Protein 3TSO (pdb70)

Nearest PDB structures (foldseek):
  3tso-assembly1_B  TM=1.006E+00  e=9.933E-35  Homo sapiens
  4c4p-assembly1_A  TM=9.892E-01  e=2.116E-28  Homo sapiens
  1oiw-assembly1_A  TM=9.802E-01  e=1.824E-27  Homo sapiens
  5ez5-assembly1_A  TM=9.801E-01  e=3.437E-27  Homo sapiens
  2f9m-assembly1_A  TM=9.797E-01  e=6.476E-27  Homo sapiens

CATH classification: 3.40.50.300

B-factor: mean 28.24, std 9.23, r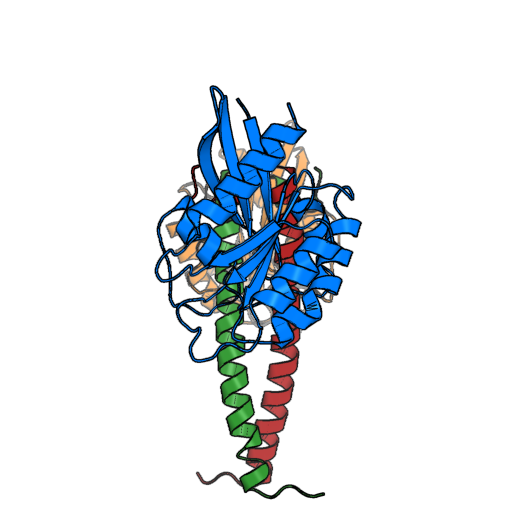ange [11.97, 69.47]

GO terms:
  GO:0031143 pseudopodium (C, IDA)
  GO:0031410 cytoplasmic vesicle (C, IDA)
  GO:0003925 G protein activity (F, IDA)
  GO:0031268 pseudopodium organization (P, IDA)
  GO:0008284 positive regulation of cell population proliferation (P, IDA)
  GO:0005515 protein binding (F, IPI)
  GO:0005886 plasma membrane (C, IDA)
  GO:0070062 extracellular exosome (C, HDA)
  GO:0010634 positive regulation of epithelial cell migration (P, IMP)
  GO:0060627 regulation of vesicle-mediated transport (P, IMP)
  GO:0031489 myosin V binding (F, IPI)

Radius of gyration: 27.39 Å; Cα contacts (8 Å, |Δi|>4): 758; chains: 4; bounding box: 66×65×72 Å

Organism: Homo sapiens (NCBI:txid9606)

Sequence (444 aa):
NFVFKVVLIGESGVGKTNLLSRFTRNEFSHDSRTTIGVEFSTRTVMLGTAAVKAQIWDTAGLERYRAITSAYYRGAVGALLVFDLTKHQTYAVVERWLKELYDHAEATIVVMLVGNKSDLSQAREVPTEEARMFAENNGLLFLETSALDSTNVELAFETVLKEIFAKVSFVFKVVLIIGESGVGKTNLLSRFTRNEFSHDSRTTIGVEFSTRTVMLGTTAAVKAQIWDTAGLERYRAITSAYYRGAVGALLVFDLTKHQTYAVVERWLKELYDHAEEATIVVMLLVGNKSDLSQAREVPTEEARMFAENNGLLFLETSALDSTNVELAFETVLKEIFAKVRSLTYEEVLLQELVKHKELLRRKDTHIRELEDYIDNLLVRVMEETPSILRVPYEPRSLTYEEVLQELVKHKELLRRKDTHIRELEDYIDNLLVRVMEETPSILRVPYEP

Foldseek 3Di:
DEEAEEEEEFAQQQQRVLLQCCVQPVDGDPDRDFFDDKDWGWDWDDDPNDTYIYTYMDHHHDPDDDPCLQVRLPRHQEYEYEGAQLDVVRVVCSVVRLVSNVVRDPLPRAYEYEHEDVVPCVNGPHDPVVVCVVCVVRVYHYDYAYSVVGRCSNVRVVVSVNVSVVVVD/DEAEEEEEFAAPQQRVLLQCCVQVVDGDPDDDFFDDKDWGWDWDQDPNDIYIYTYMDHHHDDDDDPCLLVRQPRHQEYEYEAAQLDVVRVVCSVVRVVSNVVRHDPNHAYEYEHEPVVPVVSGDHDPVVNCVVCVVVVHHYDYAYSPVGRCSNVRVVVRVVSSVVVD/DDDDPVRVVVVVVVVVVVVVVVVVVVVVVVVVVVVVVVVCVVPPVLCVDVVRDD/DDDDPVRVVVVVVVVVVVVVVVVVVVVVVVVVVVVVVVVCVVPPVLCVDVVHDD

Secondary structure (DSSP, 8-state):
-EEEEEEEES-TTSSHHHHHHHHHHS------PPPPSEEEEEEEEEETTEEEEEEEEEE----S--TTHHHHHTT--EEEEEEETT-HHHHHTHHHHHHHHHTSS-TT-EEEEEEE-GGGGGG--S-HHHHHHHHHHHT-EEEE--TTT-TTHHHHHHHHHHHHHHHH-/-EEEEEEES-TTSSHHHHHHHHHHS---TTPPPPPSEEEEEEEEEETTEEEEEEEEEE----S--TTHHHHHTT--EEEEEEETT-HHHHHTHHHHHHHHHHHS-TT-EEEEEEE-TT-GGG--S-HHHHHHHHHHTT-EEEE--TTT-TTHHHHHHHHHHHHHHH-/----HHHHHHHHHHHHHHHHHHHHHHHHHHHHHHHHHHHHHHH-GGGGBSS---/----HHHHHHHHHHHHHHHHHHHHHHHHHHHHHHHHHHHHHHH-GGGGBSS---

InterPro domains:
  IPR001806 Small GTPase [PF00071] (14-173)
  IPR001806 Small GTPase [PS51421] (7-212)
  IPR001806 Small GTPase [SM00174] (15-176)
  IPR005225 Small GTP-binding domain [TIGR00231] (13-170)
  IPR027417 P-loop containing nucleoside triphosphate hydrolase [G3DSA:3.40.50.300] (5-210)
  IPR027417 P-loop containing nucleoside triphosphate hydrolase [SSF52540] (7-196)
  IPR050209 Membrane trafficking Rab GTPases [PTHR47979] (8-186)

Solvent-accessible surface area: 22133 Å² total; per-residue (Å²): 150,66,88,9,25,1,0,0,6,0,25,58,56,0,17,13,59,24,1,2,9,40,4,25,75,105,100,63,58,148,81,116,155,68,27,37,3,0,52,10,0,24,70,82,23,145,29,70,144,16,42,0,69,1,38,0,11,1,12,9,8,62,121,76,183,17,34,3,20,55,11,5,3,137,59,14,51,0,0,0,0,0,1,6,0,6,113,80,103,10,22,61,25,3,122,73,10,11,144,44,0,84,105,64,23,128,81,96,12,18,4,2,0,0,0,4,58,26,56,89,48,197,60,83,92,1,67,62,109,78,0,89,85,51,1,106,99,76,73,14,53,36,35,27,0,0,3,72,81,48,69,55,2,92,92,1,3,57,22,1,2,111,63,0,41,64,99,75,108,118,92,8,28,1,0,1,9,0,23,59,56,0,17,12,40,14,1,0,8,36,2,26,88,109,100,56,51,152,130,62,160,78,26,36,5,2,39,12,1,27,63,76,19,124,24,75,134,15,60,0,74,0,39,0,10,0,11,10,6,59,78,74,187,19,34,2,22,52,8,4,1,124,44,0,33,0,0,0,1,1,1,4,0,8,102,74,104,7,19,51,9,2,98,122,11,10,130,42,1,110,119,71,15,76,105,88,11,10,7,1,0,0,0,4,60,28,52,82,69,188,52,80,88,1,71,62,100,82,1,95,91,48,1,119,126,68,74,12,52,35,40,29,0,0,3,73,82,50,68,52,2,94,93,1,4,48,35,1,2,130,79,3,62,83,126,107,220,98,71,71,85,127,52,3,60,97,60,9,82,114,21,107,59,65,19,141,137,53,66,67,46,16,112,35,4,38,63,39,4,7,85,10,0,35,69,0,17,102,72,21,52,63,0,6,60,44,90,58,121,134,280,113,80,77,78,127,76,2,69,99,64,9,87,128,23,103,75,63,16,188,135,44,65,60,40,20,114,51,5,42,57,47,5,8,78,9,0,35,65,0,21,104,64,23,54,56,0,6,57,39,89,57,112,136

Structure (mmCIF, N/CA/C/O backbone):
data_3TSO
#
_entry.id   3TSO
#
_cell.length_a   43.310
_cell.length_b   64.210
_cell.length_c   65.940
_cell.angle_alpha   113.25
_cell.angle_beta   107.24
_cell.angle_gamma   99.46
#
_symmetry.space_group_name_H-M   'P 1'
#
loop_
_entity.id
_entity.type
_entity.pdbx_description
1 polymer 'Ras-related protein Rab-25'
2 polymer 'Rab11 family-interacting protein 2'
3 non-polymer 'MAGNESIUM ION'
4 non-polymer 'PHOSPHOAMINOPHOSPHONIC ACID-GUANYLATE ESTER'
5 non-polymer GLYCEROL
6 non-polymer 'PHOSPHATE ION'
7 water water
#
loop_
_atom_site.group_PDB
_atom_site.id
_atom_site.type_symbol
_atom_site.label_atom_id
_atom_site.label_alt_id
_atom_site.label_comp_id
_atom_site.label_asym_id
_atom_site.label_entity_id
_atom_site.label_seq_id
_atom_site.pdbx_PDB_ins_code
_atom_site.Cartn_x
_atom_site.Cartn_y
_atom_site.Cartn_z
_atom_site.occupancy
_atom_site.B_iso_or_equiv
_atom_site.auth_seq_id
_atom_site.auth_comp_id
_atom_site.auth_asym_id
_atom_site.auth_atom_id
_atom_site.pdbx_PDB_model_num
ATOM 1 N N . ASN A 1 8 ? 14.296 20.900 45.080 1.00 44.72 10 ASN A N 1
ATOM 2 C CA . ASN A 1 8 ? 13.663 20.494 43.773 1.00 43.10 10 ASN A CA 1
ATOM 3 C C . ASN A 1 8 ? 13.803 21.491 42.632 1.00 41.60 10 ASN A C 1
ATOM 4 O O . ASN A 1 8 ? 14.342 22.576 42.824 1.00 42.62 10 ASN A O 1
ATOM 9 N N . PHE A 1 9 ? 13.387 21.115 41.428 1.00 37.41 11 PHE A N 1
ATOM 10 C CA . PHE A 1 9 ? 13.793 21.898 40.285 1.00 34.54 11 PHE A CA 1
ATOM 11 C C . PHE A 1 9 ? 12.613 22.202 39.397 1.00 31.13 11 PHE A C 1
ATOM 12 O O . PHE A 1 9 ? 11.689 21.395 39.316 1.00 31.25 11 PHE A O 1
ATOM 20 N N . VAL A 1 10 ? 12.646 23.379 38.769 1.00 29.39 12 VAL A N 1
ATOM 21 C CA . VAL A 1 10 ? 11.670 23.709 37.708 1.00 26.55 12 VAL A CA 1
ATOM 22 C C . VAL A 1 10 ? 12.475 24.033 36.466 1.00 25.93 12 VAL A C 1
ATOM 23 O O . VAL A 1 10 ? 13.292 24.975 36.489 1.00 24.67 12 VAL A O 1
ATOM 27 N N . PHE A 1 11 ? 12.321 23.220 35.416 1.00 23.66 13 PHE A N 1
ATOM 28 C CA . PHE A 1 11 ? 13.055 23.437 34.172 1.00 22.67 13 PHE A CA 1
ATOM 29 C C . PHE A 1 11 ? 12.085 23.900 33.098 1.00 21.96 13 PHE A C 1
ATOM 30 O O . PHE A 1 11 ? 11.166 23.153 32.747 1.00 20.75 13 PHE A O 1
ATOM 38 N N . LYS A 1 12 ? 12.331 25.088 32.542 1.00 20.77 14 LYS A N 1
ATOM 39 C CA . LYS A 1 12 ? 11.523 25.578 31.440 1.00 19.95 14 LYS A CA 1
ATOM 40 C C . LYS A 1 12 ? 12.003 25.022 30.122 1.00 18.54 14 LYS A C 1
ATOM 41 O O . LYS A 1 12 ? 13.180 25.140 29.783 1.00 18.07 14 LYS A O 1
ATOM 47 N N . VAL A 1 13 ? 11.057 24.450 29.352 1.00 19.12 15 VAL A N 1
ATOM 48 C CA . VAL A 1 13 ? 11.369 23.768 28.088 1.00 16.74 15 VAL A CA 1
ATOM 49 C C . VAL A 1 13 ? 10.438 24.356 27.026 1.00 16.79 15 VAL A C 1
ATOM 50 O O . VAL A 1 13 ? 9.295 24.653 27.326 1.00 18.13 15 VAL A O 1
ATOM 54 N N . VAL A 1 14 ? 10.953 24.714 25.848 1.00 16.67 16 VAL A N 1
ATOM 55 C CA . VAL A 1 14 ? 10.048 25.278 24.807 1.00 17.11 16 VAL A CA 1
ATOM 56 C C . VAL A 1 14 ? 9.964 24.292 23.652 1.00 17.09 16 VAL A C 1
ATOM 57 O O . VAL A 1 14 ? 10.898 23.525 23.416 1.00 18.72 16 VAL A O 1
ATOM 61 N N . LEU A 1 15 ? 8.818 24.331 22.954 1.00 15.66 17 LEU A N 1
ATOM 62 C CA . LEU A 1 15 ? 8.584 23.577 21.765 1.00 14.70 17 LEU A CA 1
ATOM 63 C C . LEU A 1 15 ? 8.650 24.547 20.629 1.00 15.51 17 LEU A C 1
ATOM 64 O O . LEU A 1 15 ? 8.001 25.591 20.649 1.00 15.29 17 LEU A O 1
ATOM 69 N N . ILE A 1 16 ? 9.444 24.223 19.626 1.00 15.90 18 ILE A N 1
ATOM 70 C CA . ILE A 1 16 ? 9.582 25.085 18.486 1.00 16.41 18 ILE A CA 1
ATOM 71 C C . ILE A 1 16 ? 9.555 24.287 17.183 1.00 16.45 18 ILE A C 1
ATOM 72 O O . ILE A 1 16 ? 9.722 23.133 17.217 1.00 18.38 18 ILE A O 1
ATOM 77 N N . GLY A 1 17 ? 9.341 24.944 16.057 1.00 18.58 19 GLY A N 1
ATOM 78 C CA . GLY A 1 17 ? 9.275 24.172 14.767 1.00 18.18 19 GLY A CA 1
ATOM 79 C C . GLY A 1 17 ? 8.022 24.552 13.973 1.00 18.34 19 GLY A C 1
ATOM 80 O O . GLY A 1 17 ? 7.132 25.225 14.500 1.00 19.47 19 GLY A O 1
ATOM 81 N N . GLU A 1 18 ? 7.899 24.085 12.727 1.00 18.77 20 GLU A N 1
ATOM 82 C CA . GLU A 1 18 ? 6.897 24.623 11.798 1.00 19.51 20 GLU A CA 1
ATOM 83 C C . GLU A 1 18 ? 5.508 24.362 12.218 1.00 20.66 20 GLU A C 1
ATOM 84 O O . GLU A 1 18 ? 5.252 23.360 12.871 1.00 22.25 20 GLU A O 1
ATOM 90 N N . SER A 1 19 ? 4.587 25.250 11.854 1.00 19.85 21 SER A N 1
ATOM 91 C CA . SER A 1 19 ? 3.164 24.949 12.043 1.00 19.91 21 SER A CA 1
ATOM 92 C C . SER A 1 19 ? 2.789 23.569 11.468 1.00 21.26 21 SER A C 1
ATOM 93 O O . SER A 1 19 ? 3.269 23.191 10.410 1.00 20.46 21 SER A O 1
ATOM 96 N N . GLY A 1 20 ? 1.990 22.794 12.201 1.00 20.20 22 GLY A N 1
ATOM 97 C CA . GLY A 1 20 ? 1.462 21.509 11.729 1.00 20.33 22 GLY A CA 1
ATOM 98 C C . GLY A 1 20 ? 2.268 20.276 12.108 1.00 20.14 22 GLY A C 1
ATOM 99 O O . GLY A 1 20 ? 1.814 19.185 11.832 1.00 22.30 22 GLY A O 1
ATOM 100 N N . VAL A 1 21 ? 3.437 20.426 12.731 1.00 19.29 23 VAL A N 1
ATOM 101 C CA . VAL A 1 21 ? 4.336 19.274 12.970 1.00 17.27 23 VAL A CA 1
ATOM 102 C C . VAL A 1 21 ? 3.854 18.415 14.155 1.00 18.39 23 VAL A C 1
ATOM 103 O O . VAL A 1 21 ? 4.240 17.246 14.214 1.00 16.56 23 VAL A O 1
ATOM 107 N N . GLY A 1 22 ? 3.027 18.996 15.053 1.00 15.95 24 GLY A N 1
ATOM 108 C CA . GLY A 1 22 ? 2.495 18.280 16.215 1.00 17.11 24 GLY A CA 1
ATOM 109 C C . GLY A 1 22 ? 2.987 18.789 17.602 1.00 17.75 24 GLY A C 1
ATOM 110 O O . GLY A 1 22 ? 2.844 18.081 18.610 1.00 17.28 24 GLY A O 1
ATOM 111 N N . LYS A 1 23 ? 3.418 20.056 17.691 1.00 16.24 25 LYS A N 1
ATOM 112 C CA . LYS A 1 23 ? 3.961 20.594 18.954 1.00 15.45 25 LYS A CA 1
ATOM 113 C C . LYS A 1 23 ? 2.926 20.482 20.071 1.00 15.68 25 LYS A C 1
ATOM 114 O O . LYS A 1 23 ? 3.265 19.967 21.102 1.00 16.08 25 LYS A O 1
ATOM 120 N N . THR A 1 24 ? 1.695 20.941 19.800 1.00 14.66 26 THR A N 1
ATOM 121 C CA . THR A 1 24 ? 0.629 21.075 20.796 1.00 17.72 26 THR A CA 1
ATOM 122 C C . THR A 1 24 ? 0.251 19.675 21.256 1.00 14.71 26 THR A C 1
ATOM 123 O O . THR A 1 24 ? -0.016 19.476 22.459 1.00 16.00 26 THR A O 1
ATOM 127 N N . ASN A 1 25 ? 0.166 18.740 20.310 1.00 15.21 27 ASN A N 1
ATOM 128 C CA . ASN A 1 25 ? -0.163 17.324 20.655 1.00 16.49 27 ASN A CA 1
ATOM 129 C C . ASN A 1 25 ? 0.950 16.585 21.378 1.00 16.51 27 ASN A C 1
ATOM 130 O O . ASN A 1 25 ? 0.689 15.778 22.256 1.00 14.34 27 ASN A O 1
ATOM 135 N N . LEU A 1 26 ? 2.218 16.937 21.096 1.00 14.55 28 LEU A N 1
ATOM 136 C CA . LEU A 1 26 ? 3.267 16.331 21.912 1.00 16.08 28 LEU A CA 1
ATOM 137 C C . LEU A 1 26 ? 3.152 16.866 23.310 1.00 15.09 28 LEU A C 1
ATOM 138 O O . LEU A 1 26 ? 3.364 16.144 24.256 1.00 17.04 28 LEU A O 1
ATOM 143 N N . LEU A 1 27 ? 2.865 18.149 23.457 1.00 14.97 29 LEU A N 1
ATOM 144 C CA . LEU A 1 27 ? 2.763 18.690 24.795 1.00 15.62 29 LEU A CA 1
ATOM 145 C C . LEU A 1 27 ? 1.569 18.030 25.526 1.00 15.11 29 LEU A C 1
ATOM 146 O O . LEU A 1 27 ? 1.679 17.645 26.695 1.00 14.65 29 LEU A O 1
ATOM 151 N N . SER A 1 28 ? 0.413 17.934 24.868 1.00 16.45 30 SER A N 1
ATOM 152 C CA . SER A 1 28 ? -0.767 17.316 25.603 1.00 15.94 30 SER A CA 1
ATOM 153 C C . SER A 1 28 ? -0.581 15.822 25.916 1.00 15.80 30 SER A C 1
ATOM 154 O O . SER A 1 28 ? -1.027 15.304 26.992 1.00 18.19 30 SER A O 1
ATOM 157 N N . ARG A 1 29 ? -0.004 15.114 24.976 1.00 14.65 31 ARG A N 1
ATOM 158 C CA . ARG A 1 29 ? 0.290 13.718 25.179 1.00 16.23 31 ARG A CA 1
ATOM 159 C C . ARG A 1 29 ? 1.263 13.546 26.356 1.00 17.14 31 ARG A C 1
ATOM 160 O O . ARG A 1 29 ? 0.995 12.750 27.199 1.00 18.22 31 ARG A O 1
ATOM 168 N N . PHE A 1 30 ? 2.354 14.308 26.442 1.00 17.07 32 PHE A N 1
ATOM 169 C CA . PHE A 1 30 ? 3.222 14.160 27.626 1.00 16.41 32 PHE A CA 1
ATOM 170 C C . PHE A 1 30 ? 2.527 14.635 28.956 1.00 17.94 32 PHE A C 1
ATOM 171 O O . PHE A 1 30 ? 2.526 13.929 29.984 1.00 17.13 32 PHE A O 1
ATOM 179 N N . THR A 1 31 ? 1.878 15.781 28.940 1.00 16.97 33 THR A N 1
ATOM 180 C CA . THR A 1 31 ? 1.558 16.365 30.258 1.00 18.48 33 THR A CA 1
ATOM 181 C C . THR A 1 31 ? 0.152 15.894 30.685 1.00 19.87 33 THR A C 1
ATOM 182 O O . THR A 1 31 ? -0.204 15.966 31.888 1.00 20.46 33 THR A O 1
ATOM 186 N N . ARG A 1 32 ? -0.661 15.488 29.707 1.00 19.44 34 ARG A N 1
ATOM 187 C CA . ARG A 1 32 ? -2.059 15.117 30.007 1.00 21.64 34 ARG A CA 1
ATOM 188 C C . ARG A 1 32 ? -2.461 13.701 29.536 1.00 21.82 34 ARG A C 1
ATOM 189 O O . ARG A 1 32 ? -3.544 13.213 29.856 1.00 22.23 34 ARG A O 1
ATOM 197 N N . ASN A 1 33 ? -1.635 13.090 28.702 1.00 22.74 35 ASN A N 1
ATOM 198 C CA . ASN A 1 33 ? -1.927 11.815 28.046 1.00 23.24 35 ASN A CA 1
ATOM 199 C C . ASN A 1 33 ? -3.158 11.972 27.155 1.00 24.39 35 ASN A C 1
ATOM 200 O O . ASN A 1 33 ? -4.091 11.108 27.151 1.00 22.60 35 ASN A O 1
ATOM 205 N N . GLU A 1 34 ? -3.218 13.123 26.495 1.00 21.98 36 GLU A N 1
ATOM 206 C CA . GLU A 1 34 ? -4.331 13.437 25.592 1.00 23.62 36 GLU A CA 1
ATOM 207 C C . GLU A 1 34 ? -3.849 13.849 24.232 1.00 21.61 36 GLU A C 1
ATOM 208 O O . GLU A 1 34 ? -2.741 14.341 24.080 1.00 20.72 36 GLU A O 1
ATOM 214 N N . PHE A 1 35 ? -4.693 13.646 23.219 1.00 23.45 37 PHE A N 1
ATOM 215 C CA . PHE A 1 35 ? -4.312 13.909 21.876 1.00 21.90 37 PHE A CA 1
ATOM 216 C C . PHE A 1 35 ? -5.605 14.325 21.193 1.00 24.71 37 PHE A C 1
ATOM 217 O O . PHE A 1 35 ? -6.695 13.805 21.507 1.00 22.28 37 PHE A O 1
ATOM 225 N N . SER A 1 36 ? -5.475 15.250 20.216 1.00 24.61 38 SER A N 1
ATOM 226 C CA . SER A 1 36 ? -6.672 15.707 19.515 1.00 26.75 38 SER A CA 1
ATOM 227 C C . SER A 1 36 ? -6.388 15.704 18.017 1.00 25.85 38 SER A C 1
ATOM 228 O O . SER A 1 36 ? -5.295 16.092 17.587 1.00 23.50 38 SER A O 1
ATOM 231 N N . HIS A 1 37 ? -7.343 15.246 17.212 1.00 26.78 39 HIS A N 1
ATOM 232 C CA . HIS A 1 37 ? -7.260 15.385 15.712 1.00 27.73 39 HIS A CA 1
ATOM 233 C C . HIS A 1 37 ? -7.498 16.822 15.127 1.00 28.38 39 HIS A C 1
ATOM 234 O O . HIS A 1 37 ? -7.224 17.050 13.953 1.00 28.45 39 HIS A O 1
ATOM 241 N N . ASP A 1 38 ? -8.028 17.757 15.916 1.00 31.32 40 ASP A N 1
ATOM 242 C CA . ASP A 1 38 ? -8.287 19.186 15.515 1.00 34.10 40 ASP A CA 1
ATOM 243 C C . ASP A 1 38 ? -7.021 19.770 14.883 1.00 34.59 40 ASP A C 1
ATOM 244 O O . ASP A 1 38 ? -5.958 19.720 15.502 1.00 34.40 40 ASP A O 1
ATOM 249 N N . SER A 1 39 ? -7.126 20.312 13.662 1.00 34.02 41 SER A N 1
ATOM 250 C CA . SER A 1 39 ? -5.899 20.729 12.906 1.00 35.06 41 SER A CA 1
ATOM 251 C C . SER A 1 39 ? -5.542 22.248 13.026 1.00 34.90 41 SER A C 1
ATOM 252 O O . SER A 1 39 ? -4.578 22.731 12.398 1.00 35.37 41 SER A O 1
ATOM 255 N N . ARG A 1 40 ? -6.288 22.949 13.884 1.00 33.60 42 ARG A N 1
ATOM 256 C CA . ARG A 1 40 ? -6.090 24.342 14.136 1.00 32.36 42 ARG A CA 1
ATOM 257 C C . ARG A 1 40 ? -4.785 24.803 14.818 1.00 29.17 42 ARG A C 1
ATOM 258 O O . ARG A 1 40 ? -4.359 24.353 15.878 1.00 30.27 42 ARG A O 1
ATOM 266 N N . THR A 1 41 ? -4.200 25.780 14.163 1.00 26.32 43 THR A N 1
ATOM 267 C CA . THR A 1 41 ? -3.008 26.406 14.632 1.00 22.79 43 THR A CA 1
ATOM 268 C C . THR A 1 41 ? -3.267 27.034 15.994 1.00 20.75 43 THR A C 1
ATOM 269 O O . THR A 1 41 ? -4.387 27.528 16.322 1.00 20.98 43 THR A O 1
ATOM 273 N N . THR A 1 42 ? -2.254 26.928 16.851 1.00 17.35 44 THR A N 1
ATOM 274 C CA . THR A 1 42 ? -2.340 27.456 18.190 1.00 16.67 44 THR A CA 1
ATOM 275 C C . THR A 1 42 ? -2.464 28.997 18.167 1.00 17.68 44 THR A C 1
ATOM 276 O O . THR A 1 42 ? -1.704 29.723 17.465 1.00 16.56 44 THR A O 1
ATOM 280 N N . ILE A 1 43 ? -3.372 29.497 18.960 1.00 15.28 45 ILE A N 1
ATOM 281 C CA . ILE A 1 43 ? -3.468 30.900 19.212 1.00 16.56 45 ILE A CA 1
ATOM 282 C C . ILE A 1 43 ? -2.806 31.234 20.529 1.00 17.62 45 ILE A C 1
ATOM 283 O O . ILE A 1 43 ? -3.070 30.626 21.522 1.00 16.39 45 ILE A O 1
ATOM 288 N N . GLY A 1 44 ? -1.964 32.226 20.516 1.00 16.69 46 GLY A N 1
ATOM 289 C CA . GLY A 1 44 ? -1.408 32.661 21.779 1.00 16.67 46 GLY A CA 1
ATOM 290 C C . GLY A 1 44 ? -0.234 31.840 22.242 1.00 16.17 46 GLY A C 1
ATOM 291 O O . GLY A 1 44 ? 0.516 31.247 21.472 1.00 15.14 46 GLY A O 1
ATOM 292 N N . VAL A 1 45 ? -0.084 31.783 23.549 1.00 15.80 47 VAL A N 1
ATOM 293 C CA . VAL A 1 45 ? 1.029 31.053 24.147 1.00 16.48 47 VAL A CA 1
ATOM 294 C C . VAL A 1 45 ? 0.425 30.357 25.352 1.00 16.75 47 VAL A C 1
ATOM 295 O O . VAL A 1 45 ? -0.379 31.001 26.080 1.00 16.11 47 VAL A O 1
ATOM 299 N N . GLU A 1 46 ? 0.856 29.115 25.617 1.00 14.96 48 GLU A N 1
ATOM 300 C CA . GLU A 1 46 ? 0.303 28.261 26.722 1.00 17.98 48 GLU A CA 1
ATOM 301 C C . GLU A 1 46 ? 1.444 27.461 27.266 1.00 16.47 48 GLU A C 1
ATOM 302 O O . GLU A 1 46 ? 2.412 27.323 26.568 1.00 18.27 48 GLU A O 1
ATOM 308 N N . PHE A 1 47 ? 1.341 26.885 28.497 1.00 15.28 49 PHE A N 1
ATOM 309 C CA . PHE A 1 47 ? 2.370 25.944 29.000 1.00 14.88 49 PHE A CA 1
ATOM 310 C C . PHE A 1 47 ? 1.607 24.894 29.845 1.00 14.99 49 PHE A C 1
ATOM 311 O O . PHE A 1 47 ? 0.432 25.160 30.275 1.00 17.61 49 PHE A O 1
ATOM 319 N N . SER A 1 48 ? 2.190 23.709 29.912 1.00 14.83 50 SER A N 1
ATOM 320 C CA . SER A 1 48 ? 1.697 22.662 30.770 1.00 17.37 50 SER A CA 1
ATOM 321 C C . SER A 1 48 ? 2.901 22.062 31.525 1.00 17.32 50 SER A C 1
ATOM 322 O O . SER A 1 48 ? 4.052 22.160 31.101 1.00 16.05 50 SER A O 1
ATOM 325 N N . THR A 1 49 ? 2.622 21.378 32.621 1.00 17.94 51 THR A N 1
ATOM 326 C CA . THR A 1 49 ? 3.681 20.879 33.444 1.00 19.36 51 THR A CA 1
ATOM 327 C C . THR A 1 49 ? 3.564 19.377 33.655 1.00 18.93 51 THR A C 1
ATOM 328 O O . THR A 1 49 ? 2.476 18.764 33.535 1.00 17.25 51 THR A O 1
ATOM 332 N N . ARG A 1 50 ? 4.719 18.799 33.858 1.00 18.63 52 ARG A N 1
ATOM 333 C CA . ARG A 1 50 ? 4.775 17.427 34.370 1.00 19.25 52 ARG A CA 1
ATOM 334 C C . ARG A 1 50 ? 5.989 17.262 35.253 1.00 18.94 52 ARG A C 1
ATOM 335 O O . ARG A 1 50 ? 7.105 17.653 34.894 1.00 19.88 52 ARG A O 1
ATOM 343 N N . THR A 1 51 ? 5.782 16.606 36.377 1.00 18.27 53 THR A N 1
ATOM 344 C CA . THR A 1 51 ? 6.864 16.418 37.366 1.00 20.28 53 THR A CA 1
ATOM 345 C C . THR A 1 51 ? 7.359 14.963 37.369 1.00 19.38 53 THR A C 1
ATOM 346 O O . THR A 1 51 ? 6.538 14.049 37.468 1.00 21.91 53 THR A O 1
ATOM 350 N N . VAL A 1 52 ? 8.664 14.748 37.192 1.00 19.87 54 VAL A N 1
ATOM 351 C CA . VAL A 1 52 ? 9.287 13.414 37.223 1.00 21.01 54 VAL A CA 1
ATOM 352 C C . VAL A 1 52 ? 10.292 13.365 38.387 1.00 22.38 54 VAL A C 1
ATOM 353 O O . VAL A 1 52 ? 10.768 14.419 38.857 1.00 23.10 54 VAL A O 1
ATOM 357 N N . MET A 1 53 ? 10.611 12.166 38.825 1.00 23.24 55 MET A N 1
ATOM 358 C CA . MET A 1 53 ? 11.747 12.029 39.718 1.00 25.87 55 MET A CA 1
ATOM 359 C C . MET A 1 53 ? 13.006 11.601 38.982 1.00 25.61 55 MET A C 1
ATOM 360 O O . MET A 1 53 ? 13.023 10.537 38.323 1.00 25.69 55 MET A O 1
ATOM 365 N N . LEU A 1 54 ? 14.024 12.463 39.044 1.00 28.50 56 LEU A N 1
ATOM 366 C CA . LEU A 1 54 ? 15.343 12.160 38.487 1.00 31.36 56 LEU A CA 1
ATOM 367 C C . LEU A 1 54 ? 16.304 11.943 39.646 1.00 33.20 56 LEU A C 1
ATOM 368 O O . LEU A 1 54 ? 16.683 12.902 40.331 1.00 32.36 56 LEU A O 1
ATOM 373 N N . GLY A 1 55 ? 16.701 10.686 39.823 1.00 34.77 57 GLY A N 1
ATOM 374 C CA . GLY A 1 55 ? 17.574 10.304 40.917 1.00 36.18 57 GLY A CA 1
ATOM 375 C C . GLY A 1 55 ? 16.786 10.521 42.186 1.00 35.89 57 GLY A C 1
ATOM 376 O O . GLY A 1 55 ? 15.788 9.861 42.401 1.00 36.33 57 GLY A O 1
ATOM 377 N N . THR A 1 56 ? 17.197 11.502 42.976 1.00 36.83 58 THR A N 1
ATOM 378 C CA . THR A 1 56 ? 16.499 11.801 44.246 1.00 36.50 58 THR A CA 1
ATOM 379 C C . THR A 1 56 ? 15.780 13.156 44.224 1.00 35.06 58 THR A C 1
ATOM 380 O O . THR A 1 56 ? 15.172 13.527 45.227 1.00 35.40 58 THR A O 1
ATOM 384 N N . ALA A 1 57 ? 15.854 13.875 43.096 1.00 32.16 59 ALA A N 1
ATOM 385 C CA . ALA A 1 57 ? 15.218 15.191 42.934 1.00 30.50 59 ALA A CA 1
ATOM 386 C C . ALA A 1 57 ? 13.845 15.090 42.242 1.00 29.36 59 ALA A C 1
ATOM 387 O O . ALA A 1 57 ? 13.710 14.366 41.250 1.00 27.03 59 ALA A O 1
ATOM 389 N N . ALA A 1 58 ? 12.888 15.862 42.743 1.00 28.89 60 ALA A N 1
ATOM 390 C CA . ALA A 1 58 ? 11.594 16.053 42.063 1.00 28.66 60 ALA A CA 1
ATOM 391 C C . ALA A 1 58 ? 11.864 17.168 41.049 1.00 27.88 60 ALA A C 1
ATOM 392 O O . ALA A 1 58 ? 12.245 18.282 41.400 1.00 27.75 60 ALA A O 1
ATOM 394 N N . VAL A 1 59 ? 11.706 16.847 39.767 1.00 26.72 61 VAL A N 1
ATOM 395 C CA . VAL A 1 59 ? 11.975 17.819 38.734 1.00 25.16 61 VAL A CA 1
ATOM 396 C C . VAL A 1 59 ? 10.674 18.136 37.944 1.00 23.70 61 VAL A C 1
ATOM 397 O O . VAL A 1 59 ? 10.192 17.268 37.213 1.00 23.94 61 VAL A O 1
ATOM 401 N N . LYS A 1 60 ? 10.175 19.367 38.035 1.00 22.85 62 LYS A N 1
ATOM 402 C CA . LYS A 1 60 ? 9.028 19.869 37.259 1.00 22.61 62 LYS A CA 1
ATOM 403 C C . LYS A 1 60 ? 9.436 20.407 35.877 1.00 22.56 62 LYS A C 1
ATOM 404 O O . LYS A 1 60 ? 10.225 21.371 35.771 1.00 22.29 62 LYS A O 1
ATOM 410 N N . ALA A 1 61 ? 8.892 19.807 34.828 1.00 21.33 63 ALA A N 1
ATOM 411 C CA . ALA A 1 61 ? 9.119 20.308 33.469 1.00 18.27 63 ALA A CA 1
ATOM 412 C C . ALA A 1 61 ? 7.970 21.296 33.249 1.00 18.94 63 ALA A C 1
ATOM 413 O O . ALA A 1 61 ? 6.795 20.918 33.424 1.00 18.01 63 ALA A O 1
ATOM 415 N N . GLN A 1 62 ? 8.282 22.539 32.851 1.00 16.78 64 GLN A N 1
ATOM 416 C CA . GLN A 1 62 ? 7.258 23.552 32.556 1.00 16.60 64 GLN A CA 1
ATOM 417 C C . GLN A 1 62 ? 7.405 23.821 31.048 1.00 17.54 64 GLN A C 1
ATOM 418 O O . GLN A 1 62 ? 8.359 24.431 30.623 1.00 18.21 64 GLN A O 1
ATOM 424 N N . ILE A 1 63 ? 6.522 23.228 30.267 1.00 16.69 65 ILE A N 1
ATOM 425 C CA . ILE A 1 63 ? 6.799 23.106 28.810 1.00 16.81 65 ILE A CA 1
ATOM 426 C C . ILE A 1 63 ? 5.790 24.068 28.113 1.00 16.15 65 ILE A C 1
ATOM 427 O O . ILE A 1 63 ? 4.528 23.938 28.252 1.00 15.40 65 ILE A O 1
ATOM 432 N N . TRP A 1 64 ? 6.366 24.964 27.298 1.00 15.63 66 TRP A N 1
ATOM 433 C CA . TRP A 1 64 ? 5.684 26.082 26.660 1.00 15.34 66 TRP A CA 1
ATOM 434 C C . TRP A 1 64 ? 5.412 25.716 25.178 1.00 16.98 66 TRP A C 1
ATOM 435 O O . TRP A 1 64 ? 6.142 24.919 24.569 1.00 17.21 66 TRP A O 1
ATOM 446 N N . ASP A 1 65 ? 4.352 26.305 24.654 1.00 16.13 67 ASP A N 1
ATOM 447 C CA . ASP A 1 65 ? 3.854 26.041 23.327 1.00 15.35 67 ASP A CA 1
ATOM 448 C C . ASP A 1 65 ? 3.334 27.323 22.730 1.00 15.01 67 ASP A C 1
ATOM 449 O O . ASP A 1 65 ? 2.714 28.185 23.412 1.00 15.24 67 ASP A O 1
ATOM 454 N N . THR A 1 66 ? 3.577 27.484 21.422 1.00 13.42 68 THR A N 1
ATOM 455 C CA . THR A 1 66 ? 2.965 28.596 20.683 1.00 15.43 68 THR A CA 1
ATOM 456 C C . THR A 1 66 ? 3.007 28.164 19.222 1.00 14.67 68 THR A C 1
ATOM 457 O O . THR A 1 66 ? 3.743 27.216 18.891 1.00 16.01 68 THR A O 1
ATOM 461 N N . ALA A 1 67 ? 2.286 28.878 18.364 1.00 15.94 69 ALA A N 1
ATOM 462 C CA . ALA A 1 67 ? 2.279 28.480 16.970 1.00 16.06 69 ALA A CA 1
ATOM 463 C C . ALA A 1 67 ? 3.715 28.709 16.334 1.00 17.55 69 ALA A C 1
ATOM 464 O O . ALA A 1 67 ? 4.449 29.611 16.743 1.00 16.58 69 ALA A O 1
ATOM 466 N N . GLY A 1 68 ? 4.094 27.823 15.411 1.00 17.56 70 GLY A N 1
ATOM 467 C CA . GLY A 1 68 ? 5.393 27.838 14.754 1.00 20.48 70 GLY A CA 1
ATOM 468 C C . GLY A 1 68 ? 5.476 28.909 13.642 1.00 21.85 70 GLY A C 1
ATOM 469 O O . GLY A 1 68 ? 5.664 28.581 12.480 1.00 21.38 70 GLY A O 1
ATOM 470 N N . LEU A 1 69 ? 5.346 30.178 13.991 1.00 21.95 71 LEU A N 1
ATOM 471 C CA . LEU A 1 69 ? 5.314 31.239 12.964 1.00 23.26 71 LEU A CA 1
ATOM 472 C C . LEU A 1 69 ? 6.689 31.875 12.781 1.00 23.63 71 LEU A C 1
ATOM 473 O O . LEU A 1 69 ? 7.389 32.117 13.757 1.00 23.84 71 LEU A O 1
ATOM 478 N N . GLU A 1 70 ? 7.065 32.093 11.538 1.00 24.97 72 GLU A N 1
ATOM 479 C CA . GLU A 1 70 ? 8.389 32.672 11.200 1.00 27.16 72 GLU A CA 1
ATOM 480 C C . GLU A 1 70 ? 8.454 34.165 11.506 1.00 27.60 72 GLU A C 1
ATOM 481 O O . GLU A 1 70 ? 9.480 34.665 11.977 1.00 28.56 72 GLU A O 1
ATOM 487 N N . ARG A 1 71 ? 7.364 34.899 11.258 1.00 28.68 73 ARG A N 1
ATOM 488 C CA . ARG A 1 71 ? 7.369 36.368 11.432 1.00 27.51 73 ARG A CA 1
ATOM 489 C C . ARG A 1 71 ? 7.700 36.830 12.832 1.00 27.95 73 ARG A C 1
ATOM 490 O O . ARG A 1 71 ? 7.552 36.069 13.804 1.00 23.84 73 ARG A O 1
ATOM 498 N N . TYR A 1 72 ? 8.222 38.055 12.910 1.00 26.75 74 TYR A N 1
ATOM 499 C CA . TYR A 1 72 ? 8.510 38.699 14.198 1.00 26.45 74 TYR A CA 1
ATOM 500 C C . TYR A 1 72 ? 7.224 38.672 15.036 1.00 24.30 74 TYR A C 1
ATOM 501 O O . TYR A 1 72 ? 6.184 38.962 14.519 1.00 23.39 74 TYR A O 1
ATOM 510 N N . ARG A 1 73 ? 7.350 38.385 16.332 1.00 23.97 75 ARG A N 1
ATOM 511 C CA . ARG A 1 73 ? 6.202 38.501 17.237 1.00 24.19 75 ARG A CA 1
ATOM 512 C C . ARG A 1 73 ? 6.713 39.144 18.503 1.00 23.64 75 ARG A C 1
ATOM 513 O O . ARG A 1 73 ? 7.827 38.854 18.937 1.00 23.72 75 ARG A O 1
ATOM 521 N N . ALA A 1 74 ? 5.886 39.996 19.100 1.00 23.93 76 ALA A N 1
ATOM 522 C CA . ALA A 1 74 ? 6.182 40.590 20.426 1.00 23.94 76 ALA A CA 1
ATOM 523 C C . ALA A 1 74 ? 6.460 39.549 21.541 1.00 24.83 76 ALA A C 1
ATOM 524 O O . ALA A 1 74 ? 7.229 39.808 22.495 1.00 24.60 76 ALA A O 1
ATOM 526 N N . ILE A 1 75 ? 5.854 38.358 21.416 1.00 24.65 77 ILE A N 1
ATOM 527 C CA . ILE A 1 75 ? 5.961 37.356 22.516 1.00 22.87 77 ILE A CA 1
ATOM 528 C C . ILE A 1 75 ? 7.221 36.496 22.449 1.00 22.61 77 ILE A C 1
ATOM 529 O O . ILE A 1 75 ? 7.493 35.740 23.377 1.00 20.74 77 ILE A O 1
ATOM 534 N N . THR A 1 76 ? 7.989 36.615 21.365 1.00 22.84 78 THR A N 1
ATOM 535 C CA . THR A 1 76 ? 9.187 35.758 21.186 1.00 23.98 78 THR A CA 1
ATOM 536 C C . THR A 1 76 ? 10.214 35.808 22.298 1.00 23.54 78 THR A C 1
ATOM 537 O O . THR A 1 76 ? 10.582 34.775 22.817 1.00 23.49 78 THR A O 1
ATOM 541 N N . SER A 1 77 ? 10.716 36.993 22.673 1.00 23.63 79 SER A N 1
ATOM 542 C CA . SER A 1 77 ? 11.686 37.070 23.766 1.00 22.40 79 SER A CA 1
ATOM 543 C C . SER A 1 77 ? 11.260 36.394 25.032 1.00 21.14 79 SER A C 1
ATOM 544 O O . SER A 1 77 ? 12.048 35.685 25.616 1.00 21.00 79 SER A O 1
ATOM 547 N N . ALA A 1 78 ? 10.053 36.702 25.484 1.00 20.13 80 ALA A N 1
ATOM 548 C CA . ALA A 1 78 ? 9.499 36.169 26.787 1.00 19.30 80 ALA A CA 1
ATOM 549 C C . ALA A 1 78 ? 9.220 34.673 26.615 1.00 18.16 80 ALA A C 1
ATOM 550 O O . ALA A 1 78 ? 9.329 33.904 27.554 1.00 16.28 80 ALA A O 1
ATOM 552 N N . TYR A 1 79 ? 8.923 34.253 25.383 1.00 17.59 81 TYR A N 1
ATOM 553 C CA . TYR A 1 79 ? 8.691 32.821 25.130 1.00 17.54 81 TYR A CA 1
ATOM 554 C C . TYR A 1 79 ? 9.954 32.010 25.437 1.00 19.88 81 TYR A C 1
ATOM 555 O O . TYR A 1 79 ? 9.884 31.051 26.183 1.00 20.81 81 TYR A O 1
ATOM 564 N N . TYR A 1 80 ? 11.111 32.419 24.880 1.00 18.20 82 TYR A N 1
ATOM 565 C CA . TYR A 1 80 ? 12.408 31.769 25.160 1.00 19.39 82 TYR A CA 1
ATOM 566 C C . TYR A 1 80 ? 13.067 32.097 26.521 1.00 20.45 82 TYR A C 1
ATOM 567 O O . TYR A 1 80 ? 13.844 31.290 27.027 1.00 20.47 82 TYR A O 1
ATOM 576 N N . ARG A 1 81 ? 12.705 33.239 27.121 1.00 21.90 83 ARG A N 1
ATOM 577 C CA . ARG A 1 81 ? 13.373 33.708 28.353 1.00 22.92 83 ARG A CA 1
ATOM 578 C C . ARG A 1 81 ? 13.393 32.630 29.438 1.00 24.21 83 ARG A C 1
ATOM 579 O O . ARG A 1 81 ? 12.342 32.151 29.876 1.00 23.14 83 ARG A O 1
ATOM 587 N N . GLY A 1 82 ? 14.600 32.251 29.887 1.00 23.33 84 GLY A N 1
ATOM 588 C CA . GLY A 1 82 ? 14.688 31.345 31.020 1.00 22.76 84 GLY A CA 1
ATOM 589 C C . GLY A 1 82 ? 14.669 29.882 30.601 1.00 21.41 84 GLY A C 1
ATOM 590 O O . GLY A 1 82 ? 14.819 29.008 31.449 1.00 23.13 84 GLY A O 1
ATOM 591 N N . ALA A 1 83 ? 14.455 29.614 29.297 1.00 20.87 85 ALA A N 1
ATOM 592 C CA . ALA A 1 83 ? 14.420 28.216 28.812 1.00 20.50 85 ALA A CA 1
ATOM 593 C C . ALA A 1 83 ? 15.735 27.497 29.041 1.00 19.83 85 ALA A C 1
ATOM 594 O O . ALA A 1 83 ? 16.782 28.064 28.731 1.00 20.84 85 ALA A O 1
ATOM 596 N N . VAL A 1 84 ? 15.666 26.264 29.547 1.00 18.82 86 VAL A N 1
ATOM 597 C CA . VAL A 1 84 ? 16.839 25.387 29.700 1.00 20.68 86 VAL A CA 1
ATOM 598 C C . VAL A 1 84 ? 16.884 24.172 28.768 1.00 20.44 86 VAL A C 1
ATOM 599 O O . VAL A 1 84 ? 17.860 23.448 28.756 1.00 21.59 86 VAL A O 1
ATOM 603 N N . GLY A 1 85 ? 15.869 24.050 27.918 1.00 20.11 87 GLY A N 1
ATOM 604 C CA . GLY A 1 85 ? 15.738 22.933 26.973 1.00 20.13 87 GLY A CA 1
ATOM 605 C C . GLY A 1 85 ? 14.769 23.357 25.856 1.00 18.53 87 GLY A C 1
ATOM 606 O O . GLY A 1 85 ? 13.951 24.266 26.055 1.00 19.35 87 GLY A O 1
ATOM 607 N N . ALA A 1 86 ? 14.819 22.663 24.724 1.00 18.30 88 ALA A N 1
ATOM 608 C CA . ALA A 1 86 ? 13.986 22.949 23.600 1.00 16.69 88 ALA A CA 1
ATOM 609 C C . ALA A 1 86 ? 13.814 21.645 22.880 1.00 16.67 88 ALA A C 1
ATOM 610 O O . ALA A 1 86 ? 14.768 20.841 22.777 1.00 19.82 88 ALA A O 1
ATOM 612 N N . LEU A 1 87 ? 12.580 21.387 22.440 1.00 18.12 89 LEU A N 1
ATOM 613 C CA . LEU A 1 87 ? 12.351 20.322 21.437 1.00 18.39 89 LEU A CA 1
ATOM 614 C C . LEU A 1 87 ? 12.061 21.023 20.144 1.00 18.26 89 LEU A C 1
ATOM 615 O O . LEU A 1 87 ? 11.091 21.791 20.068 1.00 19.98 89 LEU A O 1
ATOM 620 N N . LEU A 1 88 ? 12.916 20.805 19.142 1.00 17.05 90 LEU A N 1
ATOM 621 C CA . LEU A 1 88 ? 12.666 21.362 17.839 1.00 19.57 90 LEU A CA 1
ATOM 622 C C . LEU A 1 88 ? 12.009 20.253 16.959 1.00 18.87 90 LEU A C 1
ATOM 623 O O . LEU A 1 88 ? 12.623 19.207 16.723 1.00 19.53 90 LEU A O 1
ATOM 628 N N . VAL A 1 89 ? 10.748 20.428 16.568 1.00 18.54 91 VAL A N 1
ATOM 629 C CA . VAL A 1 89 ? 10.034 19.309 16.005 1.00 18.76 91 VAL A CA 1
ATOM 630 C C . VAL A 1 89 ? 9.812 19.542 14.485 1.00 18.84 91 VAL A C 1
ATOM 631 O O . VAL A 1 89 ? 9.511 20.644 14.067 1.00 17.31 91 VAL A O 1
ATOM 635 N N . PHE A 1 90 ? 9.855 18.458 13.737 1.00 19.87 92 PHE A N 1
ATOM 636 C CA . PHE A 1 90 ? 9.419 18.430 12.341 1.00 19.99 92 PHE A CA 1
ATOM 637 C C . PHE A 1 90 ? 8.479 17.213 12.189 1.00 22.17 92 PHE A C 1
ATOM 638 O O . PHE A 1 90 ? 8.291 16.411 13.134 1.00 20.15 92 PHE A O 1
ATOM 646 N N . ASP A 1 91 ? 7.794 17.165 11.021 1.00 22.15 93 ASP A N 1
ATOM 647 C CA . ASP A 1 91 ? 6.869 16.080 10.638 1.00 21.63 93 ASP A CA 1
ATOM 648 C C . ASP A 1 91 ? 7.745 15.267 9.681 1.00 22.53 93 ASP A C 1
ATOM 649 O O . ASP A 1 91 ? 8.207 15.794 8.645 1.00 21.03 93 ASP A O 1
ATOM 654 N N . LEU A 1 92 ? 7.991 13.999 10.011 1.00 22.55 94 LEU A N 1
ATOM 655 C CA . LEU A 1 92 ? 8.864 13.174 9.175 1.00 23.78 94 LEU A CA 1
ATOM 656 C C . LEU A 1 92 ? 8.170 12.833 7.796 1.00 24.77 94 LEU A C 1
ATOM 657 O O . LEU A 1 92 ? 8.836 12.309 6.880 1.00 25.75 94 LEU A O 1
ATOM 662 N N . THR A 1 93 ? 6.864 13.100 7.696 1.00 24.52 95 THR A N 1
ATOM 663 C CA . THR A 1 93 ? 6.151 12.986 6.407 1.00 25.81 95 THR A CA 1
ATOM 664 C C . THR A 1 93 ? 6.169 14.271 5.556 1.00 26.60 95 THR A C 1
ATOM 665 O O . THR A 1 93 ? 5.547 14.296 4.496 1.00 27.46 95 THR A O 1
ATOM 669 N N . LYS A 1 94 ? 6.824 15.345 5.996 1.00 25.75 96 LYS A N 1
ATOM 670 C CA . LYS A 1 94 ? 6.766 16.601 5.225 1.00 26.39 96 LYS A CA 1
ATOM 671 C C . LYS A 1 94 ? 8.136 17.199 5.181 1.00 26.16 96 LYS A C 1
ATOM 672 O O . LYS A 1 94 ? 8.537 17.947 6.111 1.00 25.44 96 LYS A O 1
ATOM 678 N N . HIS A 1 95 ? 8.875 16.882 4.121 1.00 26.60 97 HIS A N 1
ATOM 679 C CA . HIS A 1 95 ? 10.274 17.329 3.995 1.00 25.74 97 HIS A CA 1
ATOM 680 C C . HIS A 1 95 ? 10.510 18.806 4.289 1.00 26.13 97 HIS A C 1
ATOM 681 O O . HIS A 1 95 ? 11.546 19.162 4.843 1.00 24.91 97 HIS A O 1
ATOM 688 N N . GLN A 1 96 ? 9.578 19.675 3.895 1.00 25.89 98 GLN A N 1
ATOM 689 C CA . GLN A 1 96 ? 9.742 21.144 4.090 1.00 27.05 98 GLN A CA 1
ATOM 690 C C . GLN A 1 96 ? 9.929 21.470 5.588 1.00 25.02 98 GLN A C 1
ATOM 691 O O . GLN A 1 96 ? 10.717 22.349 5.955 1.00 24.39 98 GLN A O 1
ATOM 697 N N . THR A 1 97 ? 9.227 20.728 6.455 1.00 23.50 99 THR A N 1
ATOM 698 C CA . THR A 1 97 ? 9.335 21.032 7.910 1.00 22.91 99 THR A CA 1
ATOM 699 C C . THR A 1 97 ? 10.753 20.745 8.459 1.00 24.62 99 THR A C 1
ATOM 700 O O . THR A 1 97 ? 11.206 21.356 9.488 1.00 22.26 99 THR A O 1
ATOM 704 N N . TYR A 1 98 ? 11.446 19.827 7.782 1.00 23.59 100 TYR A N 1
ATOM 705 C CA . TYR A 1 98 ? 12.832 19.466 8.138 1.00 24.87 100 TYR A CA 1
ATOM 706 C C . TYR A 1 98 ? 13.843 20.451 7.536 1.00 25.18 100 TYR A C 1
ATOM 707 O O . TYR A 1 98 ? 14.791 20.869 8.190 1.00 25.58 100 TYR A O 1
ATOM 716 N N . ALA A 1 99 ? 13.610 20.821 6.282 1.00 26.31 101 ALA A N 1
ATOM 717 C CA . ALA A 1 99 ? 14.439 21.767 5.552 1.00 27.46 101 ALA A CA 1
ATOM 718 C C . ALA A 1 99 ? 14.620 23.078 6.340 1.00 28.14 101 ALA A C 1
ATOM 719 O O . ALA A 1 99 ? 15.675 23.682 6.248 1.00 29.86 101 ALA A O 1
ATOM 721 N N . VAL A 1 100 ? 13.623 23.498 7.140 1.00 26.25 102 VAL A N 1
ATOM 722 C CA . VAL A 1 100 ? 13.712 24.764 7.828 1.00 26.56 102 VAL A CA 1
ATOM 723 C C . VAL A 1 100 ? 14.280 24.634 9.264 1.00 26.09 102 VAL A C 1
ATOM 724 O O . VAL A 1 100 ? 14.297 25.629 10.009 1.00 26.68 102 VAL A O 1
ATOM 728 N N . VAL A 1 101 ? 14.787 23.461 9.634 1.00 25.84 103 VAL A N 1
ATOM 729 C CA . VAL A 1 101 ? 15.292 23.240 11.012 1.00 27.04 103 VAL A CA 1
ATOM 730 C C . VAL A 1 101 ? 16.402 24.204 11.379 1.00 28.43 103 VAL A C 1
ATOM 731 O O . VAL A 1 101 ? 16.417 24.780 12.474 1.00 26.10 103 VAL A O 1
ATOM 735 N N . GLU A 1 102 ? 17.310 24.460 10.433 1.00 29.71 104 GLU A N 1
ATOM 736 C CA . GLU A 1 102 ? 18.378 25.364 10.749 1.00 30.44 104 GLU A CA 1
ATOM 737 C C . GLU A 1 102 ? 17.932 26.806 10.929 1.00 29.09 104 GLU A C 1
ATOM 738 O O . GLU A 1 102 ? 18.563 27.553 11.663 1.00 29.65 104 GLU A O 1
ATOM 744 N N . ARG A 1 103 ? 16.829 27.204 10.303 1.00 27.33 105 ARG A N 1
ATOM 745 C CA . ARG A 1 103 ? 16.303 28.540 10.552 1.00 27.30 105 ARG A CA 1
ATOM 746 C C . ARG A 1 103 ? 15.719 28.613 11.998 1.00 25.18 105 ARG A C 1
ATOM 747 O O . ARG A 1 103 ? 15.826 29.625 12.677 1.00 24.26 105 ARG A O 1
ATOM 755 N N . TRP A 1 104 ? 15.126 27.514 12.446 1.00 24.36 106 TRP A N 1
ATOM 756 C CA . TRP A 1 104 ? 14.638 27.389 13.832 1.00 23.13 106 TRP A CA 1
ATOM 757 C C . TRP A 1 104 ? 15.785 27.419 14.856 1.00 23.41 106 TRP A C 1
ATOM 758 O O . TRP A 1 104 ? 15.736 28.128 15.855 1.00 21.09 106 TRP A O 1
ATOM 769 N N . LEU A 1 105 ? 16.858 26.723 14.551 1.00 23.59 107 LEU A N 1
ATOM 770 C CA . LEU A 1 105 ? 18.010 26.733 15.451 1.00 23.51 107 LEU A CA 1
ATOM 771 C C . LEU A 1 105 ? 18.567 28.134 15.523 1.00 24.74 107 LEU A C 1
ATOM 772 O O . LEU A 1 105 ? 18.918 28.603 16.581 1.00 25.29 107 LEU A O 1
ATOM 777 N N . LYS A 1 106 ? 18.626 28.834 14.391 1.00 25.47 108 LYS A N 1
ATOM 778 C CA . LYS A 1 106 ? 19.136 30.187 14.374 1.00 26.49 108 LYS A CA 1
ATOM 779 C C . LYS A 1 106 ? 18.330 31.092 15.308 1.00 25.75 108 LYS A C 1
ATOM 780 O O . LYS A 1 106 ? 18.892 31.846 16.116 1.00 24.39 108 LYS A O 1
ATOM 786 N N . GLU A 1 107 ? 17.016 30.949 15.266 1.00 24.43 109 GLU A N 1
ATOM 787 C CA . GLU A 1 107 ? 16.154 31.794 16.061 1.00 23.52 109 GLU A CA 1
ATOM 788 C C . GLU A 1 107 ? 16.393 31.424 17.524 1.00 21.76 109 GLU A C 1
ATOM 789 O O . GLU A 1 107 ? 16.489 32.310 18.345 1.00 21.59 109 GLU A O 1
ATOM 795 N N . LEU A 1 108 ? 16.522 30.120 17.814 1.00 21.89 110 LEU A N 1
ATOM 796 C CA . LEU A 1 108 ? 16.717 29.593 19.181 1.00 20.37 110 LEU A CA 1
ATOM 797 C C . LEU A 1 108 ? 17.956 30.205 19.799 1.00 21.72 110 LEU A C 1
ATOM 798 O O . LEU A 1 108 ? 17.899 30.721 20.898 1.00 18.40 110 LEU A O 1
ATOM 803 N N . TYR A 1 109 ? 19.052 30.261 19.012 1.00 22.74 111 TYR A 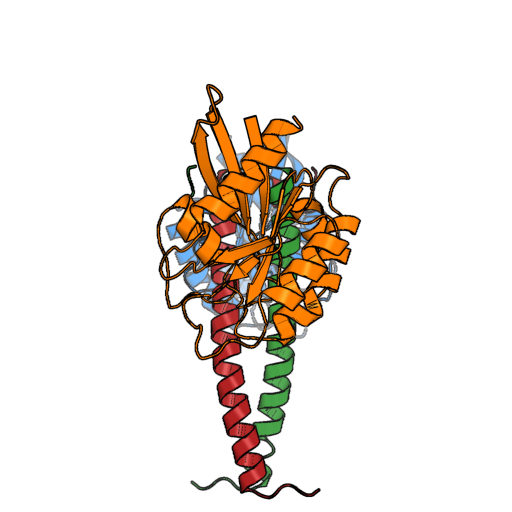N 1
ATOM 804 C CA . TYR A 1 109 ? 20.314 30.799 19.520 1.00 22.94 111 TYR A CA 1
ATOM 805 C C . TYR A 1 109 ? 20.418 32.332 19.467 1.00 23.94 111 TYR A C 1
ATOM 806 O O . TYR A 1 109 ? 21.396 32.914 19.994 1.00 25.55 111 TYR A O 1
ATOM 815 N N . ASP A 1 110 ? 19.448 33.003 18.846 1.00 24.32 112 ASP A N 1
ATOM 816 C CA . ASP A 1 110 ? 19.230 34.433 19.123 1.00 23.76 112 ASP A CA 1
ATOM 817 C C . ASP A 1 110 ? 18.560 34.748 20.457 1.00 24.22 112 ASP A C 1
ATOM 818 O O . ASP A 1 110 ? 18.517 35.939 20.828 1.00 22.44 112 ASP A O 1
ATOM 823 N N . HIS A 1 111 ? 18.054 33.709 21.172 1.00 23.81 113 HIS A N 1
ATOM 824 C CA . HIS A 1 111 ? 17.303 33.906 22.429 1.00 24.60 113 HIS A CA 1
ATOM 825 C C . HIS A 1 111 ? 17.686 33.037 23.599 1.00 25.25 113 HIS A C 1
ATOM 826 O O . HIS A 1 111 ? 17.001 33.043 24.650 1.00 25.79 113 HIS A O 1
ATOM 833 N N . ALA A 1 112 ? 18.683 32.203 23.406 1.00 25.67 114 ALA A N 1
ATOM 834 C CA . ALA A 1 112 ? 19.053 31.229 24.449 1.00 28.02 114 ALA A CA 1
ATOM 835 C C . ALA A 1 112 ? 20.551 30.966 24.300 1.00 29.30 114 ALA A C 1
ATOM 836 O O . ALA A 1 112 ? 21.125 31.246 23.221 1.00 29.10 114 ALA A O 1
ATOM 838 N N . GLU A 1 113 ? 21.193 30.492 25.374 1.00 30.57 115 GLU A N 1
ATOM 839 C CA . GLU A 1 113 ? 22.642 30.259 25.322 1.00 31.85 115 GLU A CA 1
ATOM 840 C C . GLU A 1 113 ? 22.957 29.147 24.351 1.00 30.66 115 GLU A C 1
ATOM 841 O O . GLU A 1 113 ? 22.122 28.266 24.156 1.00 27.53 115 GLU A O 1
ATOM 847 N N . ALA A 1 114 ? 24.152 29.178 23.764 1.00 29.35 116 ALA A N 1
ATOM 848 C CA . ALA A 1 114 ? 24.510 28.235 22.697 1.00 30.29 116 ALA A CA 1
ATOM 849 C C . ALA A 1 114 ? 24.483 26.763 23.119 1.00 30.71 116 ALA A C 1
ATOM 850 O O . ALA A 1 114 ? 24.298 25.850 22.282 1.00 31.79 116 ALA A O 1
ATOM 852 N N . THR A 1 115 ? 24.644 26.509 24.408 1.00 30.04 117 THR A N 1
ATOM 853 C CA . THR A 1 115 ? 24.698 25.148 24.870 1.00 30.25 117 THR A CA 1
ATOM 854 C C . THR A 1 115 ? 23.410 24.698 25.551 1.00 28.93 117 THR A C 1
ATOM 855 O O . THR A 1 115 ? 23.424 23.738 26.300 1.00 29.02 117 THR A O 1
ATOM 859 N N . ILE A 1 116 ? 22.298 25.381 25.305 1.00 27.07 118 ILE A N 1
ATOM 860 C CA . ILE A 1 116 ? 20.994 24.846 25.782 1.00 24.53 118 ILE A CA 1
ATOM 861 C C . ILE A 1 116 ? 20.794 23.401 25.272 1.00 22.73 118 ILE A C 1
ATOM 862 O O . ILE A 1 116 ? 21.184 23.068 24.172 1.00 24.02 118 ILE A O 1
ATOM 867 N N . VAL A 1 117 ? 20.198 22.538 26.078 1.00 22.32 119 VAL A N 1
ATOM 868 C CA . VAL A 1 117 ? 19.851 21.157 25.678 1.00 21.22 119 VAL A CA 1
ATOM 869 C C . VAL A 1 117 ? 18.734 21.226 24.645 1.00 21.39 119 VAL A C 1
ATOM 870 O O . VAL A 1 117 ? 17.660 21.797 24.907 1.00 20.59 119 VAL A O 1
ATOM 874 N N . VAL A 1 118 ? 18.978 20.607 23.499 1.00 20.76 120 VAL A N 1
ATOM 875 C CA . VAL A 1 118 ? 18.026 20.569 22.413 1.00 21.19 120 VAL A CA 1
ATOM 876 C C . VAL A 1 118 ? 17.868 19.141 21.908 1.00 22.21 120 VAL A C 1
ATOM 877 O O . VAL A 1 118 ? 18.885 18.395 21.724 1.00 20.61 120 VAL A O 1
ATOM 881 N N . MET A 1 119 ? 16.598 18.768 21.711 1.00 22.11 121 MET A N 1
ATOM 882 C CA . MET A 1 119 ? 16.229 17.585 20.990 1.00 22.50 121 MET A CA 1
ATOM 883 C C . MET A 1 119 ? 15.533 17.913 19.660 1.00 23.71 121 MET A C 1
ATOM 884 O O . MET A 1 119 ? 14.520 18.573 19.637 1.00 23.16 121 MET A O 1
ATOM 889 N N . LEU A 1 120 ? 16.114 17.416 18.560 1.00 23.46 122 LEU A N 1
ATOM 890 C CA . LEU A 1 120 ? 15.442 17.349 17.268 1.00 22.18 122 LEU A CA 1
ATOM 891 C C . LEU A 1 120 ? 14.473 16.156 17.308 1.00 22.15 122 LEU A C 1
ATOM 892 O O . LEU A 1 120 ? 14.863 14.993 17.597 1.00 20.87 122 LEU A O 1
ATOM 897 N N . VAL A 1 121 ? 13.199 16.445 17.035 1.00 22.19 123 VAL A N 1
ATOM 898 C CA . VAL A 1 121 ? 12.155 15.428 17.110 1.00 21.89 123 VAL A CA 1
ATOM 899 C C . VAL A 1 121 ? 11.476 15.255 15.744 1.00 21.96 123 VAL A C 1
ATOM 900 O O . VAL A 1 121 ? 10.959 16.219 15.167 1.00 22.14 123 VAL A O 1
ATOM 904 N N . GLY A 1 122 ? 11.477 14.031 15.229 1.00 22.59 124 GLY A N 1
ATOM 905 C CA . GLY A 1 122 ? 10.749 13.758 13.980 1.00 21.18 124 GLY A CA 1
ATOM 906 C C . GLY A 1 122 ? 9.441 13.157 14.357 1.00 20.51 124 GLY A C 1
ATOM 907 O O . GLY A 1 122 ? 9.379 11.977 14.745 1.00 18.91 124 GLY A O 1
ATOM 908 N N . ASN A 1 123 ? 8.398 13.974 14.286 1.00 19.27 125 ASN A N 1
ATOM 909 C CA . ASN A 1 123 ? 7.124 13.544 14.756 1.00 19.21 125 ASN A CA 1
ATOM 910 C C . ASN A 1 123 ? 6.248 12.887 13.669 1.00 19.86 125 ASN A C 1
ATOM 911 O O . ASN A 1 123 ? 6.582 12.995 12.484 1.00 21.92 125 ASN A O 1
ATOM 916 N N . LYS A 1 124 ? 5.149 12.275 14.093 1.00 19.64 126 LYS A N 1
ATOM 917 C CA . LYS A 1 124 ? 4.152 11.545 13.218 1.00 21.45 126 LYS A CA 1
ATOM 918 C C . LYS A 1 124 ? 4.684 10.195 12.686 1.00 23.23 126 LYS A C 1
ATOM 919 O O . LYS A 1 124 ? 4.428 9.812 11.502 1.00 23.52 126 LYS A O 1
ATOM 925 N N . SER A 1 125 ? 5.389 9.467 13.538 1.00 23.46 127 SER A N 1
ATOM 926 C CA . SER A 1 125 ? 5.911 8.153 13.158 1.00 25.60 127 SER A CA 1
ATOM 927 C C . SER A 1 125 ? 4.855 7.104 12.793 1.00 25.63 127 SER A C 1
ATOM 928 O O . SER A 1 125 ? 5.188 6.112 12.125 1.00 27.02 127 SER A O 1
ATOM 931 N N . ASP A 1 126 ? 3.621 7.265 13.238 1.00 24.78 128 ASP A N 1
ATOM 932 C CA . ASP A 1 126 ? 2.551 6.339 12.839 1.00 27.03 128 ASP A CA 1
ATOM 933 C C . ASP A 1 126 ? 2.114 6.565 11.370 1.00 28.25 128 ASP A C 1
ATOM 934 O O . ASP A 1 126 ? 1.260 5.820 10.842 1.00 28.17 128 ASP A O 1
ATOM 939 N N . LEU A 1 127 ? 2.593 7.652 10.764 1.00 28.02 129 LEU A N 1
ATOM 940 C CA . LEU A 1 127 ? 2.355 7.903 9.333 1.00 29.53 129 LEU A CA 1
ATOM 941 C C . LEU A 1 127 ? 3.606 7.548 8.491 1.00 29.08 129 LEU A C 1
ATOM 942 O O . LEU A 1 127 ? 3.780 8.062 7.386 1.00 29.87 129 LEU A O 1
ATOM 947 N N . SER A 1 128 ? 4.472 6.680 8.982 1.00 29.65 130 SER A N 1
ATOM 948 C CA . SER A 1 128 ? 5.789 6.490 8.291 1.00 32.16 130 SER A CA 1
ATOM 949 C C . SER A 1 128 ? 5.683 5.842 6.877 1.00 32.09 130 SER A C 1
ATOM 950 O O . SER A 1 128 ? 6.678 5.788 6.177 1.00 32.53 130 SER A O 1
ATOM 953 N N . GLN A 1 129 ? 4.490 5.404 6.478 1.00 32.03 131 GLN A N 1
ATOM 954 C CA . GLN A 1 129 ? 4.316 4.809 5.142 1.00 33.68 131 GLN A CA 1
ATOM 955 C C . GLN A 1 129 ? 4.465 5.973 4.146 1.00 34.11 131 GLN A C 1
ATOM 956 O O . GLN A 1 129 ? 4.830 5.790 2.974 1.00 33.86 131 GLN A O 1
ATOM 962 N N . ALA A 1 130 ? 4.233 7.181 4.661 1.00 32.77 132 ALA A N 1
ATOM 963 C CA . ALA A 1 130 ? 4.399 8.392 3.883 1.00 31.94 132 ALA A CA 1
ATOM 964 C C . ALA A 1 130 ? 5.627 9.217 4.309 1.00 31.61 132 ALA A C 1
ATOM 965 O O . ALA A 1 130 ? 5.641 10.416 4.074 1.00 31.37 132 ALA A O 1
ATOM 967 N N . ARG A 1 131 ? 6.641 8.579 4.910 1.00 31.44 133 ARG A N 1
ATOM 968 C CA . ARG A 1 131 ? 7.907 9.232 5.279 1.00 30.78 133 ARG A CA 1
ATOM 969 C C . ARG A 1 131 ? 8.558 9.995 4.132 1.00 30.91 133 ARG A C 1
ATOM 970 O O . ARG A 1 131 ? 8.648 9.455 3.020 1.00 31.47 133 ARG A O 1
ATOM 978 N N . GLU A 1 132 ? 9.039 11.213 4.397 1.00 29.79 134 GLU A N 1
ATOM 979 C CA . GLU A 1 132 ? 9.870 11.980 3.432 1.00 29.44 134 GLU A CA 1
ATOM 980 C C . GLU A 1 132 ? 11.218 12.372 3.991 1.00 29.55 134 GLU A C 1
ATOM 981 O O . GLU A 1 132 ? 12.087 12.877 3.270 1.00 29.22 134 GLU A O 1
ATOM 987 N N . VAL A 1 133 ? 11.399 12.147 5.283 1.00 28.40 135 VAL A N 1
ATOM 988 C CA . VAL A 1 133 ? 12.684 12.394 5.907 1.00 29.23 135 VAL A CA 1
ATOM 989 C C . VAL A 1 133 ? 13.276 11.106 6.485 1.00 29.98 135 VAL A C 1
ATOM 990 O O . VAL A 1 133 ? 12.769 10.570 7.506 1.00 29.24 135 VAL A O 1
ATOM 994 N N . PRO A 1 134 ? 14.416 10.647 5.885 1.00 30.60 136 PRO A N 1
ATOM 995 C CA . PRO A 1 134 ? 15.110 9.455 6.344 1.00 30.28 136 PRO A CA 1
ATOM 996 C C . PRO A 1 134 ? 15.566 9.625 7.807 1.00 30.95 136 PRO A C 1
ATOM 997 O O . PRO A 1 134 ? 16.130 10.650 8.150 1.00 32.58 136 PRO A O 1
ATOM 1001 N N . THR A 1 135 ? 15.321 8.616 8.637 1.00 31.58 137 THR A N 1
ATOM 1002 C CA . THR A 1 135 ? 15.793 8.590 10.028 1.00 31.30 137 THR A CA 1
ATOM 1003 C C . THR A 1 135 ? 17.276 8.854 10.126 1.00 32.03 137 THR A C 1
ATOM 1004 O O . THR A 1 135 ? 17.725 9.743 10.868 1.00 31.67 137 THR A O 1
ATOM 1008 N N . GLU A 1 136 ? 18.067 8.098 9.355 1.00 32.63 138 GLU A N 1
ATOM 1009 C CA . GLU A 1 136 ? 19.529 8.289 9.403 1.00 33.88 138 GLU A CA 1
ATOM 1010 C C . GLU A 1 136 ? 20.026 9.718 9.089 1.00 33.26 138 GLU A C 1
ATOM 1011 O O . GLU A 1 136 ? 21.003 10.207 9.688 1.00 33.79 138 GLU A O 1
ATOM 1017 N N . GLU A 1 137 ? 19.396 10.367 8.115 1.00 31.81 139 GLU A N 1
ATOM 1018 C CA . GLU A 1 137 ? 19.780 11.693 7.693 1.00 31.76 139 GLU A CA 1
ATOM 1019 C C . GLU A 1 137 ? 19.545 12.730 8.840 1.00 31.30 139 GLU A C 1
ATOM 1020 O O . GLU A 1 137 ? 20.445 13.509 9.197 1.00 29.68 139 GLU A O 1
ATOM 1026 N N . ALA A 1 138 ? 18.341 12.726 9.420 1.00 29.94 140 ALA A N 1
ATOM 1027 C CA . ALA A 1 138 ? 18.078 13.618 10.552 1.00 29.73 140 ALA A CA 1
ATOM 1028 C C . ALA A 1 138 ? 18.915 13.222 11.798 1.00 30.73 140 ALA A C 1
ATOM 1029 O O . ALA A 1 138 ? 19.454 14.126 12.479 1.00 32.06 140 ALA A O 1
ATOM 1031 N N . ARG A 1 139 ? 19.119 11.936 12.041 1.00 30.92 141 ARG A N 1
ATOM 1032 C CA . ARG A 1 139 ? 19.967 11.508 13.130 1.00 33.38 141 ARG A CA 1
ATOM 1033 C C . ARG A 1 139 ? 21.369 12.065 12.947 1.00 34.47 141 ARG A C 1
ATOM 1034 O O . ARG A 1 139 ? 21.957 12.548 13.856 1.00 36.04 141 ARG A O 1
ATOM 1042 N N . MET A 1 140 ? 21.851 12.025 11.733 1.00 35.41 142 MET A N 1
ATOM 1043 C CA . MET A 1 140 ? 23.201 12.475 11.424 1.00 35.12 142 MET A CA 1
ATOM 1044 C C . MET A 1 140 ? 23.302 13.981 11.589 0.70 33.44 142 MET A C 1
ATOM 1045 O O . MET A 1 140 ? 24.239 14.479 12.207 0.70 33.34 142 MET A O 1
ATOM 1050 N N . PHE A 1 141 ? 22.352 14.719 11.031 1.00 31.55 143 PHE A N 1
ATOM 1051 C CA . PHE A 1 141 ? 22.262 16.143 11.309 1.00 31.07 143 PHE A CA 1
ATOM 1052 C C . PHE A 1 141 ? 22.224 16.419 12.819 1.00 30.43 143 PHE A C 1
ATOM 1053 O O . PHE A 1 141 ? 22.894 17.290 13.310 1.00 30.99 143 PHE A O 1
ATOM 1061 N N . ALA A 1 142 ? 21.437 15.672 13.577 1.00 30.25 144 ALA A N 1
ATOM 1062 C CA . ALA A 1 142 ? 21.376 16.002 15.017 1.00 29.98 144 ALA A CA 1
ATOM 1063 C C . ALA A 1 142 ? 22.797 15.834 15.585 1.00 31.18 144 ALA A C 1
ATOM 1064 O O . ALA A 1 142 ? 23.377 16.757 16.132 1.00 29.68 144 ALA A O 1
ATOM 1066 N N . GLU A 1 143 ? 23.397 14.677 15.344 1.00 33.61 145 GLU A N 1
ATOM 1067 C CA . GLU A 1 143 ? 24.766 14.402 15.821 1.00 35.71 145 GLU A CA 1
ATOM 1068 C C . GLU A 1 143 ? 25.792 15.471 15.469 1.00 36.03 145 GLU A C 1
ATOM 1069 O O . GLU A 1 143 ? 26.529 15.930 16.343 1.00 36.95 145 GLU A O 1
ATOM 1075 N N . ASN A 1 144 ? 25.844 15.884 14.200 1.00 37.00 146 ASN A N 1
ATOM 1076 C CA . ASN A 1 144 ? 26.739 16.952 13.795 1.00 38.12 146 ASN A CA 1
ATOM 1077 C C . ASN A 1 144 ? 26.480 18.347 14.390 1.00 37.67 146 ASN A C 1
ATOM 1078 O O . ASN A 1 144 ? 27.315 19.232 14.231 1.00 36.59 146 ASN A O 1
ATOM 1083 N N . ASN A 1 145 ? 25.306 18.560 15.006 1.00 36.46 147 ASN A N 1
ATOM 1084 C CA . ASN A 1 145 ? 24.976 19.879 15.538 1.00 35.71 147 ASN A CA 1
ATOM 1085 C C . ASN A 1 145 ? 24.809 19.922 17.053 1.00 34.46 147 ASN A C 1
ATOM 1086 O O . ASN A 1 145 ? 24.414 20.961 17.598 1.00 33.46 147 ASN A O 1
ATOM 1091 N N . GLY A 1 146 ? 25.152 18.811 17.711 1.00 31.83 148 GLY A N 1
ATOM 1092 C CA . GLY A 1 146 ? 25.086 18.715 19.169 1.00 29.96 148 GLY A CA 1
ATOM 1093 C C . GLY A 1 146 ? 23.645 18.659 19.674 1.00 29.37 148 GLY A C 1
ATOM 1094 O O . GLY A 1 146 ? 23.368 19.130 20.771 1.00 29.38 148 GLY A O 1
ATOM 1095 N N . LEU A 1 147 ? 22.755 18.026 18.901 1.00 27.09 149 LEU A N 1
ATOM 1096 C CA . LEU A 1 147 ? 21.334 17.887 19.277 1.00 25.51 149 LEU A CA 1
ATOM 1097 C C . LEU A 1 147 ? 21.023 16.437 19.623 1.00 26.45 149 LEU A C 1
ATOM 1098 O O . LEU A 1 147 ? 21.661 15.545 19.032 1.00 26.79 149 LEU A O 1
ATOM 1103 N N . LEU A 1 148 ? 20.065 16.164 20.548 1.00 23.33 150 LEU A N 1
ATOM 1104 C CA . LEU A 1 148 ? 19.538 14.825 20.705 1.00 23.60 150 LEU A CA 1
ATOM 1105 C C . LEU A 1 148 ? 18.599 14.530 19.528 1.00 22.54 150 LEU A C 1
ATOM 1106 O O . LEU A 1 148 ? 18.214 15.461 18.799 1.00 23.94 150 LEU A O 1
ATOM 1111 N N . PHE A 1 149 ? 18.213 13.288 19.368 1.00 21.97 151 PHE A N 1
ATOM 1112 C CA . PHE A 1 149 ? 17.216 12.933 18.315 1.00 24.15 151 PHE A CA 1
ATOM 1113 C C . PHE A 1 149 ? 16.381 11.724 18.600 1.00 24.99 151 PHE A C 1
ATOM 1114 O O . PHE A 1 149 ? 16.916 10.687 19.020 1.00 26.27 151 PHE A O 1
ATOM 1122 N N . LEU A 1 150 ? 15.100 11.825 18.252 1.00 24.4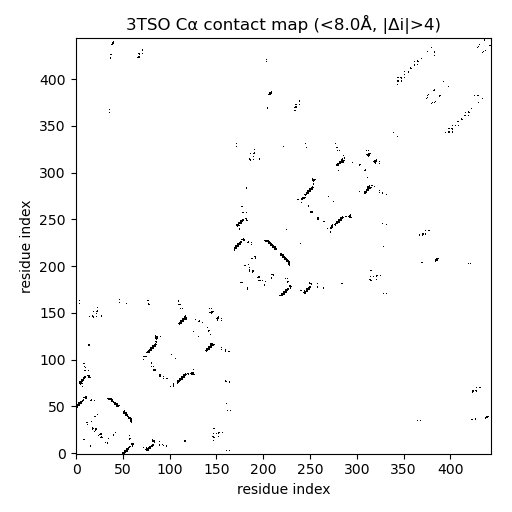5 152 LEU A N 1
ATOM 1123 C CA . LEU A 1 150 ? 14.137 10.742 18.360 1.00 24.70 152 LEU A CA 1
ATOM 1124 C C . LEU A 1 150 ? 12.990 10.973 17.363 1.00 25.86 152 LEU A C 1
ATOM 1125 O O . LEU A 1 150 ? 12.655 12.153 17.039 1.00 24.56 152 LEU A O 1
ATOM 1130 N N . GLU A 1 151 ? 12.331 9.868 16.945 1.00 24.95 153 GLU A N 1
ATOM 1131 C CA . GLU A 1 151 ? 11.085 9.966 16.192 1.00 23.42 153 GLU A CA 1
ATOM 1132 C C . GLU A 1 151 ? 9.968 9.598 17.125 1.00 22.88 153 GLU A C 1
ATOM 1133 O O . GLU A 1 151 ? 10.069 8.641 17.895 1.00 23.13 153 GLU A O 1
ATOM 1139 N N . THR A 1 152 ? 8.907 10.384 17.079 1.00 20.96 154 THR A N 1
ATOM 1140 C CA . THR A 1 152 ? 7.798 10.185 17.981 1.00 20.90 154 THR A CA 1
ATOM 1141 C C . THR A 1 152 ? 6.489 10.054 17.225 1.00 20.77 154 THR A C 1
ATOM 1142 O O . THR A 1 152 ? 6.416 10.395 16.014 1.00 21.32 154 THR A O 1
ATOM 1146 N N . SER A 1 153 ? 5.426 9.659 17.953 1.00 20.45 155 SER A N 1
ATOM 1147 C CA . SER A 1 153 ? 4.051 9.782 17.526 1.00 21.10 155 SER A CA 1
ATOM 1148 C C . SER A 1 153 ? 3.229 10.268 18.691 1.00 22.01 155 SER A C 1
ATOM 1149 O O . SER A 1 153 ? 2.959 9.494 19.656 1.00 20.50 155 SER A O 1
ATOM 1152 N N . ALA A 1 154 ? 2.770 11.522 18.607 1.00 20.96 156 ALA A N 1
ATOM 1153 C CA . ALA A 1 154 ? 1.857 11.981 19.612 1.00 19.65 156 ALA A CA 1
ATOM 1154 C C . ALA A 1 154 ? 0.558 11.195 19.552 1.00 20.18 156 ALA A C 1
ATOM 1155 O O . ALA A 1 154 ? -0.100 11.092 20.561 1.00 19.79 156 ALA A O 1
ATOM 1157 N N . LEU A 1 155 ? 0.151 10.669 18.379 1.00 21.47 157 LEU A N 1
ATOM 1158 C CA . LEU A 1 155 ? -1.137 9.905 18.292 1.00 22.81 157 LEU A CA 1
ATOM 1159 C C . LEU A 1 155 ? -1.128 8.551 19.071 1.00 22.24 157 LEU A C 1
ATOM 1160 O O . LEU A 1 155 ? -2.001 8.297 19.938 1.00 23.47 157 LEU A O 1
ATOM 1165 N N . ASP A 1 156 ? -0.150 7.705 18.797 1.00 22.25 158 ASP A N 1
ATOM 1166 C CA . ASP A 1 156 ? -0.077 6.408 19.497 1.00 24.11 158 ASP A CA 1
ATOM 1167 C C . ASP A 1 156 ? 0.929 6.356 20.658 1.00 24.09 158 ASP A C 1
ATOM 1168 O O . ASP A 1 156 ? 1.092 5.303 21.279 1.00 24.24 158 ASP A O 1
ATOM 1173 N N . SER A 1 157 ? 1.570 7.505 20.957 1.00 22.23 159 SER A N 1
ATOM 1174 C CA . SER A 1 157 ? 2.469 7.665 22.129 1.00 22.48 159 SER A CA 1
ATOM 1175 C C . SER A 1 157 ? 3.941 7.324 21.963 1.00 22.27 159 SER A C 1
ATOM 1176 O O . SER A 1 157 ? 4.754 7.680 22.840 1.00 24.60 159 SER A O 1
ATOM 1179 N N . THR A 1 158 ? 4.289 6.591 20.903 1.00 23.62 160 THR A N 1
ATOM 1180 C CA . THR A 1 158 ? 5.668 6.135 20.660 1.00 23.53 160 THR A CA 1
ATOM 1181 C C . THR A 1 158 ? 6.747 7.187 20.943 1.00 23.51 160 THR A C 1
ATOM 1182 O O . THR A 1 158 ? 6.827 8.263 20.299 1.00 24.92 160 THR A O 1
ATOM 1186 N N . ASN A 1 159 ? 7.591 6.828 21.913 1.00 21.89 161 ASN A N 1
ATOM 1187 C CA . ASN A 1 159 ? 8.720 7.644 22.346 1.00 20.59 161 ASN A CA 1
ATOM 1188 C C . ASN A 1 159 ? 8.403 9.058 22.892 1.00 17.86 161 ASN A C 1
ATOM 1189 O O . ASN A 1 159 ? 9.359 9.818 23.092 1.00 19.44 161 ASN A O 1
ATOM 1194 N N . VAL A 1 160 ? 7.143 9.409 23.135 1.00 18.74 162 VAL A N 1
ATOM 1195 C CA . VAL A 1 160 ? 6.834 10.784 23.635 1.00 17.24 162 VAL A CA 1
ATOM 1196 C C . VAL A 1 160 ? 7.449 10.983 25.050 1.00 20.14 162 VAL A C 1
ATOM 1197 O O . VAL A 1 160 ? 8.156 11.967 25.307 1.00 16.92 162 VAL A O 1
ATOM 1201 N N . GLU A 1 161 ? 7.162 10.064 25.956 1.00 20.56 163 GLU A N 1
ATOM 1202 C CA . GLU A 1 161 ? 7.814 10.164 27.258 1.00 22.72 163 GLU A CA 1
ATOM 1203 C C . GLU A 1 161 ? 9.366 10.191 27.172 1.00 23.17 163 GLU A C 1
ATOM 1204 O O . GLU A 1 161 ? 10.045 11.061 27.769 1.00 22.05 163 GLU A O 1
ATOM 1210 N N . LEU A 1 162 ? 9.933 9.273 26.415 1.00 22.00 164 LEU A N 1
ATOM 1211 C CA . LEU A 1 162 ? 11.370 9.225 26.282 1.00 22.45 164 LEU A CA 1
ATOM 1212 C C . LEU A 1 162 ? 11.955 10.555 25.802 1.00 22.40 164 LEU A C 1
ATOM 1213 O O . LEU A 1 162 ? 13.018 10.992 26.284 1.00 24.57 164 LEU A O 1
ATOM 1218 N N . ALA A 1 163 ? 11.274 11.196 24.848 1.00 21.39 165 ALA A N 1
ATOM 1219 C CA . ALA A 1 163 ? 11.740 12.424 24.246 1.00 20.48 165 ALA A CA 1
ATOM 1220 C C . ALA A 1 163 ? 11.868 13.496 25.344 1.00 21.31 165 ALA A C 1
ATOM 1221 O O . ALA A 1 163 ? 12.945 14.083 25.569 1.00 20.10 165 ALA A O 1
ATOM 1223 N N . PHE A 1 164 ? 10.777 13.742 26.049 1.00 18.84 166 PHE A N 1
ATOM 1224 C CA . PHE A 1 164 ? 10.862 14.816 27.068 1.00 20.69 166 PHE A CA 1
ATOM 1225 C C . PHE A 1 164 ? 11.690 14.410 28.272 1.00 19.57 166 PHE A C 1
ATOM 1226 O O . PHE A 1 164 ? 12.368 15.221 28.824 1.00 20.68 166 PHE A O 1
ATOM 1234 N N . GLU A 1 165 ? 11.568 13.153 28.717 1.00 20.62 167 GLU A N 1
ATOM 1235 C CA . GLU A 1 165 ? 12.416 12.672 29.886 1.00 21.78 167 GLU A CA 1
ATOM 1236 C C . GLU A 1 165 ? 13.897 12.672 29.568 1.00 21.51 167 GLU A C 1
ATOM 1237 O O . GLU A 1 165 ? 14.699 12.928 30.445 1.00 21.51 167 GLU A O 1
ATOM 1243 N N . THR A 1 166 ? 14.261 12.370 28.323 1.00 19.28 168 THR A N 1
ATOM 1244 C CA . THR A 1 166 ? 15.695 12.492 27.933 1.00 21.52 168 THR A CA 1
ATOM 1245 C C . THR A 1 166 ? 16.183 13.949 28.009 1.00 21.30 168 THR A C 1
ATOM 1246 O O . THR A 1 166 ? 17.303 14.206 28.456 1.00 21.14 168 THR A O 1
ATOM 1250 N N . VAL A 1 167 ? 15.354 14.907 27.585 1.00 20.70 169 VAL A N 1
ATOM 1251 C CA . VAL A 1 167 ? 15.760 16.333 27.645 1.00 18.43 169 VAL A CA 1
ATOM 1252 C C . VAL A 1 167 ? 15.894 16.665 29.134 1.00 18.60 169 VAL A C 1
ATOM 1253 O O . VAL A 1 167 ? 16.846 17.289 29.550 1.00 18.54 169 VAL A O 1
ATOM 1257 N N . LEU A 1 168 ? 14.945 16.271 29.959 1.00 17.56 170 LEU A N 1
ATOM 1258 C CA . LEU A 1 168 ? 15.062 16.675 31.376 1.00 18.35 170 LEU A CA 1
ATOM 1259 C C . LEU A 1 168 ? 16.340 16.103 32.007 1.00 19.64 170 LEU A C 1
ATOM 1260 O O . LEU A 1 168 ? 17.009 16.796 32.792 1.00 20.55 170 LEU A O 1
ATOM 1265 N N . LYS A 1 169 ? 16.651 14.837 31.676 1.00 21.17 171 LYS A N 1
ATOM 1266 C CA . LYS A 1 169 ? 17.832 14.125 32.219 1.00 23.63 171 LYS A CA 1
ATOM 1267 C C . LYS A 1 169 ? 19.101 14.880 31.826 1.00 24.59 171 LYS A C 1
ATOM 1268 O O . LYS A 1 169 ? 19.985 15.161 32.662 1.00 26.35 171 LYS A O 1
ATOM 1274 N N . GLU A 1 170 ? 19.191 15.277 30.586 1.00 23.62 172 GLU A N 1
ATOM 1275 C CA . GLU A 1 170 ? 20.379 16.095 30.177 1.00 25.01 172 GLU A CA 1
ATOM 1276 C C . GLU A 1 170 ? 20.510 17.457 30.848 1.00 24.57 172 GLU A C 1
ATOM 1277 O O . GLU A 1 170 ? 21.616 17.868 31.191 1.00 27.11 172 GLU A O 1
ATOM 1283 N N . ILE A 1 171 ? 19.396 18.171 31.009 1.00 24.08 173 ILE A N 1
ATOM 1284 C CA . ILE A 1 171 ? 19.398 19.467 31.669 1.00 25.06 173 ILE A CA 1
ATOM 1285 C C . ILE A 1 171 ? 19.872 19.256 33.107 1.00 26.48 173 ILE A C 1
ATOM 1286 O O . ILE A 1 171 ? 20.734 20.014 33.572 1.00 27.20 173 ILE A O 1
ATOM 1291 N N . PHE A 1 172 ? 19.316 18.231 33.746 1.00 26.58 174 PHE A N 1
ATOM 1292 C CA . PHE A 1 172 ? 19.621 17.870 35.133 1.00 30.36 174 PHE A CA 1
ATOM 1293 C C . PHE A 1 172 ? 21.114 17.532 35.329 1.00 32.50 174 PHE A C 1
ATOM 1294 O O . PHE A 1 172 ? 21.738 17.972 36.315 1.00 32.04 174 PHE A O 1
ATOM 1302 N N . ALA A 1 173 ? 21.677 16.793 34.370 1.00 34.60 175 ALA A N 1
ATOM 1303 C CA . ALA A 1 173 ? 23.066 16.407 34.395 1.00 38.20 175 ALA A CA 1
ATOM 1304 C C . ALA A 1 173 ? 23.927 17.667 34.352 1.00 39.93 175 ALA A C 1
ATOM 1305 O O . ALA A 1 173 ? 24.830 17.834 35.152 1.00 40.01 175 ALA A O 1
ATOM 1307 N N . LYS A 1 174 ? 23.556 18.574 33.500 1.00 43.04 176 LYS A N 1
ATOM 1308 C CA . LYS A 1 174 ? 24.300 19.764 33.242 1.00 46.10 176 LYS A CA 1
ATOM 1309 C C . LYS A 1 174 ? 24.179 20.766 34.335 1.00 48.36 176 LYS A C 1
ATOM 1310 O O . LYS A 1 174 ? 25.004 21.617 34.487 1.00 49.72 176 LYS A O 1
ATOM 1316 N N . VAL A 1 175 ? 23.129 20.667 35.111 1.00 51.02 177 VAL A N 1
ATOM 1317 C CA . VAL A 1 175 ? 22.833 21.681 36.090 1.00 53.25 177 VAL A CA 1
ATOM 1318 C C . VAL A 1 175 ? 23.386 21.240 37.411 1.00 55.30 177 VAL A C 1
ATOM 1319 O O . VAL A 1 175 ? 23.675 22.028 38.265 1.00 56.02 177 VAL A O 1
ATOM 1323 N N . SER A 1 176 ? 23.561 19.956 37.573 1.00 57.18 178 SER A N 1
ATOM 1324 C CA . SER A 1 176 ? 24.241 19.499 38.750 1.00 58.89 178 SER A CA 1
ATOM 1325 C C . SER A 1 176 ? 25.583 18.857 38.393 1.00 59.63 178 SER A C 1
ATOM 1326 O O . SER A 1 176 ? 26.592 19.547 38.205 1.00 60.23 178 SER A O 1
ATOM 1329 N N . PHE B 1 9 ? -11.978 56.627 48.009 1.00 33.79 11 PHE B N 1
ATOM 1330 C CA . PHE B 1 9 ? -13.120 56.133 47.225 1.00 32.16 11 PHE B CA 1
ATOM 1331 C C . PHE B 1 9 ? -12.611 55.821 45.816 1.00 30.53 11 PHE B C 1
ATOM 1332 O O . PHE B 1 9 ? -11.892 56.633 45.192 1.00 29.25 11 PHE B O 1
ATOM 1340 N N . VAL B 1 10 ? -12.886 54.605 45.378 1.00 29.32 12 VAL B N 1
ATOM 1341 C CA . VAL B 1 10 ? -12.627 54.215 43.987 1.00 28.89 12 VAL B CA 1
ATOM 1342 C C . VAL B 1 10 ? -13.955 53.632 43.502 1.00 27.97 12 VAL B C 1
ATOM 1343 O O . VAL B 1 10 ? -14.468 52.668 44.111 1.00 26.57 12 VAL B O 1
ATOM 1347 N N . PHE B 1 11 ? -14.496 54.259 42.435 1.00 24.71 13 PHE B N 1
ATOM 1348 C CA . PHE B 1 11 ? -15.778 53.934 41.866 1.00 24.94 13 PHE B CA 1
ATOM 1349 C C . PHE B 1 11 ? -15.547 53.371 40.468 1.00 24.38 13 PHE B C 1
ATOM 1350 O O . PHE B 1 11 ? -14.973 54.049 39.576 1.00 24.35 13 PHE B O 1
ATOM 1358 N N . LYS B 1 12 ? -15.967 52.133 40.289 1.00 24.25 14 LYS B N 1
ATOM 1359 C CA . LYS B 1 12 ? -15.874 51.485 38.985 1.00 23.07 14 LYS B CA 1
ATOM 1360 C C . LYS B 1 12 ? -17.046 51.969 38.172 1.00 22.60 14 LYS B C 1
ATOM 1361 O O . LYS B 1 12 ? -18.178 51.868 38.593 1.00 21.18 14 LYS B O 1
ATOM 1367 N N . VAL B 1 13 ? -16.765 52.520 36.981 1.00 20.99 15 VAL B N 1
ATOM 1368 C CA . VAL B 1 13 ? -17.820 52.997 36.086 1.00 21.57 15 VAL B CA 1
ATOM 1369 C C . VAL B 1 13 ? -17.636 52.299 34.708 1.00 21.25 15 VAL B C 1
ATOM 1370 O O . VAL B 1 13 ? -16.523 52.164 34.236 1.00 21.77 15 VAL B O 1
ATOM 1374 N N . VAL B 1 14 ? -18.726 51.816 34.109 1.00 21.12 16 VAL B N 1
ATOM 1375 C CA . VAL B 1 14 ? -18.652 51.177 32.791 1.00 20.05 16 VAL B CA 1
ATOM 1376 C C . VAL B 1 14 ? -19.263 52.003 31.677 1.00 18.40 16 VAL B C 1
ATOM 1377 O O . VAL B 1 14 ? -20.224 52.783 31.880 1.00 18.09 16 VAL B O 1
ATOM 1381 N N . LEU B 1 15 ? -18.707 51.863 30.469 1.00 18.48 17 LEU B N 1
ATOM 1382 C CA . LEU B 1 15 ? -19.292 52.563 29.327 1.00 18.69 17 LEU B CA 1
ATOM 1383 C C . LEU B 1 15 ? -19.973 51.482 28.510 1.00 18.57 17 LEU B C 1
ATOM 1384 O O . LEU B 1 15 ? -19.336 50.453 28.191 1.00 19.55 17 LEU B O 1
ATOM 1389 N N A ILE B 1 16 ? -21.256 51.693 28.193 0.50 20.53 18 ILE B N 1
ATOM 1390 N N B ILE B 1 16 ? -21.235 51.705 28.151 0.50 19.87 18 ILE B N 1
ATOM 1391 C CA A ILE B 1 16 ? -22.053 50.755 27.363 0.50 20.86 18 ILE B CA 1
ATOM 1392 C CA B ILE B 1 16 ? -21.987 50.749 27.318 0.50 19.54 18 ILE B CA 1
ATOM 1393 C C A ILE B 1 16 ? -22.721 51.517 26.200 0.50 21.13 18 ILE B C 1
ATOM 1394 C C B ILE B 1 16 ? -22.725 51.510 26.201 0.50 20.40 18 ILE B C 1
ATOM 1395 O O A ILE B 1 16 ? -22.901 52.741 26.263 0.50 21.27 18 ILE B O 1
ATOM 1396 O O B ILE B 1 16 ? -22.936 52.726 26.287 0.50 20.57 18 ILE B O 1
ATOM 1405 N N . GLY B 1 17 ? -23.050 50.806 25.124 1.00 21.27 19 GLY B N 1
ATOM 1406 C CA . GLY B 1 17 ? -23.827 51.388 24.026 1.00 21.64 19 GLY B CA 1
ATOM 1407 C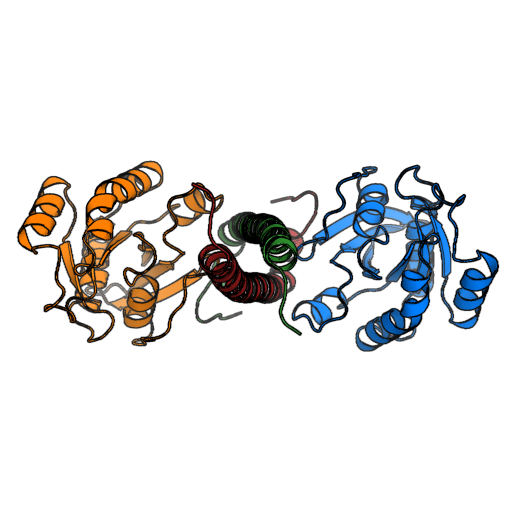 C . GLY B 1 17 ? -23.293 50.819 22.744 1.00 23.47 19 GLY B C 1
ATOM 1408 O O . GLY B 1 17 ? -22.197 50.241 22.749 1.00 23.59 19 GLY B O 1
ATOM 1409 N N . GLU B 1 18 ? -23.976 51.074 21.625 1.00 24.01 20 GLU B N 1
ATOM 1410 C CA . GLU B 1 18 ? -23.557 50.569 20.284 1.00 23.90 20 GLU B CA 1
ATOM 1411 C C . GLU B 1 18 ? -22.167 50.932 19.811 1.00 23.44 20 GLU B C 1
ATOM 1412 O O . GLU B 1 18 ? -21.694 52.009 20.077 1.00 22.70 20 GLU B O 1
ATOM 1418 N N . SER B 1 19 ? -21.553 50.066 19.021 1.00 24.85 21 SER B N 1
ATOM 1419 C CA . SER B 1 19 ? -20.331 50.439 18.312 1.00 26.26 21 SER B CA 1
ATOM 1420 C C . SER B 1 19 ? -20.507 51.761 17.578 1.00 26.29 21 SER B C 1
ATOM 1421 O O . SER B 1 19 ? -21.578 52.031 16.984 1.00 27.56 21 SER B O 1
ATOM 1424 N N . GLY B 1 20 ? -19.495 52.622 17.645 1.00 25.48 22 GLY B N 1
ATOM 1425 C CA . GLY B 1 20 ? -19.482 53.865 16.854 1.00 24.98 22 GLY B CA 1
ATOM 1426 C C . GLY B 1 20 ? -20.003 55.114 17.570 1.00 22.27 22 GLY B C 1
ATOM 1427 O O . GLY B 1 20 ? -19.860 56.228 17.061 1.00 22.98 22 GLY B O 1
ATOM 1428 N N . VAL B 1 21 ? -20.654 54.929 18.722 1.00 22.92 23 VAL B N 1
ATOM 1429 C CA . VAL B 1 21 ? -21.363 56.099 19.348 1.00 21.21 23 VAL B CA 1
ATOM 1430 C C . VAL B 1 21 ? -20.413 57.098 20.018 1.00 20.90 23 VAL B C 1
ATOM 1431 O O . VAL B 1 21 ? -20.784 58.242 20.253 1.00 21.29 23 VAL B O 1
ATOM 1435 N N . GLY B 1 22 ? -19.198 56.663 20.337 1.00 18.64 24 GLY B N 1
ATOM 1436 C CA . GLY B 1 22 ? -18.148 57.543 20.926 1.00 19.20 24 GLY B CA 1
ATOM 1437 C C . GLY B 1 22 ? -17.642 57.173 22.341 1.00 19.11 24 GLY B C 1
ATOM 1438 O O . GLY B 1 22 ? -17.030 58.015 23.010 1.00 15.92 24 GLY B O 1
ATOM 1439 N N . LYS B 1 23 ? -17.848 55.924 22.777 1.00 18.83 25 LYS B N 1
ATOM 1440 C CA . LYS B 1 23 ? -17.464 55.503 24.164 1.00 18.10 25 LYS B CA 1
ATOM 1441 C C . LYS B 1 23 ? -16.003 55.700 24.447 1.00 17.55 25 LYS B C 1
ATOM 1442 O O . LYS B 1 23 ? -15.626 56.303 25.500 1.00 17.02 25 LYS B O 1
ATOM 1448 N N . THR B 1 24 ? -15.161 55.229 23.524 1.00 17.03 26 THR B N 1
ATOM 1449 C CA . THR B 1 24 ? -13.722 55.264 23.700 1.00 17.81 26 THR B CA 1
ATOM 1450 C C . THR B 1 24 ? -13.220 56.718 23.693 1.00 18.22 26 THR B C 1
ATOM 1451 O O . THR B 1 24 ? -12.325 57.040 24.460 1.00 16.75 26 THR B O 1
ATOM 1455 N N . ASN B 1 25 ? -13.766 57.567 22.800 1.00 18.06 27 ASN B N 1
ATOM 1456 C CA . ASN B 1 25 ? -13.409 58.995 22.835 1.00 19.87 27 ASN B CA 1
ATOM 1457 C C . ASN B 1 25 ? -13.998 59.775 24.036 1.00 19.42 27 ASN B C 1
ATOM 1458 O O . ASN B 1 25 ? -13.370 60.688 24.554 1.00 18.89 27 ASN B O 1
ATOM 1463 N N . LEU B 1 26 ? -15.133 59.368 24.544 1.00 19.33 28 LEU B N 1
ATOM 1464 C CA . LEU B 1 26 ? -15.567 59.971 25.808 1.00 19.83 28 LEU B CA 1
ATOM 1465 C C . LEU B 1 26 ? -14.608 59.590 26.925 1.00 18.19 28 LEU B C 1
ATOM 1466 O O . LEU B 1 26 ? -14.350 60.411 27.772 1.00 17.98 28 LEU B O 1
ATOM 1471 N N . LEU B 1 27 ? -14.113 58.367 26.946 1.00 17.47 29 LEU B N 1
ATOM 1472 C CA . LEU B 1 27 ? -13.145 57.949 27.970 1.00 17.90 29 LEU B CA 1
ATOM 1473 C C . LEU B 1 27 ? -11.867 58.756 27.844 1.00 16.36 29 LEU B C 1
ATOM 1474 O O . LEU B 1 27 ? -11.342 59.297 28.813 1.00 16.61 29 LEU B O 1
ATOM 1479 N N . SER B 1 28 ? -11.355 58.852 26.622 1.00 16.50 30 SER B N 1
ATOM 1480 C CA . SER B 1 28 ? -10.055 59.503 26.467 1.00 18.18 30 SER B CA 1
ATOM 1481 C C . SER B 1 28 ? -10.196 61.022 26.718 1.00 16.09 30 SER B C 1
ATOM 1482 O O . SER B 1 28 ? -9.273 61.629 27.326 1.00 19.70 30 SER B O 1
ATOM 1485 N N . ARG B 1 29 ? -11.276 61.622 26.257 1.00 16.69 31 ARG B N 1
ATOM 1486 C CA . ARG B 1 29 ? -11.570 63.033 26.586 1.00 16.06 31 ARG B CA 1
ATOM 1487 C C . ARG B 1 29 ? -11.608 63.253 28.092 1.00 15.76 31 ARG B C 1
ATOM 1488 O O . ARG B 1 29 ? -10.976 64.178 28.603 1.00 17.21 31 ARG B O 1
ATOM 1496 N N . PHE B 1 30 ? -12.439 62.488 28.796 1.00 16.88 32 PHE B N 1
ATOM 1497 C CA . PHE B 1 30 ? -12.475 62.749 30.220 1.00 16.74 32 PHE B CA 1
ATOM 1498 C C . PHE B 1 30 ? -11.143 62.426 30.903 1.00 19.24 32 PHE B C 1
ATOM 1499 O O . PHE B 1 30 ? -10.690 63.228 31.770 1.00 20.21 32 PHE B O 1
ATOM 1507 N N . THR B 1 31 ? -10.475 61.315 30.562 1.00 19.14 33 THR B N 1
ATOM 1508 C CA . THR B 1 31 ? -9.325 60.920 31.388 1.00 19.08 33 THR B CA 1
ATOM 1509 C C . THR B 1 31 ? -7.995 61.502 30.961 1.00 21.40 33 THR B C 1
ATOM 1510 O O . THR B 1 31 ? -7.121 61.711 31.823 1.00 22.28 33 THR B O 1
ATOM 1514 N N . ARG B 1 32 ? -7.826 61.751 29.662 1.00 22.27 34 ARG B N 1
ATOM 1515 C CA . ARG B 1 32 ? -6.569 62.353 29.219 1.00 24.14 34 ARG B CA 1
ATOM 1516 C C . ARG B 1 32 ? -6.743 63.678 28.441 1.00 24.02 34 ARG B C 1
ATOM 1517 O O . ARG B 1 32 ? -5.796 64.228 28.009 1.00 23.58 34 ARG B O 1
ATOM 1525 N N . ASN B 1 33 ? -7.980 64.150 28.283 1.00 24.06 35 ASN B N 1
ATOM 1526 C CA . ASN B 1 33 ? -8.281 65.297 27.414 1.00 24.88 35 ASN B CA 1
ATOM 1527 C C . ASN B 1 33 ? -7.738 65.122 26.021 1.00 25.31 35 ASN B C 1
ATOM 1528 O O . ASN B 1 33 ? -7.002 66.002 25.529 1.00 23.38 35 ASN B O 1
ATOM 1533 N N . GLU B 1 34 ? -7.982 63.946 25.434 1.00 25.36 36 GLU B N 1
ATOM 1534 C CA . GLU B 1 34 ? -7.501 63.616 24.108 1.00 26.09 36 GLU B CA 1
ATOM 1535 C C . GLU B 1 34 ? -8.668 63.024 23.371 1.00 25.31 36 GLU B C 1
ATOM 1536 O O . GLU B 1 34 ? -9.627 62.496 23.966 1.00 23.15 36 GLU B O 1
ATOM 1542 N N . PHE B 1 35 ? -8.589 63.162 22.050 1.00 26.07 37 PHE B N 1
ATOM 1543 C CA . PHE B 1 35 ? -9.626 62.741 21.166 1.00 26.49 37 PHE B CA 1
ATOM 1544 C C . PHE B 1 35 ? -8.941 62.249 19.873 1.00 28.84 37 PHE B C 1
ATOM 1545 O O . PHE B 1 35 ? -7.886 62.768 19.479 1.00 28.74 37 PHE B O 1
ATOM 1553 N N . SER B 1 36 ? -9.529 61.259 19.216 1.00 28.36 38 SER B N 1
ATOM 1554 C CA . SER B 1 36 ? -8.955 60.824 17.953 1.00 30.56 38 SER B CA 1
ATOM 1555 C C . SER B 1 36 ? -10.093 60.780 16.972 1.00 30.95 38 SER B C 1
ATOM 1556 O O . SER B 1 36 ? -11.149 60.129 17.246 1.00 29.20 38 SER B O 1
ATOM 1559 N N . HIS B 1 37 ? -9.915 61.510 15.859 1.00 30.93 39 HIS B N 1
ATOM 1560 C CA . HIS B 1 37 ? -10.948 61.523 14.840 1.00 33.94 39 HIS B CA 1
ATOM 1561 C C . HIS B 1 37 ? -11.027 60.131 14.175 1.00 35.11 39 HIS B C 1
ATOM 1562 O O . HIS B 1 37 ? -12.051 59.794 13.583 1.00 35.21 39 HIS B O 1
ATOM 1569 N N . ASP B 1 38 ? -9.950 59.342 14.271 1.00 37.26 40 ASP B N 1
ATOM 1570 C CA . ASP B 1 38 ? -9.799 58.072 13.509 1.00 40.37 40 ASP B CA 1
ATOM 1571 C C . ASP B 1 38 ? -10.289 56.789 14.180 1.00 40.27 40 ASP B C 1
ATOM 1572 O O . ASP B 1 38 ? -10.355 55.746 13.520 1.00 40.92 40 ASP B O 1
ATOM 1577 N N . SER B 1 39 ? -10.548 56.816 15.486 1.00 38.88 41 SER B N 1
ATOM 1578 C CA . SER B 1 39 ? -10.572 55.530 16.231 1.00 37.70 41 SER B CA 1
ATOM 1579 C C . SER B 1 39 ? -11.405 54.425 15.554 1.00 36.97 41 SER B C 1
ATOM 1580 O O . SER B 1 39 ? -12.428 54.712 14.921 1.00 37.50 41 SER B O 1
ATOM 1583 N N . ARG B 1 40 ? -10.897 53.191 15.639 1.00 34.14 42 ARG B N 1
ATOM 1584 C CA . ARG B 1 40 ? -11.525 51.982 15.084 1.00 31.66 42 ARG B CA 1
ATOM 1585 C C . ARG B 1 40 ? -12.204 51.272 16.243 1.00 29.31 42 ARG B C 1
ATOM 1586 O O . ARG B 1 40 ? -12.010 51.661 17.412 1.00 26.47 42 ARG B O 1
ATOM 1594 N N . THR B 1 41 ? -12.991 50.256 15.940 1.00 26.12 43 THR B N 1
ATOM 1595 C CA . THR B 1 41 ? -13.724 49.538 17.031 1.00 25.70 43 THR B CA 1
ATOM 1596 C C . THR B 1 41 ? -12.721 49.006 18.042 1.00 22.30 43 THR B C 1
ATOM 1597 O O . THR B 1 41 ? -11.591 48.588 17.712 1.00 20.91 43 THR B O 1
ATOM 1601 N N . THR B 1 42 ? -13.082 49.057 19.319 1.00 20.07 44 THR B N 1
ATOM 1602 C CA . THR B 1 42 ? -12.181 48.614 20.354 1.00 18.61 44 THR B CA 1
ATOM 1603 C C . THR B 1 42 ? -12.042 47.071 20.394 1.00 17.85 44 THR B C 1
ATOM 1604 O O . THR B 1 42 ? -13.051 46.316 20.349 1.00 18.01 44 THR B O 1
ATOM 1608 N N . ILE B 1 43 ? -10.791 46.639 20.609 1.00 18.06 45 ILE B N 1
ATOM 1609 C CA . ILE B 1 43 ? -10.386 45.244 20.803 1.00 17.94 45 ILE B CA 1
ATOM 1610 C C . ILE B 1 43 ? -10.229 45.071 22.324 1.00 19.58 45 ILE B C 1
ATOM 1611 O O . ILE B 1 43 ? -9.554 45.871 23.000 1.00 19.38 45 ILE B O 1
ATOM 1616 N N . GLY B 1 44 ? -10.879 44.011 22.826 1.00 19.07 46 GLY B N 1
ATOM 1617 C CA . GLY B 1 44 ? -10.721 43.541 24.211 1.00 20.20 46 GLY B CA 1
ATOM 1618 C C . GLY B 1 44 ? -11.355 44.513 25.176 1.00 19.86 46 GLY B C 1
ATOM 1619 O O . GLY B 1 44 ? -12.424 45.084 24.917 1.00 20.98 46 GLY B O 1
ATOM 1620 N N . VAL B 1 45 ? -10.647 44.754 26.280 1.00 20.72 47 VAL B N 1
ATOM 1621 C CA . VAL B 1 45 ? -11.250 45.498 27.415 1.00 19.67 47 VAL B CA 1
ATOM 1622 C C . VAL B 1 45 ? -10.094 46.307 27.974 1.00 17.33 47 VAL B C 1
ATOM 1623 O O . VAL B 1 45 ? -8.929 45.780 28.070 1.00 17.51 47 VAL B O 1
ATOM 1627 N N . GLU B 1 46 ? -10.347 47.603 28.257 1.00 17.42 48 GLU B N 1
ATOM 1628 C CA . GLU B 1 46 ? -9.383 48.437 28.925 1.00 17.85 48 GLU B CA 1
ATOM 1629 C C . GLU B 1 46 ? -10.124 49.402 29.849 1.00 18.40 48 GLU B C 1
ATOM 1630 O O . GLU B 1 46 ? -11.382 49.417 29.870 1.00 19.39 48 GLU B O 1
ATOM 1636 N N . PHE B 1 47 ? -9.343 50.079 30.671 1.00 18.08 49 PHE B N 1
ATOM 1637 C CA . PHE B 1 47 ? -9.871 51.107 31.548 1.00 18.99 49 PHE B CA 1
ATOM 1638 C C . PHE B 1 47 ? -8.860 52.236 31.729 1.00 18.80 49 PHE B C 1
ATOM 1639 O O . PHE B 1 47 ? -7.665 52.041 31.558 1.00 19.70 49 PHE B O 1
ATOM 1647 N N . SER B 1 48 ? -9.357 53.435 32.041 1.00 19.66 50 SER B N 1
ATOM 1648 C CA . SER B 1 48 ? -8.498 54.585 32.349 1.00 20.14 50 SER B CA 1
ATOM 1649 C C . SER B 1 48 ? -9.061 55.241 33.605 1.00 19.52 50 SER B C 1
ATOM 1650 O O . SER B 1 48 ? -10.216 55.067 33.942 1.00 19.32 50 SER B O 1
ATOM 1653 N N . THR B 1 49 ? -8.243 56.030 34.283 1.00 21.26 51 THR B N 1
ATOM 1654 C CA . THR B 1 49 ? -8.685 56.635 35.531 1.00 21.76 51 THR B CA 1
ATOM 1655 C C . THR B 1 49 ? -8.511 58.171 35.515 1.00 21.29 51 THR B C 1
ATOM 1656 O O . THR B 1 49 ? -7.669 58.751 34.798 1.00 21.87 51 THR B O 1
ATOM 1660 N N . ARG B 1 50 ? -9.329 58.809 36.328 1.00 22.44 52 ARG B N 1
ATOM 1661 C CA . ARG B 1 50 ? -9.217 60.218 36.643 1.00 21.43 52 ARG B CA 1
ATOM 1662 C C . ARG B 1 50 ? -9.713 60.353 38.064 1.00 21.47 52 ARG B C 1
ATOM 1663 O O . ARG B 1 50 ? -10.775 59.799 38.429 1.00 20.99 52 ARG B O 1
ATOM 1671 N N . THR B 1 51 ? -9.019 61.187 38.816 1.00 23.40 53 THR B N 1
ATOM 1672 C CA . THR B 1 51 ? -9.312 61.388 40.243 1.00 24.54 53 THR B CA 1
ATOM 1673 C C . THR B 1 51 ? -9.730 62.866 40.420 1.00 25.51 53 THR B C 1
ATOM 1674 O O . THR B 1 51 ? -9.034 63.773 39.926 1.00 25.83 53 THR B O 1
ATOM 1678 N N . VAL B 1 52 ? -10.878 63.093 41.037 1.00 26.53 54 VAL B N 1
ATOM 1679 C CA . VAL B 1 52 ? -11.377 64.425 41.282 1.00 27.58 54 VAL B CA 1
ATOM 1680 C C . VAL B 1 52 ? -11.532 64.603 42.801 1.00 29.45 54 VAL B C 1
ATOM 1681 O O . VAL B 1 52 ? -11.709 63.624 43.534 1.00 28.75 54 VAL B O 1
ATOM 1685 N N . MET B 1 53 ? -11.527 65.861 43.243 1.00 30.57 55 MET B N 1
ATOM 1686 C CA . MET B 1 53 ? -11.858 66.142 44.639 1.00 31.80 55 MET B CA 1
ATOM 1687 C C . MET B 1 53 ? -13.346 66.539 44.739 1.00 31.55 55 MET B C 1
ATOM 1688 O O . MET B 1 53 ? -13.787 67.519 44.129 1.00 30.41 55 MET B O 1
ATOM 1693 N N . LEU B 1 54 ? -14.114 65.719 45.447 1.00 31.31 56 LEU B N 1
ATOM 1694 C CA . LEU B 1 54 ? -15.519 65.985 45.729 1.00 33.60 56 LEU B CA 1
ATOM 1695 C C . LEU B 1 54 ? -15.678 66.458 47.198 1.00 34.03 56 LEU B C 1
ATOM 1696 O O . LEU B 1 54 ? -15.596 65.633 48.143 1.00 36.17 56 LEU B O 1
ATOM 1701 N N . GLY B 1 55 ? -15.933 67.753 47.386 1.00 34.26 57 GLY B N 1
ATOM 1702 C CA . GLY B 1 55 ? -15.881 68.334 48.717 1.00 34.20 57 GLY B CA 1
ATOM 1703 C C . GLY B 1 55 ? -14.452 68.207 49.214 1.00 33.33 57 GLY B C 1
ATOM 1704 O O . GLY B 1 55 ? -13.550 68.781 48.630 1.00 34.82 57 GLY B O 1
ATOM 1705 N N A THR B 1 56 ? -14.253 67.431 50.269 0.50 33.27 58 THR B N 1
ATOM 1706 N N B THR B 1 56 ? -14.262 67.432 50.274 0.50 33.00 58 THR B N 1
ATOM 1707 C CA A THR B 1 56 ? -12.932 67.157 50.826 0.50 32.89 58 THR B CA 1
ATOM 1708 C CA B THR B 1 56 ? -12.952 67.150 50.851 0.50 32.30 58 THR B CA 1
ATOM 1709 C C A THR B 1 56 ? -12.466 65.698 50.584 0.50 32.73 58 THR B C 1
ATOM 1710 C C B THR B 1 56 ? -12.420 65.739 50.506 0.50 32.47 58 THR B C 1
ATOM 1711 O O A THR B 1 56 ? -11.483 65.242 51.167 0.50 32.51 58 THR B O 1
ATOM 1712 O O B THR B 1 56 ? -11.341 65.358 50.948 0.50 32.49 58 THR B O 1
ATOM 1719 N N . ALA B 1 57 ? -13.185 64.968 49.730 1.00 32.77 59 ALA B N 1
ATOM 1720 C CA . ALA B 1 57 ? -12.858 63.550 49.443 1.00 32.55 59 ALA B CA 1
ATOM 1721 C C . ALA B 1 57 ? -12.169 63.410 48.092 1.00 32.61 59 ALA B C 1
ATOM 1722 O O . ALA B 1 57 ? -12.703 63.940 47.097 1.00 31.83 59 ALA B O 1
ATOM 1724 N N . ALA B 1 58 ? -11.041 62.699 48.048 1.00 31.47 60 ALA B N 1
ATOM 1725 C CA . ALA B 1 58 ? -10.425 62.394 46.742 1.00 32.11 60 ALA B CA 1
ATOM 1726 C C . ALA B 1 58 ? -11.193 61.182 46.227 1.00 31.43 60 ALA B C 1
ATOM 1727 O O . ALA B 1 58 ? -11.330 60.200 46.941 1.00 31.13 60 ALA B O 1
ATOM 1729 N N . VAL B 1 59 ? -11.723 61.273 45.004 1.00 30.08 61 VAL B N 1
ATOM 1730 C CA . VAL B 1 59 ? -12.482 60.180 44.423 1.00 29.07 61 VAL B CA 1
ATOM 1731 C C . VAL B 1 59 ? -11.863 59.783 43.068 1.00 29.12 61 VAL B C 1
ATOM 1732 O O . VAL B 1 59 ? -11.797 60.588 42.151 1.00 28.59 61 VAL B O 1
ATOM 1736 N N . LYS B 1 60 ? -11.396 58.547 42.994 1.00 28.49 62 LYS B N 1
ATOM 1737 C CA . LYS B 1 60 ? -10.878 57.974 41.763 1.00 28.32 62 LYS B CA 1
ATOM 1738 C C . LYS B 1 60 ? -12.007 57.302 40.955 1.00 26.52 62 LYS B C 1
ATOM 1739 O O . LYS B 1 60 ? -12.748 56.444 41.444 1.00 25.25 62 LYS B O 1
ATOM 1745 N N . ALA B 1 61 ? -12.135 57.733 39.706 1.00 25.13 63 ALA B N 1
ATOM 1746 C CA . ALA B 1 61 ? -13.064 57.063 38.783 1.00 24.20 63 ALA B CA 1
ATOM 1747 C C . ALA B 1 61 ? -12.225 56.087 37.990 1.00 23.76 63 ALA B C 1
ATOM 1748 O O . ALA B 1 61 ? -11.241 56.465 37.426 1.00 24.90 63 ALA B O 1
ATOM 1750 N N . GLN B 1 62 ? -12.647 54.841 37.944 1.00 22.54 64 GLN B N 1
ATOM 1751 C CA . GLN B 1 62 ? -11.956 53.817 37.185 1.00 21.62 64 GLN B CA 1
ATOM 1752 C C . GLN B 1 62 ? -12.986 53.389 36.121 1.00 20.02 64 GLN B C 1
ATOM 1753 O O . GLN B 1 62 ? -13.961 52.729 36.382 1.00 18.38 64 GLN B O 1
ATOM 1759 N N . ILE B 1 63 ? -12.778 53.871 34.913 1.00 19.84 65 ILE B N 1
ATOM 1760 C CA . ILE B 1 63 ? -13.809 53.815 33.892 1.00 17.76 65 ILE B CA 1
ATOM 1761 C C . ILE B 1 63 ? -13.397 52.818 32.825 1.00 18.09 65 ILE B C 1
ATOM 1762 O O . ILE B 1 63 ? -12.350 53.013 32.176 1.00 15.30 65 ILE B O 1
ATOM 1767 N N . TRP B 1 64 ? -14.251 51.804 32.622 1.00 16.31 66 TRP B N 1
ATOM 1768 C CA . TRP B 1 64 ? -13.970 50.636 31.770 1.00 17.93 66 TRP B CA 1
ATOM 1769 C C . TRP B 1 64 ? -14.625 50.840 30.387 1.00 17.75 66 TRP B C 1
ATOM 1770 O O . TRP B 1 64 ? -15.576 51.587 30.271 1.00 18.43 66 TRP B O 1
ATOM 1781 N N . ASP B 1 65 ? -14.058 50.197 29.370 1.00 17.01 67 ASP B N 1
ATOM 1782 C CA . ASP B 1 65 ? -14.454 50.406 27.985 1.00 15.74 67 ASP B CA 1
ATOM 1783 C C . ASP B 1 65 ? -14.242 49.086 27.253 1.00 15.57 67 ASP B C 1
ATOM 1784 O O . ASP B 1 65 ? -13.310 48.337 27.551 1.00 15.10 67 ASP B O 1
ATOM 1789 N N . THR B 1 66 ? -15.194 48.750 26.357 1.00 19.56 68 THR B N 1
ATOM 1790 C CA . THR B 1 66 ? -14.994 47.622 25.444 1.00 20.40 68 THR B CA 1
ATOM 1791 C C . THR B 1 66 ? -15.899 47.921 24.237 1.00 20.35 68 THR B C 1
ATOM 1792 O O . THR B 1 66 ? -16.746 48.836 24.326 1.00 19.27 68 THR B O 1
ATOM 1796 N N . ALA B 1 67 ? -15.749 47.151 23.157 1.00 20.85 69 ALA B N 1
ATOM 1797 C CA . ALA B 1 67 ? -16.599 47.348 21.959 1.00 21.47 69 ALA B CA 1
ATOM 1798 C C . ALA B 1 67 ? -18.060 47.143 22.326 1.00 22.50 69 ALA B C 1
ATOM 1799 O O . ALA B 1 67 ? -18.367 46.297 23.170 1.00 22.99 69 ALA B O 1
ATOM 1801 N N . GLY B 1 68 ? -18.937 47.925 21.719 1.00 23.73 70 GLY B N 1
ATOM 1802 C CA . GLY B 1 68 ? -20.398 47.763 21.955 1.00 24.36 70 GLY B CA 1
ATOM 1803 C C . GLY B 1 68 ? -21.034 46.660 21.116 1.00 25.55 70 GLY B C 1
ATOM 1804 O O . GLY B 1 68 ? -21.811 46.921 20.198 1.00 26.21 70 GLY B O 1
ATOM 1805 N N . LEU B 1 69 ? -20.731 45.432 21.455 1.00 26.11 71 LEU B N 1
ATOM 1806 C CA . LEU B 1 69 ? -21.190 44.327 20.610 1.00 27.70 71 LEU B CA 1
ATOM 1807 C C . LEU B 1 69 ? -22.385 43.711 21.274 1.00 28.19 71 LEU B C 1
ATOM 1808 O O . LEU B 1 69 ? -22.354 43.443 22.481 1.00 26.83 71 LEU B O 1
ATOM 1813 N N . GLU B 1 70 ? -23.433 43.461 20.496 1.00 29.42 72 GLU B N 1
ATOM 1814 C CA . GLU B 1 70 ? -24.622 42.857 21.113 1.00 30.81 72 GLU B CA 1
ATOM 1815 C C . GLU B 1 70 ? -24.509 41.360 21.456 1.00 29.86 72 GLU B C 1
ATOM 1816 O O . GLU B 1 70 ? -25.127 40.878 22.449 1.00 31.98 72 GLU B O 1
ATOM 1822 N N . ARG B 1 71 ? -23.707 40.623 20.701 1.00 28.04 73 ARG B N 1
ATOM 1823 C CA . ARG B 1 71 ? -23.614 39.162 20.928 1.00 25.60 73 ARG B CA 1
ATOM 1824 C C . ARG B 1 71 ? -23.058 38.785 22.319 1.00 25.45 73 ARG B C 1
ATOM 1825 O O . ARG B 1 71 ? -22.373 39.615 23.013 1.00 23.53 73 ARG B O 1
ATOM 1833 N N . TYR B 1 72 ? -23.344 37.546 22.724 1.00 24.01 74 TYR B N 1
ATOM 1834 C CA . TYR B 1 72 ? -22.762 36.964 23.967 1.00 23.92 74 TYR B CA 1
ATOM 1835 C C . TYR B 1 72 ? -21.224 37.054 23.956 1.00 24.14 74 TYR B C 1
ATOM 1836 O O . TYR B 1 72 ? -20.574 36.731 22.932 1.00 24.36 74 TYR B O 1
ATOM 1845 N N . ARG B 1 73 ? -20.640 37.541 25.057 1.00 22.38 75 ARG B N 1
ATOM 1846 C CA . ARG B 1 73 ? -19.191 37.478 25.244 1.00 22.35 75 ARG B CA 1
ATOM 1847 C C . ARG B 1 73 ? -18.849 36.977 26.672 1.00 23.40 75 ARG B C 1
ATOM 1848 O O . ARG B 1 73 ? -19.589 37.287 27.648 1.00 24.02 75 ARG B O 1
ATOM 1856 N N . ALA B 1 74 ? -17.725 36.284 26.779 1.00 21.24 76 ALA B N 1
ATOM 1857 C CA . ALA B 1 74 ? -17.284 35.740 28.068 1.00 22.91 76 ALA B CA 1
ATOM 1858 C C . ALA B 1 74 ? -17.014 36.824 29.126 1.00 22.67 76 ALA B C 1
ATOM 1859 O O . ALA B 1 74 ? -17.191 36.591 30.351 1.00 20.44 76 ALA B O 1
ATOM 1861 N N . ILE B 1 75 ? -16.583 38.006 28.662 1.00 20.49 77 ILE B N 1
ATOM 1862 C CA . ILE B 1 75 ? -16.146 39.098 29.546 1.00 20.24 77 ILE B CA 1
ATOM 1863 C C . ILE B 1 75 ? -17.313 39.912 30.144 1.00 21.24 77 ILE B C 1
ATOM 1864 O O . ILE B 1 75 ? -17.105 40.699 31.038 1.00 19.32 77 ILE B O 1
ATOM 1869 N N . THR B 1 76 ? -18.545 39.671 29.690 1.00 22.31 78 THR B N 1
ATOM 1870 C CA . THR B 1 76 ? -19.665 40.505 30.099 1.00 23.82 78 THR B CA 1
ATOM 1871 C C . THR B 1 76 ? -19.866 40.577 31.633 1.00 24.22 78 THR B C 1
ATOM 1872 O O . THR B 1 76 ? -19.926 41.666 32.218 1.00 21.84 78 THR B O 1
ATOM 1876 N N . SER B 1 77 ? -19.916 39.419 32.284 1.00 25.31 79 SER B N 1
ATOM 1877 C CA . SER B 1 77 ? -20.064 39.438 33.785 1.00 25.64 79 SER B CA 1
ATOM 1878 C C . SER B 1 77 ? -19.003 40.195 34.517 1.00 25.19 79 SER B C 1
ATOM 1879 O O . SER B 1 77 ? -19.332 40.985 35.411 1.00 24.27 79 SER B O 1
ATOM 1882 N N . ALA B 1 78 ? -17.738 39.908 34.201 1.00 23.19 80 ALA B N 1
ATOM 1883 C CA . ALA B 1 78 ? -16.611 40.562 34.845 1.00 20.80 80 ALA B CA 1
ATOM 1884 C C . ALA B 1 78 ? -16.519 42.068 34.476 1.00 19.61 80 ALA B C 1
ATOM 1885 O O . ALA B 1 78 ? -16.066 42.863 35.329 1.00 18.21 80 ALA B O 1
ATOM 1887 N N . TYR B 1 79 ? -16.962 42.445 33.247 1.00 18.05 81 TYR B N 1
ATOM 1888 C CA . TYR B 1 79 ? -17.048 43.834 32.844 1.00 19.31 81 TYR B CA 1
ATOM 1889 C C . TYR B 1 79 ? -17.962 44.633 33.766 1.00 21.71 81 TYR B C 1
ATOM 1890 O O . TYR B 1 79 ? -17.578 45.706 34.252 1.00 20.07 81 TYR B O 1
ATOM 1899 N N . TYR B 1 80 ? -19.161 44.109 34.013 1.00 23.29 82 TYR B N 1
ATOM 1900 C CA . TYR B 1 80 ? -20.119 44.771 34.872 1.00 24.88 82 TYR B CA 1
ATOM 1901 C C . TYR B 1 80 ? -19.867 44.543 36.368 1.00 26.34 82 TYR B C 1
ATOM 1902 O O . TYR B 1 80 ? -20.360 45.340 37.154 1.00 25.69 82 TYR B O 1
ATOM 1911 N N . ARG B 1 81 ? -19.121 43.485 36.729 1.00 26.27 83 ARG B N 1
ATOM 1912 C CA . ARG B 1 81 ? -18.894 43.143 38.131 1.00 28.03 83 ARG B CA 1
ATOM 1913 C C . ARG B 1 81 ? -18.311 44.258 38.985 1.00 27.97 83 ARG B C 1
ATOM 1914 O O . ARG B 1 81 ? -17.219 44.774 38.712 1.00 26.99 83 ARG B O 1
ATOM 1922 N N . GLY B 1 82 ? -19.045 44.610 40.036 1.00 28.67 84 GLY B N 1
ATOM 1923 C CA . GLY B 1 82 ? -18.634 45.651 40.962 1.00 29.13 84 GLY B CA 1
ATOM 1924 C C . GLY B 1 82 ? -18.827 47.080 40.466 1.00 29.43 84 GLY B C 1
ATOM 1925 O O . GLY B 1 82 ? -18.440 48.008 41.167 1.00 30.22 84 GLY B O 1
ATOM 1926 N N . ALA B 1 83 ? -19.446 47.280 39.291 1.00 28.77 85 ALA B N 1
ATOM 1927 C CA . ALA B 1 83 ? -19.623 48.644 38.775 1.00 29.49 85 ALA B CA 1
ATOM 1928 C C . ALA B 1 83 ? -20.666 49.433 39.587 1.00 28.21 85 ALA B C 1
ATOM 1929 O O . ALA B 1 83 ? -21.748 48.943 39.884 1.00 28.64 85 ALA B O 1
ATOM 1931 N N . VAL B 1 84 ? -20.324 50.664 39.982 1.00 28.07 86 VAL B N 1
ATOM 1932 C CA . VAL B 1 84 ? -21.300 51.478 40.739 1.00 26.57 86 VAL B CA 1
ATOM 1933 C C . VAL B 1 84 ? -21.852 52.595 39.852 1.00 26.22 86 VAL B C 1
ATOM 1934 O O . VAL B 1 84 ? -22.724 53.393 40.254 1.00 25.15 86 VAL B O 1
ATOM 1938 N N . GLY B 1 85 ? -21.390 52.621 38.595 1.00 24.40 87 GLY B N 1
ATOM 1939 C CA . GLY B 1 85 ? -21.845 53.693 37.710 1.00 24.33 87 GLY B CA 1
ATOM 1940 C C . GLY B 1 85 ? -21.756 53.202 36.288 1.00 24.09 87 GLY B C 1
ATOM 1941 O O . GLY B 1 85 ? -20.929 52.289 36.002 1.00 24.58 87 GLY B O 1
ATOM 1942 N N . ALA B 1 86 ? -22.570 53.799 35.405 1.00 23.74 88 ALA B N 1
ATOM 1943 C CA . ALA B 1 86 ? -22.618 53.463 33.977 1.00 23.37 88 ALA B CA 1
ATOM 1944 C C . ALA B 1 86 ? -23.023 54.693 33.172 1.00 23.40 88 ALA B C 1
ATOM 1945 O O . ALA B 1 86 ? -23.888 55.476 33.577 1.00 23.79 88 ALA B O 1
ATOM 1947 N N . LEU B 1 87 ? -22.362 54.884 32.032 1.00 22.85 89 LEU B N 1
ATOM 1948 C CA . LEU B 1 87 ? -22.821 55.799 31.015 1.00 23.18 89 LEU B CA 1
ATOM 1949 C C . LEU B 1 87 ? -23.236 54.917 29.811 1.00 24.23 89 LEU B C 1
ATOM 1950 O O . LEU B 1 87 ? -22.459 54.058 29.313 1.00 23.68 89 LEU B O 1
ATOM 1955 N N . LEU B 1 88 ? -24.506 55.054 29.431 1.00 24.27 90 LEU B N 1
ATOM 1956 C CA . LEU B 1 88 ? -25.112 54.266 28.352 1.00 24.70 90 LEU B CA 1
ATOM 1957 C C . LEU B 1 88 ? -25.290 55.261 27.215 1.00 22.93 90 LEU B C 1
ATOM 1958 O O . LEU B 1 88 ? -26.140 56.155 27.246 1.00 22.96 90 LEU B O 1
ATOM 1963 N N . VAL B 1 89 ? -24.400 55.152 26.244 1.00 24.37 91 VAL B N 1
ATOM 1964 C CA . VAL B 1 89 ? -24.181 56.201 25.257 1.00 22.74 91 VAL B CA 1
ATOM 1965 C C . VAL B 1 89 ? -24.825 55.775 23.907 1.00 22.63 91 VAL B C 1
ATOM 1966 O O . VAL B 1 89 ? -24.757 54.605 23.493 1.00 22.81 91 VAL B O 1
ATOM 1970 N N . PHE B 1 90 ? -25.528 56.715 23.311 1.00 23.58 92 PHE B N 1
ATOM 1971 C CA . PHE B 1 90 ? -26.016 56.575 21.943 1.00 24.31 92 PHE B CA 1
ATOM 1972 C C . PHE B 1 90 ? -25.509 57.799 21.189 1.00 24.59 92 PHE B C 1
ATOM 1973 O O . PHE B 1 90 ? -24.993 58.772 21.819 1.00 24.06 92 PHE B O 1
ATOM 1981 N N . ASP B 1 91 ? -25.555 57.703 19.850 1.00 25.14 93 ASP B N 1
ATOM 1982 C CA . ASP B 1 91 ? -25.149 58.762 18.935 1.00 25.61 93 ASP B CA 1
ATOM 1983 C C . ASP B 1 91 ? -26.466 59.490 18.583 1.00 27.00 93 ASP B C 1
ATOM 1984 O O . ASP B 1 91 ? -27.448 58.877 18.093 1.00 27.79 93 ASP B O 1
ATOM 1989 N N . LEU B 1 92 ? -26.552 60.768 18.897 1.00 27.11 94 LEU B N 1
ATOM 1990 C CA . LEU B 1 92 ? -27.802 61.497 18.589 1.00 29.21 94 LEU B CA 1
ATOM 1991 C C . LEU B 1 92 ? -28.004 61.750 17.067 1.00 29.63 94 LEU B C 1
ATOM 1992 O O . LEU B 1 92 ? -29.065 62.232 16.631 1.00 30.62 94 LEU B O 1
ATOM 1997 N N . THR B 1 93 ? -27.003 61.386 16.292 1.00 29.86 95 THR B N 1
ATOM 1998 C CA . THR B 1 93 ? -26.986 61.497 14.803 1.00 31.68 95 THR B CA 1
ATOM 1999 C C . THR B 1 93 ? -27.456 60.161 14.155 1.00 31.93 95 THR B C 1
ATOM 2000 O O . THR B 1 93 ? -27.610 60.056 12.927 1.00 31.70 95 THR B O 1
ATOM 2004 N N . LYS B 1 94 ? -27.703 59.143 14.979 1.00 32.45 96 LYS B N 1
ATOM 2005 C CA . LYS B 1 94 ? -27.970 57.777 14.492 1.00 33.25 96 LYS B CA 1
ATOM 2006 C C . LYS B 1 94 ? -29.122 57.159 15.297 1.00 33.58 96 LYS B C 1
ATOM 2007 O O . LYS B 1 94 ? -28.920 56.620 16.397 1.00 31.54 96 LYS B O 1
ATOM 2013 N N . HIS B 1 95 ? -30.346 57.229 14.756 1.00 34.07 97 HIS B N 1
ATOM 2014 C CA . HIS B 1 95 ? -31.513 56.815 15.538 1.00 34.97 97 HIS B CA 1
ATOM 2015 C C . HIS B 1 95 ? -31.464 55.323 15.957 1.00 34.77 97 HIS B C 1
ATOM 2016 O O . HIS B 1 95 ? -31.934 54.944 17.041 1.00 36.11 97 HIS B O 1
ATOM 2023 N N . GLN B 1 96 ? -30.911 54.477 15.109 1.00 35.23 98 GLN B N 1
ATOM 2024 C CA . GLN B 1 96 ? -30.728 53.048 15.470 1.00 35.68 98 GLN B CA 1
ATOM 2025 C C . GLN B 1 96 ? -30.009 52.877 16.845 1.00 34.73 98 GLN B C 1
ATOM 2026 O O . GLN B 1 96 ? -30.329 51.962 17.644 1.00 33.61 98 GLN B O 1
ATOM 2032 N N . THR B 1 97 ? -29.054 53.773 17.130 1.00 33.25 99 THR B N 1
ATOM 2033 C CA . THR B 1 97 ? -28.256 53.660 18.393 1.00 32.65 99 THR B CA 1
ATOM 2034 C C . THR B 1 97 ? -29.099 54.001 19.630 1.00 33.26 99 THR B C 1
ATOM 2035 O O . THR B 1 97 ? -28.824 53.537 20.766 1.00 33.86 99 THR B O 1
ATOM 2039 N N . TYR B 1 98 ? -30.136 54.809 19.420 1.00 32.58 100 TYR B N 1
ATOM 2040 C CA . TYR B 1 98 ? -31.008 55.189 20.493 1.00 33.71 100 TYR B CA 1
ATOM 2041 C C . TYR B 1 98 ? -32.108 54.160 20.675 1.00 34.57 100 TYR B C 1
ATOM 2042 O O . TYR B 1 98 ? -32.498 53.843 21.804 1.00 34.64 100 TYR B O 1
ATOM 2051 N N . ALA B 1 99 ? -32.624 53.646 19.562 1.00 36.08 101 ALA B N 1
ATOM 2052 C CA . ALA B 1 99 ? -33.755 52.677 19.606 1.00 36.63 101 ALA B CA 1
ATOM 2053 C C . ALA B 1 99 ? -33.392 51.462 20.451 1.00 37.49 101 ALA B C 1
ATOM 2054 O O . ALA B 1 99 ? -34.221 50.938 21.227 1.00 37.56 101 ALA B O 1
ATOM 2056 N N . VAL B 1 100 ? -32.113 51.087 20.353 1.00 38.76 102 VAL B N 1
ATOM 2057 C CA . VAL B 1 100 ? -31.537 49.894 20.945 1.00 39.97 102 VAL B CA 1
ATOM 2058 C C . VAL B 1 100 ? -31.107 50.070 22.410 1.00 40.35 102 VAL B C 1
ATOM 2059 O O . VAL B 1 100 ? -30.621 49.110 23.047 1.00 39.95 102 VAL B O 1
ATOM 2063 N N . VAL B 1 101 ? -31.295 51.288 22.938 1.00 40.39 103 VAL B N 1
ATOM 2064 C CA . VAL B 1 101 ? -30.890 51.683 24.302 1.00 40.89 103 VAL B CA 1
ATOM 2065 C C . VAL B 1 101 ? -31.614 50.919 25.410 1.00 41.38 103 VAL B C 1
ATOM 2066 O O . VAL B 1 101 ? -31.019 50.594 26.449 1.00 40.67 103 VAL B O 1
ATOM 2070 N N . GLU B 1 102 ? -32.898 50.598 25.195 1.00 42.44 104 GLU B N 1
ATOM 2071 C CA . GLU B 1 102 ? -33.620 49.764 26.179 1.00 42.93 104 GLU B CA 1
ATOM 2072 C C . GLU B 1 102 ? -33.005 48.359 26.289 1.00 41.09 104 GLU B C 1
ATOM 2073 O O . GLU B 1 102 ? -33.118 47.721 27.302 1.00 40.82 104 GLU B O 1
ATOM 2079 N N . ARG B 1 103 ? -32.336 47.907 25.234 1.00 40.91 105 ARG B N 1
ATOM 2080 C CA . ARG B 1 103 ? -31.691 46.568 25.203 1.00 40.17 105 ARG B CA 1
ATOM 2081 C C . ARG B 1 103 ? -30.407 46.593 26.044 1.00 39.55 105 ARG B C 1
ATOM 2082 O O . ARG B 1 103 ? -30.020 45.579 26.641 1.00 39.79 105 ARG B O 1
ATOM 2090 N N . TRP B 1 104 ? -29.744 47.752 26.088 1.00 37.84 106 TRP B N 1
ATOM 2091 C CA . TRP B 1 104 ? -28.485 47.861 26.805 1.00 37.56 106 TRP B CA 1
ATOM 2092 C C . TRP B 1 104 ? -28.813 47.988 28.263 1.00 38.21 106 TRP B C 1
ATOM 2093 O O . TRP B 1 104 ? -28.157 47.374 29.082 1.00 38.69 106 TRP B O 1
ATOM 2104 N N . LEU B 1 105 ? -29.839 48.792 28.565 1.00 38.94 107 LEU B N 1
ATOM 2105 C CA . LEU B 1 105 ? -30.371 48.958 29.902 1.00 40.05 107 LEU B CA 1
ATOM 2106 C C . LEU B 1 105 ? -30.792 47.588 30.433 1.00 40.59 107 LEU B C 1
ATOM 2107 O O . LEU B 1 105 ? -30.603 47.296 31.621 1.00 42.17 107 LEU B O 1
ATOM 2112 N N . LYS B 1 106 ? -31.321 46.742 29.553 1.00 41.92 108 LYS B N 1
ATOM 2113 C CA . LYS B 1 106 ? -31.668 45.362 29.941 1.00 43.20 108 LYS B CA 1
ATOM 2114 C C . LYS B 1 106 ? -30.438 44.578 30.392 1.00 43.42 108 LYS B C 1
ATOM 2115 O O . LYS B 1 106 ? -30.443 43.879 31.414 1.00 43.86 108 LYS B O 1
ATOM 2121 N N . GLU B 1 107 ? -29.361 44.716 29.639 1.00 44.31 109 GLU B N 1
ATOM 2122 C CA . GLU B 1 107 ? -28.129 44.003 29.936 1.00 44.31 109 GLU B CA 1
ATOM 2123 C C . GLU B 1 107 ? -27.545 44.552 31.220 1.00 43.65 109 GLU B C 1
ATOM 2124 O O . GLU B 1 107 ? -27.102 43.793 32.122 1.00 42.50 109 GLU B O 1
ATOM 2130 N N . LEU B 1 108 ? -27.550 45.877 31.334 1.00 43.26 110 LEU B N 1
ATOM 2131 C CA . LEU B 1 108 ? -26.950 46.486 32.508 1.00 42.69 110 LEU B CA 1
ATOM 2132 C C . LEU B 1 108 ? -27.613 45.869 33.738 1.00 43.75 110 LEU B C 1
ATOM 2133 O O . LEU B 1 108 ? -26.943 45.252 34.547 1.00 43.58 110 LEU B O 1
ATOM 2138 N N . TYR B 1 109 ? -28.935 45.984 33.843 1.00 44.98 111 TYR B N 1
ATOM 2139 C CA . TYR B 1 109 ? -29.682 45.446 35.019 1.00 46.23 111 TYR B CA 1
ATOM 2140 C C . TYR B 1 109 ? -29.556 43.933 35.261 1.00 46.10 111 TYR B C 1
ATOM 2141 O O . TYR B 1 109 ? -29.633 43.484 36.396 1.00 45.32 111 TYR B O 1
ATOM 2150 N N . ASP B 1 110 ? -29.299 43.154 34.200 1.00 46.47 112 ASP B N 1
ATOM 2151 C CA . ASP B 1 110 ? -29.011 41.706 34.355 1.00 46.55 112 ASP B CA 1
ATOM 2152 C C . ASP B 1 110 ? -27.666 41.376 35.015 1.00 46.09 112 ASP B C 1
ATOM 2153 O O . ASP B 1 110 ? -27.488 40.287 35.573 1.00 46.80 112 ASP B O 1
ATOM 2158 N N . HIS B 1 111 ? -26.707 42.295 34.935 1.00 44.97 113 HIS B N 1
ATOM 2159 C CA . HIS B 1 111 ? -25.372 42.015 35.423 1.00 43.55 113 HIS B CA 1
ATOM 2160 C C . HIS B 1 111 ? -24.962 42.983 36.489 1.00 44.28 113 HIS B C 1
ATOM 2161 O O . HIS B 1 111 ? -24.097 42.686 37.320 1.00 44.16 113 HIS B O 1
ATOM 2168 N N . ALA B 1 112 ? -25.540 44.178 36.408 1.00 44.83 114 ALA B N 1
ATOM 2169 C CA . ALA B 1 112 ? -25.189 45.280 37.273 1.00 46.28 114 ALA B CA 1
ATOM 2170 C C . ALA B 1 112 ? -25.714 45.051 38.683 1.00 46.55 114 ALA B C 1
ATOM 2171 O O . ALA B 1 112 ? -26.753 44.420 38.874 1.00 47.37 114 ALA B O 1
ATOM 2173 N N A GLU B 1 113 ? -24.998 45.567 39.676 0.50 46.77 115 GLU B N 1
ATOM 2174 N N B GLU B 1 113 ? -24.989 45.595 39.649 0.50 46.55 115 GLU B N 1
ATOM 2175 C CA A GLU B 1 113 ? -25.530 45.559 41.035 0.50 47.13 115 GLU B CA 1
ATOM 2176 C CA B GLU B 1 113 ? -25.455 45.726 41.018 0.50 46.74 115 GLU B CA 1
ATOM 2177 C C A GLU B 1 113 ? -26.620 46.612 41.214 0.50 47.25 115 GLU B C 1
ATOM 2178 C C B GLU B 1 113 ? -26.725 46.571 41.109 0.50 47.04 115 GLU B C 1
ATOM 2179 O O A GLU B 1 113 ? -26.648 47.638 40.517 0.50 46.89 115 GLU B O 1
ATOM 2180 O O B GLU B 1 113 ? -26.988 47.424 40.239 0.50 46.79 115 GLU B O 1
ATOM 2191 N N . ALA B 1 114 ? -27.513 46.320 42.158 1.00 47.09 116 ALA B N 1
ATOM 2192 C CA . ALA B 1 114 ? -28.782 47.028 42.353 1.00 47.20 116 ALA B CA 1
ATOM 2193 C C . ALA B 1 114 ? -28.641 48.562 42.460 1.00 46.74 116 ALA B C 1
ATOM 2194 O O . ALA B 1 114 ? -29.445 49.293 41.894 1.00 46.57 116 ALA B O 1
ATOM 2196 N N . THR B 1 115 ? -27.596 49.038 43.133 1.00 45.78 117 THR B N 1
ATOM 2197 C CA . THR B 1 115 ? -27.479 50.464 43.410 1.00 45.12 117 THR B CA 1
ATOM 2198 C C . THR B 1 115 ? -26.794 51.292 42.285 1.00 44.04 117 THR B C 1
ATOM 2199 O O . THR B 1 115 ? -26.504 52.490 42.469 1.00 44.38 117 THR B O 1
ATOM 2203 N N . ILE B 1 116 ? -26.518 50.670 41.141 1.00 41.72 118 ILE B N 1
ATOM 2204 C CA . ILE B 1 116 ? -25.817 51.371 40.056 1.00 38.79 118 ILE B CA 1
ATOM 2205 C C . ILE B 1 116 ? -26.486 52.690 39.664 1.00 37.39 118 ILE B C 1
ATOM 2206 O O . ILE B 1 116 ? -27.715 52.758 39.469 1.00 38.05 118 ILE B O 1
ATOM 2211 N N . VAL B 1 117 ? -25.661 53.723 39.543 1.00 34.93 119 VAL B N 1
ATOM 2212 C CA . VAL B 1 117 ? -26.062 55.029 39.067 1.00 32.98 119 VAL B CA 1
ATOM 2213 C C . VAL B 1 117 ? -25.868 55.030 37.546 1.00 33.07 119 VAL B C 1
ATOM 2214 O O . VAL B 1 117 ? -24.728 54.757 37.061 1.00 31.16 119 VAL B O 1
ATOM 2218 N N . VAL B 1 118 ? -26.951 55.325 36.815 1.00 30.68 120 VAL B N 1
ATOM 2219 C CA . VAL B 1 118 ? -26.968 55.247 35.348 1.00 32.45 120 VAL B CA 1
ATOM 2220 C C . VAL B 1 118 ? -27.283 56.592 34.69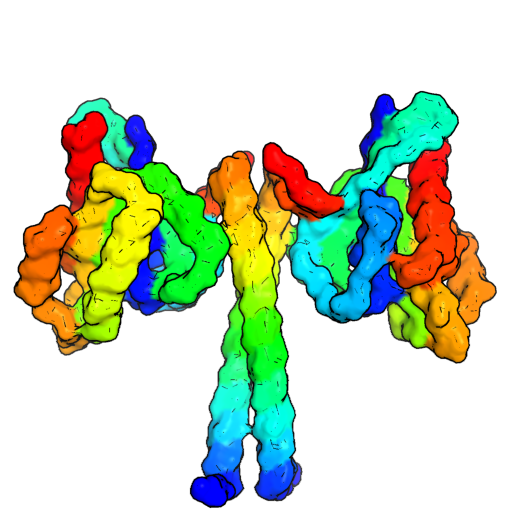0 1.00 32.21 120 VAL B C 1
ATOM 2221 O O . VAL B 1 118 ? -28.263 57.276 35.050 1.00 32.78 120 VAL B O 1
ATOM 2225 N N . MET B 1 119 ? -26.437 56.993 33.742 1.00 31.02 121 MET B N 1
ATOM 2226 C CA . MET B 1 119 ? -26.714 58.184 32.960 1.00 30.15 121 MET B CA 1
ATOM 2227 C C . MET B 1 119 ? -26.854 57.860 31.481 1.00 29.63 121 MET B C 1
ATOM 2228 O O . MET B 1 119 ? -25.979 57.208 30.905 1.00 30.38 121 MET B O 1
ATOM 2233 N N A LEU B 1 120 ? -27.961 58.263 30.857 0.50 28.79 122 LEU B N 1
ATOM 2234 N N B LEU B 1 120 ? -27.954 58.323 30.880 0.50 28.15 122 LEU B N 1
ATOM 2235 C CA A LEU B 1 120 ? -28.116 58.067 29.417 0.50 28.64 122 LEU B CA 1
ATOM 2236 C CA B LEU B 1 120 ? -28.156 58.252 29.441 0.50 27.54 122 LEU B CA 1
ATOM 2237 C C A LEU B 1 120 ? -27.470 59.265 28.719 0.50 27.71 122 LEU B C 1
ATOM 2238 C C B LEU B 1 120 ? -27.339 59.344 28.798 0.50 26.95 122 LEU B C 1
ATOM 2239 O O A LEU B 1 120 ? -27.781 60.401 29.041 0.50 28.54 122 LEU B O 1
ATOM 2240 O O B LEU B 1 120 ? -27.421 60.497 29.206 0.50 27.95 122 LEU B O 1
ATOM 2249 N N . VAL B 1 121 ? -26.552 58.997 27.789 1.00 26.33 123 VAL B N 1
ATOM 2250 C CA . VAL B 1 121 ? -25.736 60.051 27.133 1.00 24.64 123 VAL B CA 1
ATOM 2251 C C . VAL B 1 121 ? -25.973 60.086 25.641 1.00 23.87 123 VAL B C 1
ATOM 2252 O O . VAL B 1 121 ? -25.793 59.077 24.977 1.00 25.10 123 VAL B O 1
ATOM 2256 N N . GLY B 1 122 ? -26.361 61.243 25.105 1.00 23.44 124 GLY B N 1
ATOM 2257 C CA . GLY B 1 122 ? -26.467 61.348 23.632 1.00 21.63 124 GLY B CA 1
ATOM 2258 C C . GLY B 1 122 ? -25.237 62.074 23.182 1.00 22.36 124 GLY B C 1
ATOM 2259 O O . GLY B 1 122 ? -25.162 63.255 23.408 1.00 23.50 124 GLY B O 1
ATOM 2260 N N . ASN B 1 123 ? -24.317 61.359 22.529 1.00 17.75 125 ASN B N 1
ATOM 2261 C CA . ASN B 1 123 ? -23.000 61.882 22.150 1.00 19.34 125 ASN B CA 1
ATOM 2262 C C . ASN B 1 123 ? -23.009 62.447 20.721 1.00 18.90 125 ASN B C 1
ATOM 2263 O O . ASN B 1 123 ? -23.918 62.132 19.951 1.00 20.69 125 ASN B O 1
ATOM 2268 N N . LYS B 1 124 ? -22.015 63.261 20.371 1.00 20.27 126 LYS B N 1
ATOM 2269 C CA . LYS B 1 124 ? -21.911 63.873 19.033 1.00 22.24 126 LYS B CA 1
ATOM 2270 C C . LYS B 1 124 ? -22.831 65.096 18.868 1.00 23.74 126 LYS B C 1
ATOM 2271 O O . LYS B 1 124 ? -23.337 65.356 17.725 1.00 25.16 126 LYS B O 1
ATOM 2277 N N . SER B 1 125 ? -23.029 65.844 19.966 1.00 24.08 127 SER B N 1
ATOM 2278 C CA . SER B 1 125 ? -23.913 67.048 19.955 1.00 26.29 127 SER B CA 1
ATOM 2279 C C . SER B 1 125 ? -23.352 68.113 19.001 1.00 27.02 127 SER B C 1
ATOM 2280 O O . SER B 1 125 ? -24.069 69.055 18.615 1.00 28.72 127 SER B O 1
ATOM 2283 N N . ASP B 1 126 ? -22.093 67.957 18.612 1.00 25.95 128 ASP B N 1
ATOM 2284 C CA . ASP B 1 126 ? -21.441 68.909 17.707 1.00 27.62 128 ASP B CA 1
ATOM 2285 C C . ASP B 1 126 ? -21.985 68.758 16.282 1.00 28.77 128 ASP B C 1
ATOM 2286 O O . ASP B 1 126 ? -21.835 69.659 15.480 1.00 26.76 128 ASP B O 1
ATOM 2291 N N . LEU B 1 127 ? -22.603 67.606 16.004 1.00 29.36 129 LEU B N 1
ATOM 2292 C CA . LEU B 1 127 ? -23.236 67.325 14.711 1.00 32.15 129 LEU B CA 1
ATOM 2293 C C . LEU B 1 127 ? -24.748 67.616 14.809 1.00 33.29 129 LEU B C 1
ATOM 2294 O O . LEU B 1 127 ? -25.581 66.769 14.539 1.00 33.75 129 LEU B O 1
ATOM 2299 N N . SER B 1 128 ? -25.109 68.840 15.202 1.00 36.48 130 SER B N 1
ATOM 2300 C CA . SER B 1 128 ? -26.538 69.150 15.449 1.00 37.94 130 SER B CA 1
ATOM 2301 C C . SER B 1 128 ? -27.335 69.072 14.118 1.00 38.72 130 SER B C 1
ATOM 2302 O O . SER B 1 128 ? -28.502 68.671 14.102 1.00 38.25 130 SER B O 1
ATOM 2305 N N . GLN B 1 129 ? -26.660 69.377 13.013 1.00 38.80 131 GLN B N 1
ATOM 2306 C CA . GLN B 1 129 ? -27.284 69.315 11.672 1.00 39.99 131 GLN B CA 1
ATOM 2307 C C . GLN B 1 129 ? -27.711 67.932 11.242 1.00 38.98 131 GLN B C 1
ATOM 2308 O O . GLN B 1 129 ? -28.653 67.790 10.431 1.00 38.93 131 GLN B O 1
ATOM 2314 N N . ALA B 1 130 ? -27.058 66.902 11.784 1.00 36.70 132 ALA B N 1
ATOM 2315 C CA . ALA B 1 130 ? -27.406 65.533 11.387 1.00 36.81 132 ALA B CA 1
ATOM 2316 C C . ALA B 1 130 ? -28.215 64.769 12.459 1.00 36.42 132 ALA B C 1
ATOM 2317 O O . ALA B 1 130 ? -28.416 63.578 12.389 1.00 37.14 132 ALA B O 1
ATOM 2319 N N . ARG B 1 131 ? -28.702 65.508 13.428 1.00 35.99 133 ARG B N 1
ATOM 2320 C CA . ARG B 1 131 ? -29.481 65.015 14.524 1.00 36.29 133 ARG B CA 1
ATOM 2321 C C . ARG B 1 131 ? -30.625 64.119 14.068 1.00 37.18 133 ARG B C 1
ATOM 2322 O O . ARG B 1 131 ? -31.393 64.485 13.144 1.00 36.20 133 ARG B O 1
ATOM 2330 N N . GLU B 1 132 ? -30.760 62.962 14.710 1.00 35.55 134 GLU B N 1
ATOM 2331 C CA . GLU B 1 132 ? -31.927 62.126 14.519 1.00 35.66 134 GLU B CA 1
ATOM 2332 C C . GLU B 1 132 ? -32.673 61.754 15.788 1.00 35.57 134 GLU B C 1
ATOM 2333 O O . GLU B 1 132 ? -33.611 60.955 15.704 1.00 35.59 134 GLU B O 1
ATOM 2339 N N . VAL B 1 133 ? -32.248 62.272 16.944 1.00 35.22 135 VAL B N 1
ATOM 2340 C CA . VAL B 1 133 ? -32.947 62.014 18.228 1.00 35.81 135 VAL B CA 1
ATOM 2341 C C . VAL B 1 133 ? -33.217 63.326 18.960 1.00 37.31 135 VAL B C 1
ATOM 2342 O O . VAL B 1 133 ? -32.293 63.953 19.501 1.00 36.21 135 VAL B O 1
ATOM 2346 N N . PRO B 1 134 ? -34.505 63.753 18.992 1.00 38.50 136 PRO B N 1
ATOM 2347 C CA . PRO B 1 134 ? -34.876 64.915 19.800 1.00 39.01 136 PRO B CA 1
ATOM 2348 C C . PRO B 1 134 ? -34.471 64.755 21.256 1.00 37.59 136 PRO B C 1
ATOM 2349 O O . PRO B 1 134 ? -34.740 63.730 21.861 1.00 38.74 136 PRO B O 1
ATOM 2353 N N . THR B 1 135 ? -33.884 65.805 21.825 1.00 37.63 137 THR 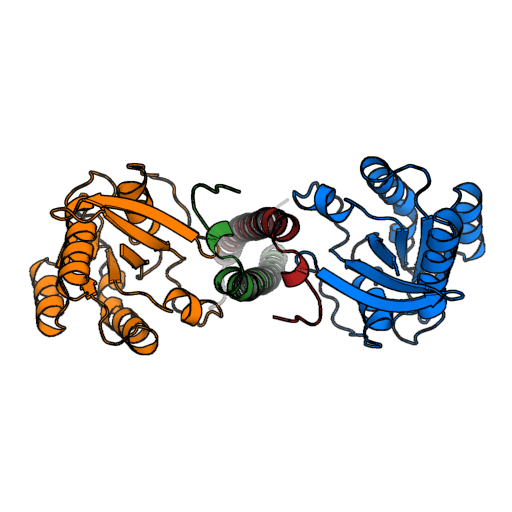B N 1
ATOM 2354 C CA . THR B 1 135 ? -33.544 65.859 23.241 1.00 35.75 137 THR B CA 1
ATOM 2355 C C . THR B 1 135 ? -34.696 65.412 24.108 1.00 37.54 137 THR B C 1
ATOM 2356 O O . THR B 1 135 ? -34.521 64.602 25.038 1.00 37.26 137 THR B O 1
ATOM 2360 N N . GLU B 1 136 ? -35.892 65.937 23.792 1.00 38.56 138 GLU B N 1
ATOM 2361 C CA . GLU B 1 136 ? -37.115 65.633 24.525 1.00 39.23 138 GLU B CA 1
ATOM 2362 C C . GLU B 1 136 ? -37.521 64.162 24.643 1.00 38.39 138 GLU B C 1
ATOM 2363 O O . GLU B 1 136 ? -37.908 63.720 25.726 1.00 39.16 138 GLU B O 1
ATOM 2369 N N . GLU B 1 137 ? -37.496 63.425 23.533 1.00 39.28 139 GLU B N 1
ATOM 2370 C CA . GLU B 1 137 ? -37.826 61.987 23.542 1.00 39.31 139 GLU B CA 1
ATOM 2371 C C . GLU B 1 137 ? -36.842 61.257 24.489 1.00 38.87 139 GLU B C 1
ATOM 2372 O O . GLU B 1 137 ? -37.221 60.337 25.257 1.00 37.94 139 GLU B O 1
ATOM 2378 N N . ALA B 1 138 ? -35.572 61.683 24.446 1.00 37.12 140 ALA B N 1
ATOM 2379 C CA . ALA B 1 138 ? -34.509 60.971 25.175 1.00 36.01 140 ALA B CA 1
ATOM 2380 C C . ALA B 1 138 ? -34.581 61.328 26.639 1.00 35.64 140 ALA B C 1
ATOM 2381 O O . ALA B 1 138 ? -34.319 60.497 27.485 1.00 35.79 140 ALA B O 1
ATOM 2383 N N . ARG B 1 139 ? -34.942 62.572 26.934 1.00 37.09 141 ARG B N 1
ATOM 2384 C CA . ARG B 1 139 ? -35.024 63.060 28.307 1.00 37.74 141 ARG B CA 1
ATOM 2385 C C . ARG B 1 139 ? -36.140 62.324 29.004 1.00 38.43 141 ARG B C 1
ATOM 2386 O O . ARG B 1 139 ? -36.020 61.915 30.164 1.00 38.00 141 ARG B O 1
ATOM 2394 N N . MET B 1 140 ? -37.235 62.153 28.296 1.00 40.85 142 MET B N 1
ATOM 2395 C CA . MET B 1 140 ? -38.424 61.551 28.927 1.00 43.03 142 MET B CA 1
ATOM 2396 C C . MET B 1 140 ? -38.203 60.070 29.205 1.00 41.95 142 MET B C 1
ATOM 2397 O O . MET B 1 140 ? -38.561 59.564 30.278 1.00 41.89 142 MET B O 1
ATOM 2402 N N . PHE B 1 141 ? -37.610 59.376 28.237 1.00 42.55 143 PHE B N 1
ATOM 2403 C CA . PHE B 1 141 ? -37.251 57.981 28.450 1.00 43.02 143 PHE B CA 1
ATOM 2404 C C . PHE B 1 141 ? -36.339 57.893 29.684 1.00 43.07 143 PHE B C 1
ATOM 2405 O O . PHE B 1 141 ? -36.489 57.006 30.518 1.00 42.09 143 PHE B O 1
ATOM 2413 N N . ALA B 1 142 ? -35.404 58.831 29.806 1.00 43.64 144 ALA B N 1
ATOM 2414 C CA . ALA B 1 142 ? -34.487 58.793 30.938 1.00 44.53 144 ALA B CA 1
ATOM 2415 C C . ALA B 1 142 ? -35.273 59.001 32.249 1.00 45.07 144 ALA B C 1
ATOM 2416 O O . ALA B 1 142 ? -35.120 58.222 33.196 1.00 44.98 144 ALA B O 1
ATOM 2418 N N . GLU B 1 143 ? -36.130 60.031 32.269 1.00 46.84 145 GLU B N 1
ATOM 2419 C CA . GLU B 1 143 ? -36.960 60.363 33.438 1.00 48.02 145 GLU B CA 1
ATOM 2420 C C . GLU B 1 143 ? -37.874 59.201 33.843 1.00 48.17 145 GLU B C 1
ATOM 2421 O O . GLU B 1 143 ? -37.995 58.907 35.037 1.00 47.47 145 GLU B O 1
ATOM 2427 N N . ASN B 1 144 ? -38.481 58.539 32.842 1.00 48.36 146 ASN B N 1
ATOM 2428 C CA . ASN B 1 144 ? -39.333 57.343 33.058 1.00 48.09 146 ASN B CA 1
ATOM 2429 C C . ASN B 1 144 ? -38.569 56.167 33.680 1.00 48.32 146 ASN B C 1
ATOM 2430 O O . ASN B 1 144 ? -39.112 55.412 34.496 1.00 48.44 146 ASN B O 1
ATOM 2435 N N . ASN B 1 145 ? -37.303 56.002 33.290 1.00 47.90 147 ASN B N 1
ATOM 2436 C CA . ASN B 1 145 ? -36.513 54.876 33.799 1.00 46.60 147 ASN B CA 1
ATOM 2437 C C . ASN B 1 145 ? -35.560 55.204 34.973 1.00 45.67 147 ASN B C 1
ATOM 2438 O O . ASN B 1 145 ? -34.741 54.375 35.358 1.00 45.20 147 ASN B O 1
ATOM 2443 N N . GLY B 1 146 ? -35.709 56.387 35.562 1.00 45.47 148 GLY B N 1
ATOM 2444 C CA . GLY B 1 146 ? -34.886 56.801 36.699 1.00 45.16 148 GLY B CA 1
ATOM 2445 C C . GLY B 1 146 ? -33.395 56.971 36.368 1.00 45.03 148 GLY B C 1
ATOM 2446 O O . GLY B 1 146 ? -32.535 56.804 37.241 1.00 44.09 148 GLY B O 1
ATOM 2447 N N . LEU B 1 147 ? -33.100 57.292 35.107 1.00 44.49 149 LEU B N 1
ATOM 2448 C CA . LEU B 1 147 ? -31.717 57.524 34.660 1.00 43.00 149 LEU B CA 1
ATOM 2449 C C . LEU B 1 147 ? -31.443 59.010 34.502 1.00 42.40 149 LEU B C 1
ATOM 2450 O O . LEU B 1 147 ? -32.349 59.784 34.131 1.00 42.92 149 LEU B O 1
ATOM 2455 N N . LEU B 1 148 ? -30.186 59.401 34.737 1.00 39.27 150 LEU B N 1
ATOM 2456 C CA . LEU B 1 148 ? -29.722 60.732 34.425 1.00 37.53 150 LEU B CA 1
ATOM 2457 C C . LEU B 1 148 ? -29.671 60.907 32.889 1.00 36.43 150 LEU B C 1
ATOM 2458 O O . LEU B 1 148 ? -29.714 59.934 32.137 1.00 35.26 150 LEU B O 1
ATOM 2463 N N . PHE B 1 149 ? -29.620 62.144 32.421 1.00 35.11 151 PHE B N 1
ATOM 2464 C CA . PHE B 1 149 ? -29.532 62.348 30.993 1.00 33.72 151 PHE B CA 1
ATOM 2465 C C . PHE B 1 149 ? -28.729 63.574 30.648 1.00 32.28 151 PHE B C 1
ATOM 2466 O O . PHE B 1 149 ? -28.950 64.618 31.245 1.00 33.96 151 PHE B O 1
ATOM 2474 N N . LEU B 1 150 ? -27.833 63.458 29.664 1.00 30.86 152 LEU B N 1
ATOM 2475 C CA . LEU B 1 150 ? -27.095 64.617 29.057 1.00 29.69 152 LEU B CA 1
ATOM 2476 C C . LEU B 1 150 ? -26.727 64.381 27.594 1.00 28.54 152 LEU B C 1
ATOM 2477 O O . LEU B 1 150 ? -26.664 63.240 27.117 1.00 27.57 152 LEU B O 1
ATOM 2482 N N . GLU B 1 151 ? -26.479 65.475 26.864 1.00 27.15 153 GLU B N 1
ATOM 2483 C CA . GLU B 1 151 ? -25.963 65.379 25.530 1.00 25.80 153 GLU B CA 1
ATOM 2484 C C . GLU B 1 151 ? -24.537 65.900 25.584 1.00 24.64 153 GLU B C 1
ATOM 2485 O O . GLU B 1 151 ? -24.258 66.831 26.345 1.00 25.72 153 GLU B O 1
ATOM 2491 N N . THR B 1 152 ? -23.614 65.199 24.932 1.00 22.68 154 THR B N 1
ATOM 2492 C CA . THR B 1 152 ? -22.198 65.546 25.033 1.00 22.41 154 THR B CA 1
ATOM 2493 C C . THR B 1 152 ? -21.571 65.621 23.682 1.00 21.00 154 THR B C 1
ATOM 2494 O O . THR B 1 152 ? -22.167 65.208 22.723 1.00 24.44 154 THR B O 1
ATOM 2498 N N . SER B 1 153 ? -20.362 66.149 23.604 1.00 20.15 155 SER B N 1
ATOM 2499 C CA . SER B 1 153 ? -19.538 65.972 22.384 1.00 19.76 155 SER B CA 1
ATOM 2500 C C . SER B 1 153 ? -18.148 65.637 22.885 1.00 19.65 155 SER B C 1
ATOM 2501 O O . SER B 1 153 ? -17.532 66.478 23.515 1.00 19.86 155 SER B O 1
ATOM 2504 N N . ALA B 1 154 ? -17.639 64.408 22.668 1.00 18.84 156 ALA B N 1
ATOM 2505 C CA . ALA B 1 154 ? -16.230 64.083 22.983 1.00 20.31 156 ALA B CA 1
ATOM 2506 C C . ALA B 1 154 ? -15.290 64.957 22.121 1.00 21.54 156 ALA B C 1
ATOM 2507 O O . ALA B 1 154 ? -14.152 65.262 22.461 1.00 22.33 156 ALA B O 1
ATOM 2509 N N . LEU B 1 155 ? -15.809 65.342 20.964 1.00 23.36 157 LEU B N 1
ATOM 2510 C CA . LEU B 1 155 ? -15.031 66.106 19.982 1.00 24.20 157 LEU B CA 1
ATOM 2511 C C . LEU B 1 155 ? -14.709 67.544 20.460 1.00 24.03 157 LEU B C 1
ATOM 2512 O O . LEU B 1 155 ? -13.527 67.905 20.641 1.00 24.24 157 LEU B O 1
ATOM 2517 N N . ASP B 1 156 ? -15.750 68.303 20.758 1.00 23.94 158 ASP B N 1
ATOM 2518 C CA . ASP B 1 156 ? -15.597 69.725 21.195 1.00 24.91 158 ASP B CA 1
ATOM 2519 C C . ASP B 1 156 ? -15.518 69.930 22.726 1.00 25.62 158 ASP B C 1
ATOM 2520 O O . ASP B 1 156 ? -15.173 71.023 23.211 1.00 22.08 158 ASP B O 1
ATOM 2525 N N . SER B 1 157 ? -15.782 68.833 23.445 1.00 23.02 159 SER B N 1
ATOM 2526 C CA . SER B 1 157 ? -15.821 68.756 24.917 1.00 22.87 159 SER B CA 1
ATOM 2527 C C . SER B 1 157 ? -17.171 68.936 25.649 1.00 23.25 159 SER B C 1
ATOM 2528 O O . SER B 1 157 ? -17.178 68.696 26.851 1.00 22.11 159 SER B O 1
ATOM 2531 N N . THR B 1 158 ? -18.255 69.350 24.971 1.00 23.44 160 THR B N 1
ATOM 2532 C CA . THR B 1 158 ? -19.443 69.856 25.686 1.00 24.32 160 THR B CA 1
ATOM 2533 C C . THR B 1 158 ? -19.976 68.791 26.612 1.00 23.86 160 THR B C 1
ATOM 2534 O O . THR B 1 158 ? -20.187 67.664 26.165 1.00 24.65 160 THR B O 1
ATOM 2538 N N . ASN B 1 159 ? -20.103 69.150 27.897 1.00 21.64 161 ASN B N 1
ATOM 2539 C CA . ASN B 1 159 ? -20.782 68.323 28.933 1.00 21.68 161 ASN B CA 1
ATOM 2540 C C . ASN B 1 159 ? -20.043 67.037 29.324 1.00 21.34 161 ASN B C 1
ATOM 2541 O O . ASN B 1 159 ? -20.525 66.229 30.115 1.00 20.94 161 ASN B O 1
ATOM 2546 N N . VAL B 1 160 ? -18.877 66.824 28.765 1.00 19.53 162 VAL B N 1
ATOM 2547 C CA . VAL B 1 160 ? -18.177 65.549 29.072 1.00 19.48 162 VAL B CA 1
ATOM 2548 C C . VAL B 1 160 ? -17.727 65.473 30.543 1.00 20.01 162 VAL B C 1
ATOM 2549 O O . VAL B 1 160 ? -18.110 64.563 31.250 1.00 21.24 162 VAL B O 1
ATOM 2553 N N . GLU B 1 161 ? -16.950 66.444 31.009 1.00 23.01 163 GLU B N 1
ATOM 2554 C CA . GLU B 1 161 ? -16.671 66.535 32.467 1.00 24.12 163 GLU B CA 1
ATOM 2555 C C . GLU B 1 161 ? -17.964 66.472 33.286 1.00 24.54 163 GLU B C 1
ATOM 2556 O O . GLU B 1 161 ? -18.040 65.712 34.242 1.00 25.85 163 GLU B O 1
ATOM 2562 N N . LEU B 1 162 ? -18.988 67.224 32.881 1.00 26.05 164 LEU B N 1
ATOM 2563 C CA . LEU B 1 162 ? -20.256 67.282 33.647 1.00 25.99 164 LEU B CA 1
ATOM 2564 C C . LEU B 1 162 ? -20.925 65.926 33.714 1.00 25.12 164 LEU B C 1
ATOM 2565 O O . LEU B 1 162 ? -21.458 65.509 34.748 1.00 25.40 164 LEU B O 1
ATOM 2570 N N . ALA B 1 163 ? -20.889 65.212 32.602 1.00 25.08 165 ALA B N 1
ATOM 2571 C CA . ALA B 1 163 ? -21.519 63.908 32.559 1.00 24.80 165 ALA B CA 1
ATOM 2572 C C . ALA B 1 163 ? -20.830 62.971 33.564 1.00 24.38 165 ALA B C 1
ATOM 2573 O O . ALA B 1 163 ? -21.502 62.429 34.466 1.00 24.63 165 ALA B O 1
ATOM 2575 N N . PHE B 1 164 ? -19.499 62.816 33.470 1.00 23.65 166 PHE B N 1
ATOM 2576 C CA . PHE B 1 164 ? -18.803 61.860 34.361 1.00 23.45 166 PHE B CA 1
ATOM 2577 C C . PHE B 1 164 ? -18.845 62.362 35.821 1.00 24.28 166 PHE B C 1
ATOM 2578 O O . PHE B 1 164 ? -19.040 61.570 36.762 1.00 24.84 166 PHE B O 1
ATOM 2586 N N . GLU B 1 165 ? -18.707 63.665 36.001 1.00 24.27 167 GLU B N 1
ATOM 2587 C CA . GLU B 1 165 ? -18.696 64.190 37.379 1.00 25.52 167 GLU B CA 1
ATOM 2588 C C . GLU B 1 165 ? -20.071 64.063 38.074 1.00 24.99 167 GLU B C 1
ATOM 2589 O O . GLU B 1 165 ? -20.124 63.738 39.266 1.00 23.75 167 GLU B O 1
ATOM 2595 N N . THR B 1 166 ? -21.158 64.208 37.328 1.00 25.95 168 THR B N 1
ATOM 2596 C CA . THR B 1 166 ? -22.533 64.053 37.875 1.00 27.44 168 THR B CA 1
ATOM 2597 C C . THR B 1 166 ? -22.799 62.620 38.319 1.00 28.40 168 THR B C 1
ATOM 2598 O O . THR B 1 166 ? -23.395 62.359 39.393 1.00 27.92 168 THR B O 1
ATOM 2602 N N . VAL B 1 167 ? -22.331 61.671 37.523 1.00 27.91 169 VAL B N 1
ATOM 2603 C CA . VAL B 1 167 ? -22.388 60.278 37.948 1.00 26.05 169 VAL B CA 1
ATOM 2604 C C . VAL B 1 167 ? -21.592 60.067 39.237 1.00 26.15 169 VAL B C 1
ATOM 2605 O O . VAL B 1 167 ? -22.092 59.408 40.177 1.00 25.56 169 VAL B O 1
ATOM 2609 N N . LEU B 1 168 ? -20.365 60.597 39.293 1.00 24.87 170 LEU B N 1
ATOM 2610 C CA . LEU B 1 168 ? -19.518 60.352 40.451 1.00 26.37 170 LEU B CA 1
ATOM 2611 C C . LEU B 1 168 ? -20.165 60.971 41.736 1.00 27.29 170 LEU B C 1
ATOM 2612 O O . LEU B 1 168 ? -20.158 60.365 42.829 1.00 25.20 170 LEU B O 1
ATOM 2617 N N . LYS B 1 169 ? -20.728 62.154 41.574 1.00 28.35 171 LYS B N 1
ATOM 2618 C CA . LYS B 1 169 ? -21.425 62.848 42.677 1.00 30.32 171 LYS B CA 1
ATOM 2619 C C . LYS B 1 169 ? -22.569 62.016 43.248 1.00 31.09 171 LYS B C 1
ATOM 2620 O O . LYS B 1 169 ? -22.623 61.810 44.475 1.00 29.82 171 LYS B O 1
ATOM 2626 N N . GLU B 1 170 ? -23.408 61.470 42.362 1.00 31.96 172 GLU B N 1
ATOM 2627 C CA . GLU B 1 170 ? -24.565 60.626 42.747 1.00 34.73 172 GLU B CA 1
ATOM 2628 C C . GLU B 1 170 ? -24.109 59.337 43.409 1.00 34.51 172 GLU B C 1
ATOM 2629 O O . GLU B 1 170 ? -24.733 58.860 44.370 1.00 34.79 172 GLU B O 1
ATOM 2635 N N . ILE B 1 171 ? -23.018 58.765 42.895 1.00 33.17 173 ILE B N 1
ATOM 2636 C CA . ILE B 1 171 ? -22.429 57.598 43.544 1.00 32.21 173 ILE B CA 1
ATOM 2637 C C . ILE B 1 171 ? -21.967 58.010 44.931 1.00 33.19 173 ILE B C 1
ATOM 2638 O O . ILE B 1 171 ? -22.416 57.422 45.947 1.00 33.59 173 ILE B O 1
ATOM 2643 N N . PHE B 1 172 ? -21.093 59.021 44.980 1.00 34.55 174 PHE B N 1
ATOM 2644 C CA . PHE B 1 172 ? -20.633 59.583 46.234 1.00 35.88 174 PHE B CA 1
ATOM 2645 C C . PHE B 1 172 ? -21.746 59.912 47.241 1.00 37.53 174 PHE B C 1
ATOM 2646 O O . PHE B 1 172 ? -21.563 59.661 48.445 1.00 37.13 174 PHE B O 1
ATOM 2654 N N . ALA B 1 173 ? -22.866 60.474 46.774 1.00 39.14 175 ALA B N 1
ATOM 2655 C CA . ALA B 1 173 ? -24.002 60.788 47.689 1.00 42.30 175 ALA B CA 1
ATOM 2656 C C . ALA B 1 173 ? -24.526 59.511 48.377 1.00 44.39 175 ALA B C 1
ATOM 2657 O O . ALA B 1 173 ? -24.845 59.531 49.587 1.00 44.87 175 ALA B O 1
ATOM 2659 N N . LYS B 1 174 ? -24.593 58.416 47.608 1.00 45.89 176 LYS B N 1
ATOM 2660 C CA . LYS B 1 174 ? -25.076 57.128 48.104 1.00 48.10 176 LYS B CA 1
ATOM 2661 C C . LYS B 1 174 ? -24.107 56.472 49.066 1.00 49.50 176 LYS B C 1
ATOM 2662 O O . LYS B 1 174 ? -24.517 56.019 50.143 1.00 50.69 176 LYS B O 1
ATOM 2668 N N . VAL B 1 175 ? -22.832 56.416 48.686 1.00 50.09 177 VAL B N 1
ATOM 2669 C CA . VAL B 1 175 ? -21.814 55.690 49.462 1.00 51.35 177 VAL B CA 1
ATOM 2670 C C . VAL B 1 175 ? -21.485 56.397 50.791 1.00 52.21 177 VAL B C 1
ATOM 2671 O O . VAL B 1 175 ? -21.120 57.584 50.808 1.00 53.37 177 VAL B O 1
ATOM 2675 N N . ARG C 2 12 ? -5.382 39.023 -19.782 1.00 39.24 449 ARG C N 1
ATOM 2676 C CA . ARG C 2 12 ? -6.478 38.715 -20.773 1.00 38.82 449 ARG C CA 1
ATOM 2677 C C . ARG C 2 12 ? -7.849 38.753 -20.086 1.00 37.90 449 ARG C C 1
ATOM 2678 O O . ARG C 2 12 ? -7.953 38.585 -18.879 1.00 38.07 449 ARG C O 1
ATOM 2686 N N . SER C 2 13 ? -8.883 39.024 -20.879 1.00 35.94 450 SER C N 1
ATOM 2687 C CA . SER C 2 13 ? -10.259 39.069 -20.395 1.00 33.82 450 SER C CA 1
ATOM 2688 C C . SER C 2 13 ? -10.780 37.734 -19.790 1.00 31.10 450 SER C C 1
ATOM 2689 O O . SER C 2 13 ? -10.773 36.699 -20.435 1.00 30.79 450 SER C O 1
ATOM 2692 N N . LEU C 2 14 ? -11.297 37.773 -18.570 1.00 30.02 451 LEU C N 1
ATOM 2693 C CA . LEU C 2 14 ? -11.795 36.552 -17.926 1.00 26.75 451 LEU C CA 1
ATOM 2694 C C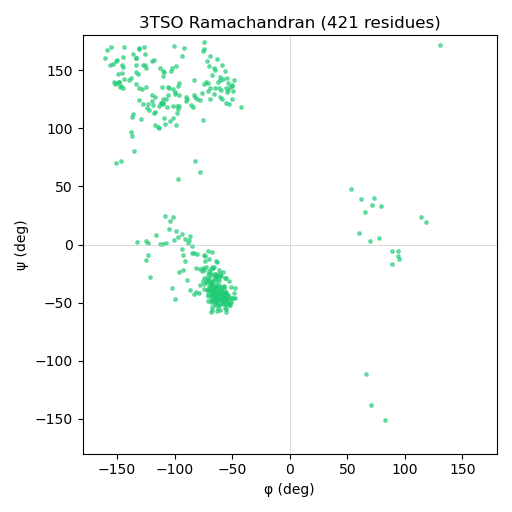 . LEU C 2 14 ? -13.196 36.279 -18.396 1.00 26.00 451 LEU C C 1
ATOM 2695 O O . LEU C 2 14 ? -14.013 37.195 -18.541 1.00 24.17 451 LEU C O 1
ATOM 2700 N N . THR C 2 15 ? -13.482 35.007 -18.588 1.00 24.36 452 THR C N 1
ATOM 2701 C CA . THR C 2 15 ? -14.792 34.616 -18.988 1.00 26.20 452 THR C CA 1
ATOM 2702 C C . THR C 2 15 ? -15.706 34.723 -17.805 1.00 26.35 452 THR C C 1
ATOM 2703 O O . THR C 2 15 ? -15.236 34.883 -16.648 1.00 24.07 452 THR C O 1
ATOM 2707 N N . TYR C 2 16 ? -16.993 34.494 -18.062 1.00 25.90 453 TYR C N 1
ATOM 2708 C CA . TYR C 2 16 ? -18.003 34.616 -17.026 1.00 27.11 453 TYR C CA 1
ATOM 2709 C C . TYR C 2 16 ? -17.667 33.574 -15.976 1.00 28.34 453 TYR C C 1
ATOM 2710 O O . TYR C 2 16 ? -17.692 33.863 -14.763 1.00 27.45 453 TYR C O 1
ATOM 2719 N N . GLU C 2 17 ? -17.365 32.363 -16.452 1.00 26.69 454 GLU C N 1
ATOM 2720 C CA . GLU C 2 17 ? -17.104 31.279 -15.548 1.00 26.67 454 GLU C CA 1
ATOM 2721 C C . GLU C 2 17 ? -15.834 31.468 -14.757 1.00 25.35 454 GLU C C 1
ATOM 2722 O O . GLU C 2 17 ? -15.783 31.042 -13.608 1.00 25.38 454 GLU C O 1
ATOM 2728 N N . GLU C 2 18 ? -14.810 32.081 -15.349 1.00 23.90 455 GLU C N 1
ATOM 2729 C CA . GLU C 2 18 ? -13.633 32.374 -14.611 1.00 23.35 455 GLU C CA 1
ATOM 2730 C C . GLU C 2 18 ? -13.950 33.393 -13.518 1.00 23.42 455 GLU C C 1
ATOM 2731 O O . GLU C 2 18 ? -13.493 33.244 -12.401 1.00 23.80 455 GLU C O 1
ATOM 2737 N N . VAL C 2 19 ? -14.718 34.425 -13.827 1.00 23.32 456 VAL C N 1
ATOM 2738 C CA . VAL C 2 19 ? -15.085 35.431 -12.783 1.00 23.57 456 VAL C CA 1
ATOM 2739 C C . VAL C 2 19 ? -15.923 34.804 -11.629 1.00 24.40 456 VAL C C 1
ATOM 2740 O O . VAL C 2 19 ? -15.696 35.076 -10.418 1.00 23.41 456 VAL C O 1
ATOM 2744 N N A LEU C 2 20 ? -16.849 33.937 -12.017 0.50 23.90 457 LEU C N 1
ATOM 2745 N N B LEU C 2 20 ? -16.891 33.984 -12.029 0.50 23.67 457 LEU C N 1
ATOM 2746 C CA A LEU C 2 20 ? -17.744 33.238 -11.091 0.50 24.75 457 LEU C CA 1
ATOM 2747 C CA B LEU C 2 20 ? -17.734 33.238 -11.097 0.50 24.32 457 LEU C CA 1
ATOM 2748 C C A LEU C 2 20 ? -16.984 32.246 -10.214 0.50 25.18 457 LEU C C 1
ATOM 2749 C C B LEU C 2 20 ? -16.818 32.443 -10.187 0.50 24.95 457 LEU C C 1
ATOM 2750 O O A LEU C 2 20 ? -17.341 32.049 -9.031 0.50 24.96 457 LEU C O 1
ATOM 2751 O O B LEU C 2 20 ? -16.870 32.610 -8.964 0.50 24.88 457 LEU C O 1
ATOM 2760 N N . GLN C 2 21 ? -15.942 31.626 -10.768 1.00 24.54 458 GLN C N 1
ATOM 2761 C CA . GLN C 2 21 ? -15.075 30.749 -9.934 1.00 26.35 458 GLN C CA 1
ATOM 2762 C C . GLN C 2 21 ? -14.322 31.583 -8.884 1.00 26.66 458 GLN C C 1
ATOM 2763 O O . GLN C 2 21 ? -14.189 31.159 -7.734 1.00 26.67 458 GLN C O 1
ATOM 2769 N N . GLU C 2 22 ? -13.843 32.753 -9.291 1.00 25.82 459 GLU C N 1
ATOM 2770 C CA . GLU C 2 22 ? -13.104 33.640 -8.391 1.00 27.56 459 GLU C CA 1
ATOM 2771 C C . GLU C 2 22 ? -14.034 34.111 -7.252 1.00 26.52 459 GLU C C 1
ATOM 2772 O O . GLU C 2 22 ? -13.638 34.153 -6.055 1.00 25.21 459 GLU C O 1
ATOM 2778 N N . LEU C 2 23 ? -15.288 34.368 -7.597 1.00 24.89 460 LEU C N 1
ATOM 2779 C CA . LEU C 2 23 ? -16.257 34.813 -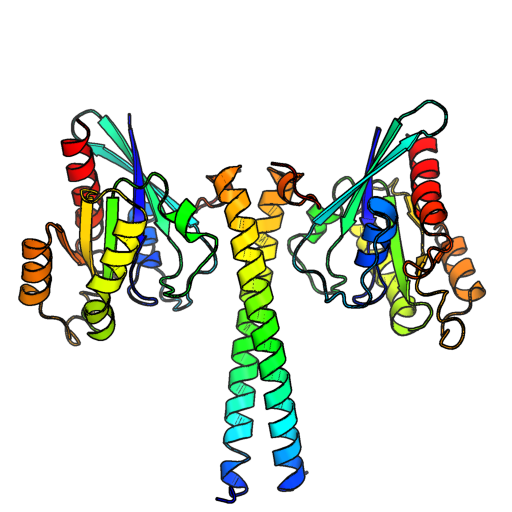6.620 1.00 25.97 460 LEU C CA 1
ATOM 2780 C C . LEU C 2 23 ? -16.503 33.673 -5.626 1.00 25.58 460 LEU C C 1
ATOM 2781 O O . LEU C 2 23 ? -16.418 33.882 -4.414 1.00 22.85 460 LEU C O 1
ATOM 2786 N N . VAL C 2 24 ? -16.744 32.468 -6.151 1.00 25.76 461 VAL C N 1
ATOM 2787 C CA . VAL C 2 24 ? -16.922 31.282 -5.288 1.00 26.61 461 VAL C CA 1
ATOM 2788 C C . VAL C 2 24 ? -15.701 31.077 -4.363 1.00 26.32 461 VAL C C 1
ATOM 2789 O O . VAL C 2 24 ? -15.833 30.845 -3.123 1.00 27.18 461 VAL C O 1
ATOM 2793 N N . LYS C 2 25 ? -14.510 31.161 -4.926 1.00 25.74 462 LYS C N 1
ATOM 2794 C CA . LYS C 2 25 ? -13.311 31.025 -4.106 1.00 26.15 462 LYS C CA 1
ATOM 2795 C C . LYS C 2 25 ? -13.271 32.114 -3.039 1.00 25.48 462 LYS C C 1
ATOM 2796 O O . LYS C 2 25 ? -12.949 31.836 -1.846 1.00 24.78 462 LYS C O 1
ATOM 2802 N N . HIS C 2 26 ? -13.610 33.342 -3.415 1.00 23.83 463 HIS C N 1
ATOM 2803 C CA . HIS C 2 26 ? -13.587 34.421 -2.396 1.00 23.44 463 HIS C CA 1
ATOM 2804 C C . HIS C 2 26 ? -14.655 34.253 -1.318 1.00 24.18 463 HIS C C 1
ATOM 2805 O O . HIS C 2 26 ? -14.449 34.662 -0.126 1.00 22.23 463 HIS C O 1
ATOM 2812 N N . LYS C 2 27 ? -15.802 33.702 -1.702 1.00 24.77 464 LYS C N 1
ATOM 2813 C CA . LYS C 2 27 ? -16.836 33.440 -0.700 1.00 26.26 464 LYS C CA 1
ATOM 2814 C C . LYS C 2 27 ? -16.318 32.452 0.350 1.00 27.15 464 LYS C C 1
ATOM 2815 O O . LYS C 2 27 ? -16.585 32.631 1.550 1.00 27.33 464 LYS C O 1
ATOM 2821 N N . GLU C 2 28 ? -15.635 31.386 -0.081 1.00 25.88 465 GLU C N 1
ATOM 2822 C CA . GLU C 2 28 ? -15.144 30.421 0.876 1.00 28.33 465 GLU C CA 1
ATOM 2823 C C . GLU C 2 28 ? -14.032 30.975 1.746 1.00 27.62 465 GLU C C 1
ATOM 2824 O O . GLU C 2 28 ? -13.934 30.656 2.943 1.00 27.82 465 GLU C O 1
ATOM 2830 N N . LEU C 2 29 ? -13.160 31.794 1.154 1.00 27.30 466 LEU C N 1
ATOM 2831 C CA . LEU C 2 29 ? -12.106 32.426 1.917 1.00 29.33 466 LEU C CA 1
ATOM 2832 C C . LEU C 2 29 ? -12.692 33.373 2.983 1.00 27.80 466 LEU C C 1
ATOM 2833 O O . LEU C 2 29 ? -12.144 33.494 4.081 1.00 27.97 466 LEU C O 1
ATOM 2838 N N . LEU C 2 30 ? -13.726 34.119 2.614 1.00 26.68 467 LEU C N 1
ATOM 2839 C CA . LEU C 2 30 ? -14.420 35.012 3.548 1.00 26.94 467 LEU C CA 1
ATOM 2840 C C . LEU C 2 30 ? -14.988 34.196 4.729 1.00 25.94 467 LEU C C 1
ATOM 2841 O O . LEU C 2 30 ? -14.905 34.628 5.872 1.00 26.10 467 LEU C O 1
ATOM 2846 N N . ARG C 2 31 ? -15.557 33.034 4.437 1.00 23.92 468 ARG C N 1
ATOM 2847 C CA . ARG C 2 31 ? -16.121 32.236 5.488 1.00 25.15 468 ARG C CA 1
ATOM 2848 C C . ARG C 2 31 ? -15.031 31.787 6.484 1.00 24.63 468 ARG C C 1
ATOM 2849 O O . ARG C 2 31 ? -15.237 31.837 7.703 1.00 25.81 468 ARG C O 1
ATOM 2857 N N . ARG C 2 32 ? -13.922 31.286 5.955 1.00 23.58 469 ARG C N 1
ATOM 2858 C CA . ARG C 2 32 ? -12.765 30.856 6.755 1.00 25.30 469 ARG C CA 1
ATOM 2859 C C . ARG C 2 32 ? -12.226 32.032 7.560 1.00 23.20 469 ARG C C 1
ATOM 2860 O O . ARG C 2 32 ? -11.888 31.880 8.739 1.00 21.77 469 ARG C O 1
ATOM 2868 N N . LYS C 2 33 ? -12.141 33.212 6.960 1.00 21.94 470 LYS C N 1
ATOM 2869 C CA . LYS C 2 33 ? -11.591 34.369 7.666 1.00 21.35 470 LYS C CA 1
ATOM 2870 C C . LYS C 2 33 ? -12.494 34.801 8.839 1.00 22.08 470 LYS C C 1
ATOM 2871 O O . LYS C 2 33 ? -11.982 35.096 9.972 1.00 21.63 470 LYS C O 1
ATOM 2877 N N . ASP C 2 34 ? -13.818 34.733 8.608 1.00 20.54 471 ASP C N 1
ATOM 2878 C CA . ASP C 2 34 ? -14.834 35.067 9.639 1.00 23.89 471 ASP C CA 1
ATOM 2879 C C . ASP C 2 34 ? -14.769 34.096 10.805 1.00 22.38 471 ASP C C 1
ATOM 2880 O O . ASP C 2 34 ? -14.797 34.524 11.967 1.00 20.54 471 ASP C O 1
ATOM 2885 N N . THR C 2 35 ? -14.625 32.813 10.470 1.00 21.82 472 THR C N 1
ATOM 2886 C CA . THR C 2 35 ? -14.396 31.749 11.464 1.00 22.22 472 THR C CA 1
ATOM 2887 C C . THR C 2 35 ? -13.188 32.047 12.310 1.00 21.90 472 THR C C 1
ATOM 2888 O O . THR C 2 35 ? -13.237 31.960 13.559 1.00 18.59 472 THR C O 1
ATOM 2892 N N . HIS C 2 36 ? -12.087 32.374 11.651 1.00 19.53 473 HIS C N 1
ATOM 2893 C CA . HIS C 2 36 ? -10.876 32.573 12.416 1.00 20.18 473 HIS C CA 1
ATOM 2894 C C . HIS C 2 36 ? -10.890 33.878 13.216 1.00 18.81 473 HIS C C 1
ATOM 2895 O O . HIS C 2 36 ? -10.397 33.925 14.352 1.00 16.52 473 HIS C O 1
ATOM 2902 N N . ILE C 2 37 ? -11.549 34.910 12.697 1.00 18.14 474 ILE C N 1
ATOM 2903 C CA . ILE C 2 37 ? -11.752 36.138 13.498 1.00 17.83 474 ILE C CA 1
ATOM 2904 C C . ILE C 2 37 ? -12.449 35.814 14.856 1.00 18.64 474 ILE C C 1
ATOM 2905 O O . ILE C 2 37 ? -12.056 36.336 15.942 1.00 16.91 474 ILE C O 1
ATOM 2910 N N . ARG C 2 38 ? -13.489 34.977 14.755 1.00 18.16 475 ARG C N 1
ATOM 2911 C CA . ARG C 2 38 ? -14.253 34.625 15.994 1.00 18.26 475 ARG C CA 1
ATOM 2912 C C . ARG C 2 38 ? -13.420 33.750 16.896 1.00 16.77 475 ARG C C 1
ATOM 2913 O O . ARG C 2 38 ? -13.529 33.883 18.110 1.00 16.74 475 ARG C O 1
ATOM 2921 N N . GLU C 2 39 ? -12.626 32.844 16.330 1.00 15.93 476 GLU C N 1
ATOM 2922 C CA . GLU C 2 39 ? -11.638 32.098 17.169 1.00 17.28 476 GLU C CA 1
ATOM 2923 C C . GLU C 2 39 ? -10.704 33.070 17.904 1.00 15.84 476 GLU C C 1
ATOM 2924 O O . GLU C 2 39 ? -10.430 32.874 19.102 1.00 16.06 476 GLU C O 1
ATOM 2930 N N . LEU C 2 40 ? -10.186 34.078 17.212 1.00 15.26 477 LEU C N 1
ATOM 2931 C CA . LEU C 2 40 ? -9.262 35.057 17.893 1.00 15.60 477 LEU C CA 1
ATOM 2932 C C . LEU C 2 40 ? -9.973 35.884 18.965 1.00 14.42 477 LEU C C 1
ATOM 2933 O O . LEU C 2 40 ? -9.439 36.119 20.077 1.00 14.32 477 LEU C O 1
ATOM 2938 N N . GLU C 2 41 ? -11.188 36.278 18.647 1.00 16.91 478 GLU C N 1
ATOM 2939 C CA . GLU C 2 41 ? -12.018 37.099 19.566 1.00 17.51 478 GLU C CA 1
ATOM 2940 C C . GLU C 2 41 ? -12.412 36.271 20.795 1.00 16.81 478 GLU C C 1
ATOM 2941 O O . GLU C 2 41 ? -12.370 36.816 21.943 1.00 16.61 478 GLU C O 1
ATOM 2947 N N . ASP C 2 42 ? -12.787 35.010 20.584 1.00 17.12 479 ASP C N 1
ATOM 2948 C CA . ASP C 2 42 ? -13.047 34.082 21.695 1.00 16.31 479 ASP C CA 1
ATOM 2949 C C . ASP C 2 42 ? -11.789 33.810 22.550 1.00 16.88 479 ASP C C 1
ATOM 2950 O O . ASP C 2 42 ? -11.842 33.884 23.777 1.00 15.86 479 ASP C O 1
ATOM 2955 N N . TYR C 2 43 ? -10.616 33.603 21.920 1.00 16.43 480 TYR C N 1
ATOM 2956 C CA . TYR C 2 43 ? -9.411 33.491 22.702 1.00 16.11 480 TYR C CA 1
ATOM 2957 C C . TYR C 2 43 ? -9.230 34.758 23.610 1.00 16.59 480 TYR C C 1
ATOM 2958 O O . TYR C 2 43 ? -8.999 34.649 24.841 1.00 15.45 480 TYR C O 1
ATOM 2967 N N . ILE C 2 44 ? -9.312 35.929 23.001 1.00 16.63 481 ILE C N 1
ATOM 2968 C CA . ILE C 2 44 ? -9.120 37.180 23.707 1.00 16.66 481 ILE C CA 1
ATOM 2969 C C . ILE C 2 44 ? -10.089 37.253 24.929 1.00 18.03 481 ILE C C 1
ATOM 2970 O O . ILE C 2 44 ? -9.712 37.625 26.080 1.00 16.59 481 ILE C O 1
ATOM 2975 N N . ASP C 2 45 ? -11.344 36.975 24.666 1.00 15.75 482 ASP C N 1
ATOM 2976 C CA . ASP C 2 45 ? -12.342 37.072 25.714 1.00 19.50 482 ASP C CA 1
ATOM 2977 C C . ASP C 2 45 ? -12.079 36.113 26.873 1.00 18.21 482 ASP C C 1
ATOM 2978 O O . ASP C 2 45 ? -12.116 36.503 28.056 1.00 19.90 482 ASP C O 1
ATOM 2983 N N . ASN C 2 46 ? -11.736 34.868 26.538 1.00 19.79 483 ASN C N 1
ATOM 2984 C CA . ASN C 2 46 ? -11.428 33.882 27.577 1.00 19.04 483 ASN C CA 1
ATOM 2985 C C . ASN C 2 46 ? -10.213 34.313 28.366 1.00 20.32 483 ASN C C 1
ATOM 2986 O O . ASN C 2 46 ? -10.215 34.217 29.585 1.00 20.24 483 ASN C O 1
ATOM 2991 N N . LEU C 2 47 ? -9.137 34.721 27.680 1.00 16.74 484 LEU C N 1
ATOM 2992 C CA . LEU C 2 47 ? -7.954 35.291 28.356 1.00 17.17 484 LEU C CA 1
ATOM 2993 C C . LEU C 2 47 ? -8.278 36.529 29.271 1.00 17.90 484 LEU C C 1
ATOM 2994 O O . LEU C 2 47 ? -7.786 36.619 30.437 1.00 17.68 484 LEU C O 1
ATOM 2999 N N . LEU C 2 48 ? -9.062 37.481 28.761 1.00 15.46 485 LEU C N 1
ATOM 3000 C CA . LEU C 2 48 ? -9.395 38.706 29.528 1.00 16.74 485 LEU C CA 1
ATOM 3001 C C . LEU C 2 48 ? -10.216 38.383 30.818 1.00 19.42 485 LEU C C 1
ATOM 3002 O O . LEU C 2 48 ? -10.150 39.131 31.827 1.00 20.42 485 LEU C O 1
ATOM 3007 N N . VAL C 2 49 ? -10.966 37.292 30.793 1.00 19.98 486 VAL C N 1
ATOM 3008 C CA . VAL C 2 49 ? -11.759 36.907 32.004 1.00 22.31 486 VAL C CA 1
ATOM 3009 C C . VAL C 2 49 ? -10.726 36.627 33.102 1.00 23.70 486 VAL C C 1
ATOM 3010 O O . VAL C 2 49 ? -10.919 37.044 34.272 1.00 25.15 486 VAL C O 1
ATOM 3014 N N . ARG C 2 50 ? -9.640 35.923 32.730 1.00 22.78 487 ARG C N 1
ATOM 3015 C CA . ARG C 2 50 ? -8.657 35.513 33.694 1.00 23.81 487 ARG C CA 1
ATOM 3016 C C . ARG C 2 50 ? -7.910 36.769 34.125 1.00 23.64 487 ARG C C 1
ATOM 3017 O O . ARG C 2 50 ? -7.685 36.941 35.301 1.00 26.10 487 ARG C O 1
ATOM 3025 N N . VAL C 2 51 ? -7.522 37.638 33.180 1.00 21.75 488 VAL C N 1
ATOM 3026 C CA . VAL C 2 51 ? -6.809 38.826 33.500 1.00 20.71 488 VAL C CA 1
ATOM 3027 C C . VAL C 2 51 ? -7.625 39.698 34.428 1.00 23.15 488 VAL C C 1
ATOM 3028 O O . VAL C 2 51 ? -7.068 40.188 35.441 1.00 22.10 488 VAL C O 1
ATOM 3032 N N . MET C 2 52 ? -8.925 39.878 34.122 1.00 23.23 489 MET C N 1
ATOM 3033 C CA . MET C 2 52 ? -9.793 40.846 34.857 1.00 26.06 489 MET C CA 1
ATOM 3034 C C . MET C 2 52 ? -9.906 40.394 36.306 1.00 28.38 489 MET C C 1
ATOM 3035 O O . MET C 2 52 ? -9.926 41.238 37.203 1.00 29.46 489 MET C O 1
ATOM 3040 N N . GLU C 2 53 ? -10.019 39.082 36.496 1.00 29.59 490 GLU C N 1
ATOM 3041 C CA . GLU C 2 53 ? -10.101 38.447 37.799 1.00 32.03 490 GLU C CA 1
ATOM 3042 C C . GLU C 2 53 ? -8.792 38.378 38.585 1.00 32.40 490 GLU C C 1
ATOM 3043 O O . GLU C 2 53 ? -8.842 38.561 39.795 1.00 33.42 490 GLU C O 1
ATOM 3049 N N . GLU C 2 54 ? -7.637 38.211 37.922 1.00 31.40 491 GLU C N 1
ATOM 3050 C CA . GLU C 2 54 ? -6.335 38.109 38.617 1.00 31.44 491 GLU C CA 1
ATOM 3051 C C . GLU C 2 54 ? -5.489 39.340 38.666 1.00 30.69 491 GLU C C 1
ATOM 3052 O O . GLU C 2 54 ? -4.866 39.644 39.678 1.00 30.81 491 GLU C O 1
ATOM 3058 N N . THR C 2 55 ? -5.341 40.015 37.537 1.00 27.76 492 THR C N 1
ATOM 3059 C CA . THR C 2 55 ? -4.479 41.156 37.499 1.00 26.69 492 THR C CA 1
ATOM 3060 C C . THR C 2 55 ? -4.973 42.223 36.537 1.00 25.73 492 THR C C 1
ATOM 3061 O O . THR C 2 55 ? -4.432 42.449 35.463 1.00 25.87 492 THR C O 1
ATOM 3065 N N . PRO C 2 56 ? -6.062 42.880 36.952 1.00 26.14 493 PRO C N 1
ATOM 3066 C CA . PRO C 2 56 ? -6.753 43.806 36.060 1.00 25.51 493 PRO C CA 1
ATOM 3067 C C . PRO C 2 56 ? -5.892 45.019 35.713 1.00 26.03 493 PRO C C 1
ATOM 3068 O O . PRO C 2 56 ? -6.147 45.646 34.691 1.00 24.61 493 PRO C O 1
ATOM 3072 N N . SER C 2 57 ? -4.840 45.335 36.515 1.00 24.00 494 SER C N 1
ATOM 3073 C CA . SER C 2 57 ? -3.961 46.510 36.209 1.00 23.73 494 SER C CA 1
ATOM 3074 C C . SER C 2 57 ? -3.314 46.413 34.838 1.00 22.36 494 SER C C 1
ATOM 3075 O O . SER C 2 57 ? -2.893 47.411 34.239 1.00 23.65 494 SER C O 1
ATOM 3078 N N . ILE C 2 58 ? -3.203 45.183 34.336 1.00 21.52 495 ILE C N 1
ATOM 3079 C CA . ILE C 2 58 ? -2.665 44.962 32.984 1.00 21.45 495 ILE C CA 1
ATOM 3080 C C . ILE C 2 58 ? -3.521 45.661 31.941 1.00 20.43 495 ILE C C 1
ATOM 3081 O O . ILE C 2 58 ? -2.997 46.041 30.884 1.00 23.34 495 ILE C O 1
ATOM 3086 N N . LEU C 2 59 ? -4.814 45.847 32.241 1.00 20.95 496 LEU C N 1
ATOM 3087 C CA . LEU C 2 59 ? -5.742 46.443 31.274 1.00 20.43 496 LEU C CA 1
ATOM 3088 C C . LEU C 2 59 ? -5.768 47.977 31.336 1.00 20.26 496 LEU C C 1
ATOM 3089 O O . LEU C 2 59 ? -6.582 48.625 30.650 1.00 20.02 496 LEU C O 1
ATOM 3094 N N . ARG C 2 60 ? -4.912 48.578 32.179 1.00 20.12 497 ARG C N 1
ATOM 3095 C CA . ARG C 2 60 ? -4.962 50.038 32.315 1.00 20.37 497 ARG C CA 1
ATOM 3096 C C . ARG C 2 60 ? -4.359 50.775 31.135 1.00 21.61 497 ARG C C 1
ATOM 3097 O O . ARG C 2 60 ? -3.302 50.368 30.652 1.00 22.18 497 ARG C O 1
ATOM 3105 N N . VAL C 2 61 ? -5.023 51.842 30.716 1.00 21.60 498 VAL C N 1
ATOM 3106 C CA . VAL C 2 61 ? -4.505 52.766 29.673 1.00 25.13 498 VAL C CA 1
ATOM 3107 C C . VAL C 2 61 ? -4.334 54.207 30.242 1.00 27.49 498 VAL C C 1
ATOM 3108 O O . VAL C 2 61 ? -5.329 54.810 30.709 1.00 26.45 498 VAL C O 1
ATOM 3112 N N . PRO C 2 62 ? -3.080 54.747 30.218 1.00 30.34 499 PRO C N 1
ATOM 3113 C CA . PRO C 2 62 ? -1.839 54.059 29.838 1.00 32.13 499 PRO C CA 1
ATOM 3114 C C . PRO C 2 62 ? -1.378 53.008 30.849 1.00 33.54 499 PRO C C 1
ATOM 3115 O O . PRO C 2 62 ? -1.675 53.073 32.053 1.00 33.00 499 PRO C O 1
ATOM 3119 N N . TYR C 2 63 ? -0.641 52.033 30.333 1.00 37.22 500 TYR C N 1
ATOM 3120 C CA . TYR C 2 63 ? -0.066 50.947 31.123 1.00 41.93 500 TYR C CA 1
ATOM 3121 C C . TYR C 2 63 ? 1.070 51.458 32.054 1.00 45.00 500 TYR C C 1
ATOM 3122 O O . TYR C 2 63 ? 1.917 52.272 31.640 1.00 44.64 500 TYR C O 1
ATOM 3131 N N . GLU C 2 64 ? 1.032 51.001 33.316 1.00 48.57 501 GLU C N 1
ATOM 3132 C CA . GLU C 2 64 ? 2.019 51.355 34.365 1.00 52.01 501 GLU C CA 1
ATOM 3133 C C . GLU C 2 64 ? 2.428 50.083 35.130 1.00 53.83 501 GLU C C 1
ATOM 3134 O O . GLU C 2 64 ? 1.874 49.852 36.202 1.00 54.94 501 GLU C O 1
ATOM 3140 N N . PRO C 2 65 ? 3.364 49.250 34.576 1.00 55.65 502 PRO C N 1
ATOM 3141 C CA . PRO C 2 65 ? 3.934 47.998 35.159 1.00 56.57 502 PRO C CA 1
ATOM 3142 C C . PRO C 2 65 ? 4.002 47.892 36.694 1.00 57.57 502 PRO C C 1
ATOM 3143 O O . PRO C 2 65 ? 4.434 46.850 37.236 1.00 58.05 502 PRO C O 1
ATOM 3147 N N . ARG D 2 12 ? -32.636 35.117 -9.977 1.00 43.70 449 ARG D N 1
ATOM 3148 C CA . ARG D 2 12 ? -32.263 35.914 -11.202 1.00 43.06 449 ARG D CA 1
ATOM 3149 C C . ARG D 2 12 ? -30.840 35.583 -11.688 1.00 42.38 449 ARG D C 1
ATOM 3150 O O . ARG D 2 12 ? -29.891 35.541 -10.896 1.00 41.72 449 ARG D O 1
ATOM 3158 N N . SER D 2 13 ? -30.694 35.351 -12.989 1.00 40.87 450 SER D N 1
ATOM 3159 C CA . SER D 2 13 ? -29.387 34.982 -13.527 1.00 39.82 450 SER D CA 1
ATOM 3160 C C . SER D 2 13 ? -28.535 36.227 -13.576 1.00 38.03 450 SER D C 1
ATOM 3161 O O . SER D 2 13 ? -28.762 37.084 -14.428 1.00 38.39 450 SER D O 1
ATOM 3164 N N . LEU D 2 14 ? -27.558 36.325 -12.685 1.00 34.61 451 LEU D N 1
ATOM 3165 C CA . LEU D 2 14 ? -26.687 37.500 -12.663 1.00 32.52 451 LEU D CA 1
ATOM 3166 C C . LEU D 2 14 ? -25.895 37.645 -13.972 1.00 31.15 451 LEU D C 1
ATOM 3167 O O . LEU D 2 14 ? -25.427 36.647 -14.526 1.00 29.44 451 LEU D O 1
ATOM 3172 N N . THR D 2 15 ? -25.770 38.881 -14.437 1.00 29.53 452 THR D N 1
ATOM 3173 C CA . THR D 2 15 ? -24.960 39.227 -15.612 1.00 28.61 452 THR D CA 1
ATOM 3174 C C . THR D 2 15 ? -23.480 39.201 -15.255 1.00 27.96 452 THR D C 1
ATOM 3175 O O . THR D 2 15 ? -23.110 39.171 -14.079 1.00 27.66 452 THR D O 1
ATOM 3179 N N . TYR D 2 16 ? -22.616 39.215 -16.260 1.00 27.54 453 TYR D N 1
ATOM 3180 C CA . TYR D 2 16 ? -21.166 39.290 -16.038 1.00 26.15 453 TYR D CA 1
ATOM 3181 C C . TYR D 2 16 ? -20.824 40.440 -15.150 1.00 26.63 453 TYR D C 1
ATOM 3182 O O . TYR D 2 16 ? -20.005 40.277 -14.230 1.00 26.27 453 TYR D O 1
ATOM 3191 N N . GLU D 2 17 ? -21.391 41.616 -15.424 1.00 25.32 454 GLU D N 1
ATOM 3192 C CA . GLU D 2 17 ? -21.079 42.783 -14.614 1.00 26.29 454 GLU D CA 1
ATOM 3193 C C . GLU D 2 17 ? -21.540 42.690 -13.137 1.00 25.91 454 GLU D C 1
ATOM 3194 O O . GLU D 2 17 ? -20.847 43.141 -12.212 1.00 25.58 454 GLU D O 1
ATOM 3200 N N . GLU D 2 18 ? -22.675 42.081 -12.935 1.00 26.16 455 GLU D N 1
ATOM 3201 C CA . GLU D 2 18 ? -23.161 41.838 -11.576 1.00 26.12 455 GLU D CA 1
ATOM 3202 C C . GLU D 2 18 ? -22.266 40.864 -10.815 1.00 26.61 455 GLU D C 1
ATOM 3203 O O . GLU D 2 18 ? -22.065 41.036 -9.607 1.00 26.30 455 GLU D O 1
ATOM 3209 N N . VAL D 2 19 ? -21.758 39.829 -11.492 1.00 25.82 456 VAL D N 1
ATOM 3210 C CA . VAL D 2 19 ? -20.807 38.884 -10.855 1.00 26.06 456 VAL D CA 1
ATOM 3211 C C . VAL D 2 19 ? -19.512 39.581 -10.496 1.00 26.30 456 VAL D C 1
ATOM 3212 O O . VAL D 2 19 ? -19.009 39.445 -9.371 1.00 27.41 456 VAL D O 1
ATOM 3216 N N . LEU D 2 20 ? -18.975 40.345 -11.432 1.00 24.96 457 LEU D N 1
ATOM 3217 C CA . LEU D 2 20 ? -17.749 41.006 -11.239 1.00 25.28 457 LEU D CA 1
ATOM 3218 C C . LEU D 2 20 ? -17.863 42.009 -10.089 1.00 24.87 457 LEU D C 1
ATOM 3219 O O . LEU D 2 20 ? -16.920 42.172 -9.289 1.00 24.55 457 LEU D O 1
ATOM 3224 N N . GLN D 2 21 ? -19.007 42.674 -9.996 1.00 24.61 458 GLN D N 1
ATOM 3225 C CA . GLN D 2 21 ? -19.200 43.668 -8.917 1.00 25.54 458 GLN D CA 1
ATOM 3226 C C . GLN D 2 21 ? -19.219 42.990 -7.532 1.00 25.46 458 GLN D C 1
ATOM 3227 O O . GLN D 2 21 ? -18.599 43.501 -6.584 1.00 22.54 458 GLN D O 1
ATOM 3233 N N . GLU D 2 22 ? -19.949 41.872 -7.441 1.00 24.89 459 GLU D N 1
ATOM 3234 C CA . GLU D 2 22 ? -19.930 40.993 -6.276 1.00 27.40 459 GLU D CA 1
ATOM 3235 C C . GLU D 2 22 ? -18.476 40.531 -5.960 1.00 26.23 459 GLU D C 1
ATOM 3236 O O . GLU D 2 22 ? -18.029 40.607 -4.789 1.00 25.17 459 GLU D O 1
ATOM 3242 N N . LEU D 2 23 ? -17.708 40.121 -6.976 1.00 24.88 460 LEU D N 1
ATOM 3243 C CA . LEU D 2 23 ? -16.291 39.798 -6.756 1.00 25.67 460 LEU D CA 1
ATOM 3244 C C . LEU D 2 23 ? -15.469 40.948 -6.197 1.00 27.02 460 LEU D C 1
ATOM 3245 O O . LEU D 2 23 ? -14.740 40.751 -5.209 1.00 26.63 460 LEU D O 1
ATOM 3250 N N . VAL D 2 24 ? -15.541 42.133 -6.844 1.00 27.68 461 VAL D N 1
ATOM 3251 C CA . VAL D 2 24 ? -14.793 43.340 -6.377 1.00 27.81 461 VAL D CA 1
ATOM 3252 C C . VAL D 2 24 ? -15.164 43.625 -4.921 1.00 27.24 461 VAL D C 1
ATOM 3253 O O . VAL D 2 24 ? -14.300 43.915 -4.106 1.00 26.99 461 VAL D O 1
ATOM 3257 N N . LYS D 2 25 ? -16.451 43.518 -4.591 1.00 27.74 462 LYS D N 1
ATOM 3258 C CA . LYS D 2 25 ? -16.890 43.782 -3.200 1.00 30.17 462 LYS D CA 1
ATOM 3259 C C . LYS D 2 25 ? -16.282 42.803 -2.161 1.00 30.39 462 LYS D C 1
ATOM 3260 O O . LYS D 2 25 ? -15.888 43.220 -1.055 1.00 30.74 462 LYS D O 1
ATOM 3266 N N . HIS D 2 26 ? -16.237 41.505 -2.523 1.00 30.18 463 HIS D N 1
ATOM 3267 C CA . HIS D 2 26 ? -15.585 40.477 -1.724 1.00 28.93 463 HIS D CA 1
ATOM 3268 C C . HIS D 2 26 ? -14.098 40.728 -1.572 1.00 29.06 463 HIS D C 1
ATOM 3269 O O . HIS D 2 26 ? -13.542 40.582 -0.485 1.00 27.17 463 HIS D O 1
ATOM 3276 N N . LYS D 2 27 ? -13.442 41.131 -2.655 1.00 28.29 464 LYS D N 1
ATOM 3277 C CA . LYS D 2 27 ? -12.032 41.428 -2.567 1.00 29.25 464 LYS D CA 1
ATOM 3278 C C . LYS D 2 27 ? -11.790 42.499 -1.543 1.00 28.78 464 LYS D C 1
ATOM 3279 O O . LYS D 2 27 ? -10.827 42.439 -0.775 1.00 30.28 464 LYS D O 1
ATOM 3285 N N . GLU D 2 28 ? -12.651 43.491 -1.542 1.00 29.72 465 GLU D N 1
ATOM 3286 C CA . GLU D 2 28 ? -12.516 44.582 -0.607 1.00 31.93 465 GLU D CA 1
ATOM 3287 C C . GLU D 2 28 ? -12.786 44.135 0.844 1.00 31.76 465 GLU D C 1
ATOM 3288 O O . GLU D 2 28 ? -12.013 44.461 1.742 1.00 31.14 465 GLU D O 1
ATOM 3294 N N . LEU D 2 29 ? -13.901 43.437 1.053 1.00 32.43 466 LEU D N 1
ATOM 3295 C CA . LEU D 2 29 ? -14.189 42.770 2.330 1.00 32.30 466 LEU D CA 1
ATOM 3296 C C . LEU D 2 29 ? -12.996 41.939 2.795 1.00 31.51 466 LEU D C 1
ATOM 3297 O O . LEU D 2 29 ? -12.591 42.055 3.940 1.00 33.39 466 LEU D O 1
ATOM 3302 N N . LEU D 2 30 ? -12.381 41.149 1.933 1.00 31.27 467 LEU D N 1
ATOM 3303 C CA . LEU D 2 30 ? -11.193 40.369 2.347 1.00 30.32 467 LEU D CA 1
ATOM 3304 C C . LEU D 2 30 ? -10.027 41.178 2.853 1.00 30.32 467 LEU D C 1
ATOM 3305 O O . LEU D 2 30 ? -9.393 40.809 3.851 1.00 26.78 467 LEU D O 1
ATOM 3310 N N . ARG D 2 31 ? -9.713 42.276 2.157 1.00 29.29 468 ARG D N 1
ATOM 3311 C CA . ARG D 2 31 ? -8.637 43.124 2.640 1.00 30.00 468 ARG D CA 1
ATOM 3312 C C . ARG D 2 31 ? -8.928 43.625 4.047 1.00 30.06 468 ARG D C 1
ATOM 3313 O O . ARG D 2 31 ? -7.999 43.668 4.886 1.00 30.08 468 ARG D O 1
ATOM 3321 N N . ARG D 2 32 ? -10.165 44.045 4.307 1.00 29.25 469 ARG D N 1
ATOM 3322 C CA . ARG D 2 32 ? -10.494 44.580 5.668 1.00 30.45 469 ARG D CA 1
ATOM 3323 C C . ARG D 2 32 ? -10.468 43.492 6.749 1.00 29.34 469 ARG D C 1
ATOM 3324 O O . ARG D 2 32 ? -10.176 43.787 7.917 1.00 28.99 469 ARG D O 1
ATOM 3332 N N . LYS D 2 33 ? -10.834 42.280 6.363 1.00 28.62 470 LYS D N 1
ATOM 3333 C CA . LYS D 2 33 ? -10.863 41.147 7.295 1.00 28.58 470 LYS D CA 1
ATOM 3334 C C . LYS D 2 33 ? -9.416 40.741 7.670 1.00 27.52 470 LYS D C 1
ATOM 3335 O O . LYS D 2 33 ? -9.120 40.450 8.834 1.00 24.89 470 LYS D O 1
ATOM 3341 N N . ASP D 2 34 ? -8.530 40.800 6.691 1.00 26.32 471 ASP D N 1
ATOM 3342 C CA . ASP D 2 34 ? -7.106 40.552 6.893 1.00 27.87 471 ASP D CA 1
ATOM 3343 C C . ASP D 2 34 ? -6.454 41.588 7.819 1.00 28.08 471 ASP D C 1
ATOM 3344 O O . ASP D 2 34 ? -5.691 41.248 8.710 1.00 27.64 471 ASP D O 1
ATOM 3349 N N . THR D 2 35 ? -6.749 42.867 7.599 1.00 27.29 472 THR D N 1
ATOM 3350 C CA . THR D 2 35 ? -6.285 43.888 8.501 1.00 27.05 472 THR D CA 1
ATOM 3351 C C . THR D 2 35 ? -6.839 43.645 9.908 1.00 25.10 472 THR D C 1
ATOM 3352 O O . THR D 2 35 ? -6.109 43.759 10.843 1.00 25.50 472 THR D O 1
ATOM 3356 N N . HIS D 2 36 ? -8.133 43.375 10.036 1.00 25.01 473 HIS D N 1
ATOM 3357 C CA . HIS D 2 36 ? -8.719 43.125 11.345 1.00 24.12 473 HIS D CA 1
ATOM 3358 C C . HIS D 2 36 ? -8.044 41.913 12.026 1.00 22.45 473 HIS D C 1
ATOM 3359 O O . HIS D 2 36 ? -7.729 41.987 13.205 1.00 23.02 473 HIS D O 1
ATOM 3366 N N . ILE D 2 37 ? -7.849 40.817 11.313 1.00 20.92 474 ILE D N 1
ATOM 3367 C CA . ILE D 2 37 ? -7.132 39.655 11.872 1.00 20.86 474 ILE D CA 1
ATOM 3368 C C . ILE D 2 37 ? -5.752 40.030 12.426 1.00 22.69 474 ILE D C 1
ATOM 3369 O O . ILE D 2 37 ? -5.361 39.624 13.532 1.00 20.19 474 ILE D O 1
ATOM 3374 N N . ARG D 2 38 ? -5.023 40.852 11.670 1.00 21.65 475 ARG D N 1
ATOM 3375 C CA . ARG D 2 38 ? -3.720 41.206 12.177 1.00 22.56 475 ARG D CA 1
ATOM 3376 C C . ARG D 2 38 ? -3.843 42.131 13.378 1.00 21.17 475 ARG D C 1
ATOM 3377 O O . ARG D 2 38 ? -3.008 42.024 14.295 1.00 21.59 475 ARG D O 1
ATOM 3385 N N . GLU D 2 39 ? -4.867 42.987 13.422 1.00 18.79 476 GLU D N 1
ATOM 3386 C CA . GLU D 2 39 ? -5.084 43.830 14.602 1.00 18.69 476 GLU D CA 1
ATOM 3387 C C . GLU D 2 39 ? -5.326 42.986 15.856 1.00 18.36 476 GLU D C 1
ATOM 3388 O O . GLU D 2 39 ? -4.792 43.274 16.906 1.00 17.27 476 GLU D O 1
ATOM 3394 N N . LEU D 2 40 ? -6.133 41.953 15.687 1.00 16.40 477 LEU D N 1
ATOM 3395 C CA . LEU D 2 40 ? -6.473 41.002 16.774 1.00 18.50 477 LEU D CA 1
ATOM 3396 C C . LEU D 2 40 ? -5.206 40.245 17.227 1.00 17.67 477 LEU D C 1
ATOM 3397 O O . LEU D 2 40 ? -4.962 40.098 18.414 1.00 16.13 477 LEU D O 1
ATOM 3402 N N . GLU D 2 41 ? -4.396 39.791 16.272 1.00 17.91 478 GLU D N 1
ATOM 3403 C CA . GLU D 2 41 ? -3.120 39.065 16.545 1.00 20.38 478 GLU D CA 1
ATOM 3404 C C . GLU D 2 41 ? -2.108 39.947 17.295 1.00 20.03 478 GLU D C 1
ATOM 3405 O O . GLU D 2 41 ? -1.520 39.498 18.295 1.00 19.48 478 GLU D O 1
ATOM 3411 N N . ASP D 2 42 ? -1.973 41.198 16.851 1.00 19.06 479 ASP D N 1
ATOM 3412 C CA . ASP D 2 42 ? -1.124 42.155 17.536 1.00 19.52 479 ASP D CA 1
ATOM 3413 C C . ASP D 2 42 ? -1.604 42.491 18.973 1.00 18.44 479 ASP D C 1
ATOM 3414 O O . ASP D 2 42 ? -0.809 42.524 19.899 1.00 18.91 479 ASP D O 1
ATOM 3419 N N . TYR D 2 43 ? -2.908 42.724 19.129 1.00 19.35 480 TYR D N 1
ATOM 3420 C CA . TYR D 2 43 ? -3.497 42.884 20.453 1.00 17.77 480 TYR D CA 1
ATOM 3421 C C . TYR D 2 43 ? -3.112 41.677 21.339 1.00 17.09 480 TYR D C 1
ATOM 3422 O O . TYR D 2 43 ? -2.740 41.869 22.525 1.00 17.82 480 TYR D O 1
ATOM 3431 N N . ILE D 2 44 ? -3.358 40.443 20.847 1.00 15.80 481 ILE D N 1
ATOM 3432 C CA . ILE D 2 44 ? -3.045 39.264 21.600 1.00 15.43 481 ILE D CA 1
ATOM 3433 C C . ILE D 2 44 ? -1.593 39.214 22.036 1.00 16.05 481 ILE D C 1
ATOM 3434 O O . ILE D 2 44 ? -1.286 38.972 23.228 1.00 16.11 481 ILE D O 1
ATOM 3439 N N . ASP D 2 45 ? -0.686 39.557 21.117 1.00 17.94 482 ASP D N 1
ATOM 3440 C CA . ASP D 2 45 ? 0.732 39.454 21.398 1.00 19.70 482 ASP D CA 1
ATOM 3441 C C . ASP D 2 45 ? 1.121 40.486 22.445 1.00 20.01 482 ASP D C 1
ATOM 3442 O O . ASP D 2 45 ? 1.868 40.192 23.382 1.00 18.94 482 ASP D O 1
ATOM 3447 N N . ASN D 2 46 ? 0.583 41.692 22.281 1.00 20.39 483 ASN D N 1
ATOM 3448 C CA . ASN D 2 46 ? 0.917 42.735 23.228 1.00 19.92 483 ASN D CA 1
ATOM 3449 C C . ASN D 2 46 ? 0.375 42.412 24.621 1.00 19.28 483 ASN D C 1
ATOM 3450 O O . ASN D 2 46 ? 1.107 42.571 25.587 1.00 18.96 483 ASN D O 1
ATOM 3455 N N . LEU D 2 47 ? -0.869 41.945 24.715 1.00 16.53 484 LEU D N 1
ATOM 3456 C CA . LEU D 2 47 ? -1.399 41.486 26.007 1.00 18.26 484 LEU D CA 1
ATOM 3457 C C . LEU D 2 47 ? -0.639 40.335 26.658 1.00 19.29 484 LEU D C 1
ATOM 3458 O O . LEU D 2 47 ? -0.416 40.338 27.898 1.00 18.27 484 LEU D O 1
ATOM 3463 N N . LEU D 2 48 ? -0.276 39.343 25.842 1.00 17.13 485 LEU D N 1
ATOM 3464 C CA . LEU D 2 48 ? 0.454 38.207 26.379 1.00 19.43 485 LEU D CA 1
ATOM 3465 C C . LEU D 2 48 ? 1.828 38.629 26.930 1.00 20.38 485 LEU D C 1
ATOM 3466 O O . LEU D 2 48 ? 2.360 38.013 27.847 1.00 20.99 485 LEU D O 1
ATOM 3471 N N . VAL D 2 49 ? 2.427 39.644 26.347 1.00 22.24 486 VAL D N 1
ATOM 3472 C CA . VAL D 2 49 ? 3.729 40.080 26.845 1.00 24.34 486 VAL D CA 1
ATOM 3473 C C . VAL D 2 49 ? 3.564 40.490 28.303 1.00 24.84 486 VAL D C 1
ATOM 3474 O O . VAL D 2 49 ? 4.386 40.136 29.156 1.00 26.52 486 VAL D O 1
ATOM 3478 N N . ARG D 2 50 ? 2.538 41.258 28.563 1.00 24.23 487 ARG D N 1
ATOM 3479 C CA . ARG D 2 50 ? 2.272 41.712 29.901 1.00 24.75 487 ARG D CA 1
ATOM 3480 C C . ARG D 2 50 ? 1.865 40.579 30.814 1.00 24.05 487 ARG D C 1
ATOM 3481 O O . ARG D 2 50 ? 2.290 40.546 31.902 1.00 23.63 487 ARG D O 1
ATOM 3489 N N . VAL D 2 51 ? 1.053 39.651 30.347 1.00 23.13 488 VAL D N 1
ATOM 3490 C CA . VAL D 2 51 ? 0.653 38.523 31.151 1.00 21.00 488 VAL D CA 1
ATOM 3491 C C . VAL D 2 51 ? 1.886 37.678 31.504 1.00 22.44 488 VAL D C 1
ATOM 3492 O O . VAL D 2 51 ? 2.039 37.220 32.587 1.00 21.18 488 VAL D O 1
ATOM 3496 N N . MET D 2 52 ? 2.733 37.465 30.528 1.00 21.45 489 MET D N 1
ATOM 3497 C CA . MET D 2 52 ? 3.896 36.641 30.725 1.00 24.43 489 MET D CA 1
ATOM 3498 C C . MET D 2 52 ? 4.842 37.294 31.731 1.00 25.53 489 MET D C 1
ATOM 3499 O O . MET D 2 52 ? 5.553 36.634 32.395 1.00 24.97 489 MET D O 1
ATOM 3504 N N . GLU D 2 53 ? 4.822 38.610 31.822 1.00 27.07 490 GLU D N 1
ATOM 3505 C CA . GLU D 2 53 ? 5.697 39.330 32.734 1.00 28.99 490 GLU D CA 1
ATOM 3506 C C . GLU D 2 53 ? 5.169 39.361 34.139 1.00 30.45 490 GLU D C 1
ATOM 3507 O O . GLU D 2 53 ? 5.891 39.222 35.051 1.00 32.59 490 GLU D O 1
ATOM 3513 N N . GLU D 2 54 ? 3.888 39.556 34.288 1.00 30.80 491 GLU D N 1
ATOM 3514 C CA . GLU D 2 54 ? 3.297 39.757 35.581 1.00 31.84 491 GLU D CA 1
ATOM 3515 C C . GLU D 2 54 ? 2.593 38.572 36.157 1.00 29.86 491 GLU D C 1
ATOM 3516 O O . GLU D 2 54 ? 2.622 38.355 37.340 1.00 29.62 491 GLU D O 1
ATOM 3522 N N . THR D 2 55 ? 1.921 37.808 35.320 1.00 26.95 492 THR D N 1
ATOM 3523 C CA . THR D 2 55 ? 1.170 36.692 35.864 1.00 25.81 492 THR D CA 1
ATOM 3524 C C . THR D 2 55 ? 0.983 35.476 34.956 1.00 25.13 492 THR D C 1
ATOM 3525 O O . THR D 2 55 ? -0.123 35.140 34.558 1.00 24.34 492 THR D O 1
ATOM 3529 N N . PRO D 2 56 ? 2.094 34.777 34.737 1.00 23.96 493 PRO D N 1
ATOM 3530 C CA . PRO D 2 56 ? 2.237 33.751 33.719 1.00 24.08 493 PRO D CA 1
ATOM 3531 C C . PRO D 2 56 ? 1.422 32.556 33.979 1.00 22.62 493 PRO D C 1
ATOM 3532 O O . PRO D 2 56 ? 1.105 31.828 33.034 1.00 23.28 493 PRO D O 1
ATOM 3536 N N . SER D 2 57 ? 0.985 32.372 35.229 1.00 22.84 494 SER D N 1
ATOM 3537 C CA . SER D 2 57 ? 0.204 31.210 35.603 1.00 22.32 494 SER D CA 1
ATOM 3538 C C . SER D 2 57 ? -1.180 31.239 34.917 1.00 21.39 494 SER D C 1
ATOM 3539 O O . SER D 2 57 ? -1.862 30.215 34.757 1.00 20.18 494 SER D O 1
ATOM 3542 N N . ILE D 2 58 ? -1.583 32.419 34.486 1.00 20.81 495 ILE D N 1
ATOM 3543 C CA . ILE D 2 58 ? -2.787 32.583 33.655 1.00 20.53 495 ILE D CA 1
ATOM 3544 C C . ILE D 2 58 ? -2.708 31.731 32.398 1.00 19.00 495 ILE D C 1
ATOM 3545 O O . ILE D 2 58 ? -3.737 31.274 31.880 1.00 20.89 495 ILE D O 1
ATOM 3550 N N . LEU D 2 59 ? -1.499 31.480 31.914 1.00 19.01 496 LEU D N 1
ATOM 3551 C CA . LEU D 2 59 ? -1.369 30.741 30.643 1.00 19.23 496 LEU D CA 1
ATOM 3552 C C . LEU D 2 59 ? -1.260 29.179 30.831 1.00 19.35 496 LEU D C 1
ATOM 3553 O O . LEU D 2 59 ? -1.077 28.421 29.861 1.00 18.00 496 LEU D O 1
ATOM 3558 N N . ARG D 2 60 ? -1.394 28.705 32.084 1.00 19.46 497 ARG D N 1
ATOM 3559 C CA . ARG D 2 60 ? -1.257 27.270 32.345 1.00 19.64 497 ARG D CA 1
ATOM 3560 C C . ARG D 2 60 ? -2.426 26.466 31.806 1.00 23.03 497 ARG D C 1
ATOM 3561 O O . ARG D 2 60 ? -3.568 26.886 31.905 1.00 23.35 497 ARG D O 1
ATOM 3569 N N . VAL D 2 61 ? -2.149 25.293 31.220 1.00 24.63 498 VAL D N 1
ATOM 3570 C CA . VAL D 2 61 ? -3.214 24.380 30.763 1.00 27.85 498 VAL D CA 1
ATOM 3571 C C . VAL D 2 61 ? -3.025 23.037 31.432 1.00 30.04 498 VAL D C 1
ATOM 3572 O O . VAL D 2 61 ? -1.933 22.429 31.258 1.00 29.36 498 VAL D O 1
ATOM 3576 N N . PRO D 2 62 ? -4.050 22.550 32.205 1.00 31.98 499 PRO D N 1
ATOM 3577 C CA . PRO D 2 62 ? -5.341 23.232 32.517 1.00 33.46 499 PRO D CA 1
ATOM 3578 C C . PRO D 2 62 ? -5.147 24.388 33.492 1.00 34.42 499 PRO D C 1
ATOM 3579 O O . PRO D 2 62 ? -4.147 24.455 34.234 1.00 32.82 499 PRO D O 1
ATOM 3583 N N . TYR D 2 63 ? -6.093 25.310 33.480 1.00 37.42 500 TYR D N 1
ATOM 3584 C CA . TYR D 2 63 ? -5.982 26.517 34.310 1.00 39.81 500 TYR D CA 1
ATOM 3585 C C . TYR D 2 63 ? -6.287 26.241 35.798 1.00 42.46 500 TYR D C 1
ATOM 3586 O O . TYR D 2 63 ? -7.332 25.653 36.118 1.00 42.53 500 TYR D O 1
ATOM 3595 N N . GLU D 2 64 ? -5.380 26.703 36.679 1.00 44.78 501 GLU D N 1
ATOM 3596 C CA . GLU D 2 64 ? -5.587 26.745 38.168 1.00 47.53 501 GLU D CA 1
ATOM 3597 C C . GLU D 2 64 ? -5.669 28.205 38.719 1.00 48.83 501 GLU D C 1
ATOM 3598 O O . GLU D 2 64 ? -4.623 28.867 38.854 1.00 48.74 501 GLU D O 1
ATOM 3604 N N . PRO D 2 65 ? -6.904 28.725 38.982 1.00 50.40 502 PRO D N 1
ATOM 3605 C CA . PRO D 2 65 ? -7.092 30.064 39.651 1.00 51.17 502 PRO D CA 1
ATOM 3606 C C . PRO D 2 65 ? -6.584 30.153 41.104 1.00 52.44 502 PRO D C 1
ATOM 3607 O O . PRO D 2 65 ? -5.742 31.020 41.432 1.00 53.19 502 PRO D O 1
#